Protein AF-0000000077611306 (afdb_homodimer)

Structure (mmCIF, N/CA/C/O backbone):
data_AF-0000000077611306-model_v1
#
loop_
_entity.id
_entity.type
_entity.pdbx_description
1 polymer 'Glutaredoxin 2'
#
loop_
_atom_site.group_PDB
_atom_site.id
_atom_site.type_symbol
_atom_site.label_atom_id
_atom_site.label_alt_id
_atom_site.label_comp_id
_atom_site.label_asym_id
_atom_site.label_entity_id
_atom_site.label_seq_id
_atom_site.pdbx_PDB_ins_code
_atom_site.Cartn_x
_atom_site.Cartn_y
_atom_site.Cartn_z
_atom_site.occupancy
_atom_site.B_iso_or_equiv
_atom_site.auth_seq_id
_atom_site.auth_comp_id
_atom_site.auth_asym_id
_atom_site.auth_atom_id
_atom_site.pdbx_PDB_model_num
ATOM 1 N N . MET A 1 1 ? -0.169 20.203 -27.562 1 23.66 1 MET A N 1
ATOM 2 C CA . MET A 1 1 ? -0.84 19.188 -26.75 1 23.66 1 MET A CA 1
ATOM 3 C C . MET A 1 1 ? 0.126 18.078 -26.359 1 23.66 1 MET A C 1
ATOM 5 O O . MET A 1 1 ? 0.648 17.375 -27.219 1 23.66 1 MET A O 1
ATOM 9 N N . SER A 1 2 ? 0.937 18.141 -25.312 1 29.78 2 SER A N 1
ATOM 10 C CA . SER A 1 2 ? 2.074 17.312 -24.969 1 29.78 2 SER A CA 1
ATOM 11 C C . SER A 1 2 ? 1.65 15.852 -24.781 1 29.78 2 SER A C 1
ATOM 13 O O . SER A 1 2 ? 0.639 15.57 -24.125 1 29.78 2 SER A O 1
ATOM 15 N N . THR A 1 3 ? 1.8 15 -25.734 1 36.31 3 THR A N 1
ATOM 16 C CA . THR A 1 3 ? 1.526 13.562 -25.734 1 36.31 3 THR A CA 1
ATOM 17 C C . THR A 1 3 ? 1.903 12.953 -24.375 1 36.31 3 THR A C 1
ATOM 19 O O . THR A 1 3 ? 3.018 13.156 -23.891 1 36.31 3 THR A O 1
ATOM 22 N N . PRO A 1 4 ? 0.872 12.695 -23.578 1 45.22 4 PRO A N 1
ATOM 23 C CA . PRO A 1 4 ? 1.33 12.094 -22.328 1 45.22 4 PRO A CA 1
ATOM 24 C C . PRO A 1 4 ? 2.596 11.258 -22.5 1 45.22 4 PRO A C 1
ATOM 26 O O . PRO A 1 4 ? 2.717 10.508 -23.469 1 45.22 4 PRO A O 1
ATOM 29 N N . ALA A 1 5 ? 3.664 11.672 -22.109 1 49.47 5 ALA A N 1
ATOM 30 C CA . ALA A 1 5 ? 4.992 11.078 -22.266 1 49.47 5 ALA A CA 1
ATOM 31 C C . ALA A 1 5 ? 4.941 9.562 -22.094 1 49.47 5 ALA A C 1
ATOM 33 O O . ALA A 1 5 ? 4.426 9.062 -21.094 1 49.47 5 ALA A O 1
ATOM 34 N N . VAL A 1 6 ? 4.758 8.766 -23.219 1 58.88 6 VAL A N 1
ATOM 35 C CA . VAL A 1 6 ? 4.832 7.309 -23.234 1 58.88 6 VAL A CA 1
ATOM 36 C C . VAL A 1 6 ? 5.934 6.836 -22.297 1 58.88 6 VAL A C 1
ATOM 38 O O . VAL A 1 6 ? 7.07 7.316 -22.359 1 58.88 6 VAL A O 1
ATOM 41 N N . SER A 1 7 ? 5.48 6.098 -21.234 1 71.94 7 SER A N 1
ATOM 42 C CA . SER A 1 7 ? 6.434 5.539 -20.297 1 71.94 7 SER A CA 1
ATOM 43 C C . SER A 1 7 ? 7.5 4.707 -21 1 71.94 7 SER A C 1
ATOM 45 O O . SER A 1 7 ? 7.203 4.016 -21.969 1 71.94 7 SER A O 1
ATOM 47 N N . SER A 1 8 ? 8.688 4.93 -20.609 1 85.31 8 SER A N 1
ATOM 48 C CA . SER A 1 8 ? 9.805 4.184 -21.188 1 85.31 8 SER A CA 1
ATOM 49 C C . SER A 1 8 ? 9.852 2.76 -20.641 1 85.31 8 SER A C 1
ATOM 51 O O . SER A 1 8 ? 10.711 1.971 -21.031 1 85.31 8 SER A O 1
ATOM 53 N N . GLN A 1 9 ? 8.875 2.395 -19.75 1 94.62 9 GLN A N 1
ATOM 54 C CA . GLN A 1 9 ? 8.789 1.062 -19.156 1 94.62 9 GLN A CA 1
ATOM 55 C C . GLN A 1 9 ? 7.375 0.498 -19.281 1 94.62 9 GLN A C 1
ATOM 57 O O . GLN A 1 9 ? 6.402 1.253 -19.344 1 94.62 9 GLN A O 1
ATOM 62 N N . PRO A 1 10 ? 7.289 -0.863 -19.406 1 97.69 10 PRO A N 1
ATOM 63 C CA . PRO A 1 10 ? 5.941 -1.43 -19.359 1 97.69 10 PRO A CA 1
ATOM 64 C C . PRO A 1 10 ? 5.223 -1.118 -18.047 1 97.69 10 PRO A C 1
ATOM 66 O O . PRO A 1 10 ? 5.867 -0.828 -17.031 1 97.69 10 PRO A O 1
ATOM 69 N N . GLN A 1 11 ? 3.912 -1.172 -18.156 1 97.94 11 GLN A N 1
ATOM 70 C CA . GLN A 1 11 ? 3.084 -0.875 -17 1 97.94 11 GLN A CA 1
ATOM 71 C C . GLN A 1 11 ? 2.238 -2.082 -16.594 1 97.94 11 GLN A C 1
ATOM 73 O O . GLN A 1 11 ? 1.76 -2.82 -17.469 1 97.94 11 GLN A O 1
ATOM 78 N N . LEU A 1 12 ? 2.109 -2.273 -15.359 1 98.81 12 LEU A N 1
ATOM 79 C CA . LEU A 1 12 ? 1.243 -3.324 -14.836 1 98.81 12 LEU A CA 1
ATOM 80 C C . LEU A 1 12 ? 0.25 -2.756 -13.828 1 98.81 12 LEU A C 1
ATOM 82 O O . LEU A 1 12 ? 0.648 -2.25 -12.773 1 98.81 12 LEU A O 1
ATOM 86 N N . TYR A 1 13 ? -1.065 -2.799 -14.148 1 98.75 13 TYR A N 1
ATOM 87 C CA . TYR A 1 13 ? -2.146 -2.424 -13.242 1 98.75 13 TYR A CA 1
ATOM 88 C C . TYR A 1 13 ? -2.596 -3.615 -12.406 1 98.75 13 TYR A C 1
ATOM 90 O O . TYR A 1 13 ? -2.9 -4.68 -12.945 1 98.75 13 TYR A O 1
ATOM 98 N N . ILE A 1 14 ? -2.664 -3.396 -11.039 1 98.81 14 ILE A N 1
ATOM 99 C CA . ILE A 1 14 ? -2.924 -4.574 -10.219 1 98.81 14 ILE A CA 1
ATOM 100 C C . ILE A 1 14 ? -3.725 -4.176 -8.977 1 98.81 14 ILE A C 1
ATOM 102 O O . ILE A 1 14 ? -3.881 -2.988 -8.688 1 98.81 14 ILE A O 1
ATOM 106 N N . TYR A 1 15 ? -4.297 -5.16 -8.336 1 98.75 15 TYR A N 1
ATOM 107 C CA . TYR A 1 15 ? -4.586 -5.203 -6.91 1 98.75 15 TYR A CA 1
ATOM 108 C C . TYR A 1 15 ? -3.559 -6.047 -6.168 1 98.75 15 TYR A C 1
ATOM 110 O O . TYR A 1 15 ? -3.244 -7.164 -6.59 1 98.75 15 TYR A O 1
ATOM 118 N N . ASP A 1 16 ? -3.066 -5.551 -5.102 1 98.56 16 ASP A N 1
ATOM 119 C CA . ASP A 1 16 ? -1.996 -6.258 -4.406 1 98.56 16 ASP A CA 1
ATOM 120 C C . ASP A 1 16 ? -2.486 -7.594 -3.855 1 98.56 16 ASP A C 1
ATOM 122 O O . ASP A 1 16 ? -1.734 -8.57 -3.818 1 98.56 16 ASP A O 1
ATOM 126 N N . HIS A 1 17 ? -3.721 -7.625 -3.467 1 98.44 17 HIS A N 1
ATOM 127 C CA . HIS A 1 17 ? -4.227 -8.82 -2.797 1 98.44 17 HIS A CA 1
ATOM 128 C C . HIS A 1 17 ? -4.547 -9.922 -3.803 1 98.44 17 HIS A C 1
ATOM 130 O O . HIS A 1 17 ? -4.734 -11.078 -3.422 1 98.44 17 HIS A O 1
ATOM 136 N N . CYS A 1 18 ? -4.645 -9.711 -5.039 1 98.38 18 CYS A N 1
ATOM 137 C CA . CYS A 1 18 ? -5.199 -10.594 -6.055 1 98.38 18 CYS A CA 1
ATOM 138 C C . CYS A 1 18 ? -4.184 -11.648 -6.48 1 98.38 18 CYS A C 1
ATOM 140 O O . CYS A 1 18 ? -3.119 -11.312 -7.004 1 98.38 18 CYS A O 1
ATOM 142 N N . PRO A 1 19 ? -4.555 -12.891 -6.371 1 98.19 19 PRO A N 1
ATOM 143 C CA . PRO A 1 19 ? -3.605 -13.945 -6.734 1 98.19 19 PRO A CA 1
ATOM 144 C C . PRO A 1 19 ? -3.25 -13.938 -8.219 1 98.19 19 PRO A C 1
ATOM 146 O O . PRO A 1 19 ? -2.152 -14.352 -8.602 1 98.19 19 PRO A O 1
ATOM 149 N N . PHE A 1 20 ? -4.121 -13.5 -9.047 1 98.62 20 PHE A N 1
ATOM 150 C CA . PHE A 1 20 ? -3.861 -13.438 -10.477 1 98.62 20 PHE A CA 1
ATOM 151 C C . PHE A 1 20 ? -2.877 -12.32 -10.805 1 98.62 20 PHE A C 1
ATOM 153 O O . PHE A 1 20 ? -2.035 -12.469 -11.695 1 98.62 20 PHE A O 1
ATOM 160 N N . CYS A 1 21 ? -3.045 -11.227 -10.094 1 98.88 21 CYS A N 1
ATOM 161 C CA . CYS A 1 21 ? -2.074 -10.141 -10.227 1 98.88 21 CYS A CA 1
ATOM 162 C C . CYS A 1 21 ? -0.693 -10.594 -9.766 1 98.88 21 CYS A C 1
ATOM 164 O O . CYS A 1 21 ? 0.318 -10.211 -10.359 1 98.88 21 CYS A O 1
ATOM 166 N N . CYS A 1 22 ? -0.709 -11.383 -8.789 1 98.62 22 CYS A N 1
ATOM 167 C CA . CYS A 1 22 ? 0.541 -11.922 -8.266 1 98.62 22 CYS A CA 1
ATOM 168 C C . CYS A 1 22 ? 1.271 -12.742 -9.32 1 98.62 22 CYS A C 1
ATOM 170 O O . CYS A 1 22 ? 2.496 -12.664 -9.43 1 98.62 22 CYS A O 1
ATOM 172 N N . ARG A 1 23 ? 0.529 -13.531 -10.117 1 98.69 23 ARG A N 1
ATOM 173 C CA . ARG A 1 23 ? 1.121 -14.312 -11.195 1 98.69 23 ARG A CA 1
ATOM 174 C C . ARG A 1 23 ? 1.952 -13.422 -12.117 1 98.69 23 ARG A C 1
ATOM 176 O O . ARG A 1 23 ? 3.105 -13.742 -12.422 1 98.69 23 ARG A O 1
ATOM 183 N N . ALA A 1 24 ? 1.358 -12.359 -12.5 1 98.88 24 ALA A N 1
ATOM 184 C CA . ALA A 1 24 ? 2.014 -11.43 -13.422 1 98.88 24 ALA A CA 1
ATOM 185 C C . ALA A 1 24 ? 3.246 -10.797 -12.773 1 98.88 24 ALA A C 1
ATOM 187 O O . ALA A 1 24 ? 4.301 -10.711 -13.406 1 98.88 24 ALA A O 1
ATOM 188 N N . ARG A 1 25 ? 3.123 -10.414 -11.516 1 98.88 25 ARG A N 1
ATOM 189 C CA . ARG A 1 25 ? 4.234 -9.781 -10.812 1 98.88 25 ARG A CA 1
ATOM 190 C C . ARG A 1 25 ? 5.418 -10.727 -10.688 1 98.88 25 ARG A C 1
ATOM 192 O O . ARG A 1 25 ? 6.562 -10.336 -10.922 1 98.88 25 ARG A O 1
ATOM 199 N N . VAL A 1 26 ? 5.133 -11.914 -10.32 1 98.81 26 VAL A N 1
ATOM 200 C CA . VAL A 1 26 ? 6.207 -12.883 -10.125 1 98.81 26 VAL A CA 1
ATOM 201 C C . VAL A 1 26 ? 6.93 -13.133 -11.445 1 98.81 26 VAL A C 1
ATOM 203 O O . VAL A 1 26 ? 8.156 -13.211 -11.484 1 98.81 26 VAL A O 1
ATOM 206 N N . ALA A 1 27 ? 6.133 -13.281 -12.531 1 98.75 27 ALA A N 1
ATOM 207 C CA . ALA A 1 27 ? 6.746 -13.469 -13.844 1 98.75 27 ALA A CA 1
ATOM 208 C C . ALA A 1 27 ? 7.695 -12.32 -14.18 1 98.75 27 ALA A C 1
ATOM 210 O O . ALA A 1 27 ? 8.82 -12.547 -14.633 1 98.75 27 ALA A O 1
ATOM 211 N N . LEU A 1 28 ? 7.234 -11.109 -13.961 1 98.69 28 LEU A N 1
ATOM 212 C CA . LEU A 1 28 ? 8.062 -9.938 -14.234 1 98.69 28 LEU A CA 1
ATOM 213 C C . LEU A 1 28 ? 9.32 -9.953 -13.383 1 98.69 28 LEU A C 1
ATOM 215 O O . LEU A 1 28 ? 10.406 -9.609 -13.867 1 98.69 28 LEU A O 1
ATOM 219 N N . GLY A 1 29 ? 9.188 -10.336 -12.117 1 98.44 29 GLY A N 1
ATOM 220 C CA . GLY A 1 29 ? 10.336 -10.438 -11.234 1 98.44 29 GLY A CA 1
ATOM 221 C C . GLY A 1 29 ? 11.336 -11.492 -11.664 1 98.44 29 GLY A C 1
ATOM 222 O O . GLY A 1 29 ? 12.539 -11.25 -11.672 1 98.44 29 GLY A O 1
ATOM 223 N N . LEU A 1 30 ? 10.781 -12.648 -11.969 1 98.25 30 LEU A N 1
ATOM 224 C CA . LEU A 1 30 ? 11.641 -13.75 -12.398 1 98.25 30 LEU A CA 1
ATOM 225 C C . LEU A 1 30 ? 12.453 -13.352 -13.625 1 98.25 30 LEU A C 1
ATOM 227 O O . LEU A 1 30 ? 13.609 -13.742 -13.766 1 98.25 30 LEU A O 1
ATOM 231 N N . LYS A 1 31 ? 11.805 -12.547 -14.516 1 98.19 31 LYS A N 1
ATOM 232 C CA . LYS A 1 31 ? 12.43 -12.133 -15.766 1 98.19 31 LYS A CA 1
ATOM 233 C C . LYS A 1 31 ? 13.242 -10.852 -15.578 1 98.19 31 LYS A C 1
ATOM 235 O O . LYS A 1 31 ? 13.852 -10.352 -16.531 1 98.19 31 LYS A O 1
ATOM 240 N N . LYS A 1 32 ? 13.203 -10.273 -14.367 1 97.31 32 LYS A N 1
ATOM 241 C CA . LYS A 1 32 ? 13.953 -9.07 -14.008 1 97.31 32 LYS A CA 1
ATOM 242 C C . LYS A 1 32 ? 13.562 -7.895 -14.906 1 97.31 32 LYS A C 1
ATOM 244 O O . LYS A 1 32 ? 14.43 -7.137 -15.344 1 97.31 32 LYS A O 1
ATOM 249 N N . VAL A 1 33 ? 12.336 -7.836 -15.18 1 97.75 33 VAL A N 1
ATOM 250 C CA . VAL A 1 33 ? 11.812 -6.75 -16 1 97.75 33 VAL A CA 1
ATOM 251 C C . VAL A 1 33 ? 11.594 -5.508 -15.141 1 97.75 33 VAL A C 1
ATOM 253 O O . VAL A 1 33 ? 10.984 -5.582 -14.078 1 97.75 33 VAL A O 1
ATOM 256 N N . LYS A 1 34 ? 12.172 -4.395 -15.562 1 96.56 34 LYS A N 1
ATOM 257 C CA . LYS A 1 34 ? 11.797 -3.115 -14.961 1 96.56 34 LYS A CA 1
ATOM 258 C C . LYS A 1 34 ? 10.438 -2.646 -15.461 1 96.56 34 LYS A C 1
ATOM 260 O O . LYS A 1 34 ? 10.172 -2.654 -16.672 1 96.56 34 LYS A O 1
ATOM 265 N N . TYR A 1 35 ? 9.531 -2.342 -14.555 1 97.75 35 TYR A N 1
ATOM 266 C CA . TYR A 1 35 ? 8.18 -1.953 -14.945 1 97.75 35 TYR A CA 1
ATOM 267 C C . TYR A 1 35 ? 7.586 -0.97 -13.945 1 97.75 35 TYR A C 1
ATOM 269 O O . TYR A 1 35 ? 8.102 -0.812 -12.836 1 97.75 35 TYR A O 1
ATOM 277 N N . ASP A 1 36 ? 6.562 -0.275 -14.352 1 96.88 36 ASP A N 1
ATOM 278 C CA . ASP A 1 36 ? 5.762 0.559 -13.461 1 96.88 36 ASP A CA 1
ATOM 279 C C . ASP A 1 36 ? 4.574 -0.221 -12.906 1 96.88 36 ASP A C 1
ATOM 281 O O . ASP A 1 36 ? 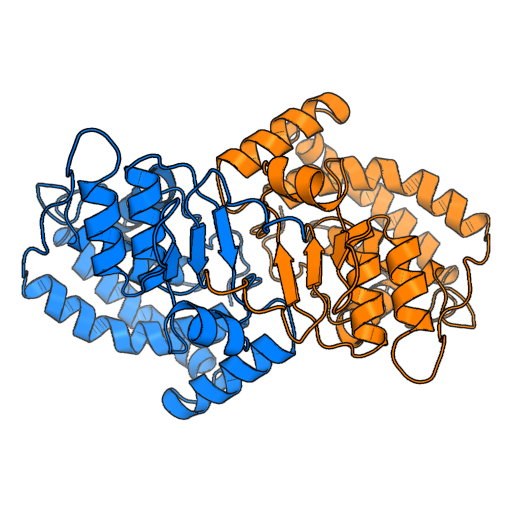3.729 -0.703 -13.656 1 96.88 36 ASP A O 1
ATOM 285 N N . VAL A 1 37 ? 4.562 -0.381 -11.594 1 98 37 VAL A N 1
ATOM 286 C CA . VAL A 1 37 ? 3.414 -1.014 -10.953 1 98 37 VAL A CA 1
ATOM 287 C C . VAL A 1 37 ? 2.385 0.048 -10.578 1 98 37 VAL A C 1
ATOM 289 O O . VAL A 1 37 ? 2.719 1.042 -9.93 1 98 37 VAL A O 1
ATOM 292 N N . LEU A 1 38 ? 1.22 -0.09 -11.023 1 97.75 38 LEU A N 1
ATOM 293 C CA . LEU A 1 38 ? 0.119 0.831 -10.766 1 97.75 38 LEU A CA 1
ATOM 294 C C . LEU A 1 38 ? -1.005 0.132 -10 1 97.75 38 LEU A C 1
ATOM 296 O O . LEU A 1 38 ? -1.666 -0.757 -10.547 1 97.75 38 LEU A O 1
ATOM 300 N N . PHE A 1 39 ? -1.255 0.562 -8.781 1 98.56 39 PHE A N 1
ATOM 301 C CA . PHE A 1 39 ? -2.318 -0.017 -7.973 1 98.56 39 PHE A CA 1
ATOM 302 C C . PHE A 1 39 ? -3.654 0.65 -8.273 1 98.56 39 PHE A C 1
ATOM 304 O O . PHE A 1 39 ? -3.764 1.878 -8.25 1 98.56 39 PHE A O 1
ATOM 311 N N . LEU A 1 40 ? -4.613 -0.131 -8.547 1 98.19 40 LEU A N 1
ATOM 312 C CA . LEU A 1 40 ? -5.973 0.362 -8.758 1 98.19 40 LEU A CA 1
ATOM 313 C C . LEU A 1 40 ? -6.727 0.459 -7.434 1 98.19 40 LEU A C 1
ATOM 315 O O . LEU A 1 40 ? -6.609 -0.426 -6.582 1 98.19 40 LEU A O 1
ATOM 319 N N . ALA A 1 41 ? -7.461 1.578 -7.289 1 98.25 41 ALA A N 1
ATOM 320 C CA . ALA A 1 41 ? -8.438 1.577 -6.207 1 98.25 41 ALA A CA 1
ATOM 321 C C . ALA A 1 41 ? -9.516 0.524 -6.445 1 98.25 41 ALA A C 1
ATOM 323 O O . ALA A 1 41 ? -9.977 0.338 -7.574 1 98.25 41 ALA A O 1
ATOM 324 N N . SER A 1 42 ? -9.93 -0.063 -5.391 1 98.56 42 SER A N 1
ATOM 325 C CA . SER A 1 42 ? -10.867 -1.171 -5.543 1 98.56 42 SER A CA 1
ATOM 326 C C . SER A 1 42 ? -12.148 -0.72 -6.234 1 98.56 42 SER A C 1
ATOM 328 O O . SER A 1 42 ? -12.734 -1.469 -7.023 1 98.56 42 SER A O 1
ATOM 330 N N . HIS A 1 43 ? -12.547 0.503 -6.012 1 98.19 43 HIS A N 1
ATOM 331 C CA . HIS A 1 43 ? -13.828 0.959 -6.547 1 98.19 43 HIS A CA 1
ATOM 332 C C . HIS A 1 43 ? -13.672 1.503 -7.961 1 98.19 43 HIS A C 1
ATOM 334 O O . HIS A 1 43 ? -14.656 1.859 -8.609 1 98.19 43 HIS A O 1
ATOM 340 N N . ASP A 1 44 ? -12.492 1.641 -8.453 1 97.31 44 ASP A N 1
ATOM 341 C CA . ASP A 1 44 ? -12.219 2.238 -9.758 1 97.31 44 ASP A CA 1
ATOM 342 C C . ASP A 1 44 ? -12.633 1.299 -10.891 1 97.31 44 ASP A C 1
ATOM 344 O O . ASP A 1 44 ? -11.93 0.334 -11.188 1 97.31 44 ASP A O 1
ATOM 348 N N . GLU A 1 45 ? -13.656 1.511 -11.508 1 96.94 45 GLU A N 1
ATOM 349 C CA . GLU A 1 45 ? -14.094 0.746 -12.664 1 96.94 45 GLU A CA 1
ATOM 350 C C . GLU A 1 45 ? -13.688 1.432 -13.969 1 96.94 45 GLU A C 1
ATOM 352 O O . GLU A 1 45 ? -13.391 0.764 -14.961 1 96.94 45 GLU A O 1
ATOM 357 N N . ALA A 1 46 ? -13.625 2.678 -13.93 1 96 46 ALA A N 1
ATOM 358 C CA . ALA A 1 46 ? -13.391 3.482 -15.133 1 96 46 ALA A CA 1
ATOM 359 C C . ALA A 1 46 ? -12.047 3.15 -15.766 1 96 46 ALA A C 1
ATOM 361 O O . ALA A 1 46 ? -11.953 2.982 -16.984 1 96 46 ALA A O 1
ATOM 362 N N . THR A 1 47 ? -11.023 2.988 -14.945 1 96.38 47 THR A N 1
ATOM 363 C CA . THR A 1 47 ? -9.68 2.787 -15.469 1 96.38 47 THR A CA 1
ATOM 364 C C . THR A 1 47 ? -9.578 1.448 -16.203 1 96.38 47 THR A C 1
ATOM 366 O O . THR A 1 47 ? -9.25 1.403 -17.375 1 96.38 47 THR A O 1
ATOM 369 N N . PRO A 1 48 ? -9.922 0.332 -15.547 1 97.88 48 PRO A N 1
ATOM 370 C CA . PRO A 1 48 ? -9.805 -0.938 -16.266 1 97.88 48 PRO A CA 1
ATOM 371 C C . PRO A 1 48 ? -10.734 -1.018 -17.469 1 97.88 48 PRO A C 1
ATOM 373 O O . PRO A 1 48 ? -10.359 -1.554 -18.516 1 97.88 48 PRO A O 1
ATOM 376 N N . VAL A 1 49 ? -11.961 -0.519 -17.328 1 97.81 49 VAL A N 1
ATOM 377 C CA . VAL A 1 49 ? -12.891 -0.536 -18.453 1 97.81 49 VAL A CA 1
ATOM 378 C C . VAL A 1 49 ? -12.312 0.278 -19.609 1 97.81 49 VAL A C 1
ATOM 380 O O . VAL A 1 49 ? -12.422 -0.119 -20.766 1 97.81 49 VAL A O 1
ATOM 383 N N . GLY A 1 50 ? -11.695 1.392 -19.297 1 96.38 50 GLY A N 1
ATOM 384 C CA . GLY A 1 50 ? -11.086 2.225 -20.312 1 96.38 50 GLY A CA 1
ATOM 385 C C . GLY A 1 50 ? -9.906 1.559 -21 1 96.38 50 GLY A C 1
ATOM 386 O O . GLY A 1 50 ? -9.648 1.806 -22.188 1 96.38 50 GLY A O 1
ATOM 387 N N . LEU A 1 51 ? -9.219 0.715 -20.281 1 96.81 51 LEU A N 1
ATOM 388 C CA . LEU A 1 51 ? -8.016 0.092 -20.812 1 96.81 51 LEU A CA 1
ATOM 389 C C . LEU A 1 51 ? -8.352 -1.152 -21.625 1 96.81 51 LEU A C 1
ATOM 391 O O . LEU A 1 51 ? -7.801 -1.364 -22.703 1 96.81 51 LEU A O 1
ATOM 395 N N . VAL A 1 52 ? -9.336 -1.971 -21.062 1 98.19 52 VAL A N 1
ATOM 396 C CA . VAL A 1 52 ? -9.484 -3.277 -21.688 1 98.19 52 VAL A CA 1
ATOM 397 C C . VAL A 1 52 ? -10.961 -3.611 -21.844 1 98.19 52 VAL A C 1
ATOM 399 O O . VAL A 1 52 ? -11.32 -4.73 -22.234 1 98.19 52 VAL A O 1
ATOM 402 N N . GLY A 1 53 ? -11.891 -2.789 -21.469 1 97.94 53 GLY A N 1
ATOM 403 C CA . GLY A 1 53 ? -13.305 -2.943 -21.75 1 97.94 53 GLY A CA 1
ATOM 404 C C . GLY A 1 53 ? -14.078 -3.598 -20.625 1 97.94 53 GLY A C 1
ATOM 405 O O . GLY A 1 53 ? -15.289 -3.795 -20.734 1 97.94 53 GLY A O 1
ATOM 406 N N . SER A 1 54 ? -13.359 -3.965 -19.547 1 97.94 54 SER A N 1
ATOM 407 C CA . SER A 1 54 ? -14.039 -4.605 -18.422 1 97.94 54 SER A CA 1
ATOM 408 C C . SER A 1 54 ? -13.305 -4.332 -17.109 1 97.94 54 SER A C 1
ATOM 410 O O . SER A 1 54 ? -12.109 -4.039 -17.109 1 97.94 54 SER A O 1
ATOM 412 N N . LYS A 1 55 ? -14.078 -4.387 -16.047 1 97.69 55 LYS A N 1
ATOM 413 C CA . LYS A 1 55 ? -13.508 -4.25 -14.711 1 97.69 55 LYS A CA 1
ATOM 414 C C . LYS A 1 55 ? -12.75 -5.508 -14.305 1 97.69 55 LYS A C 1
ATOM 416 O O . LYS A 1 55 ? -13.328 -6.426 -13.727 1 97.69 55 LYS A O 1
ATOM 421 N N . GLN A 1 56 ? -11.414 -5.512 -14.602 1 97.69 56 GLN A N 1
ATOM 422 C CA . GLN A 1 56 ? -10.594 -6.66 -14.242 1 97.69 56 GLN A CA 1
ATOM 423 C C . GLN A 1 56 ? -9.133 -6.254 -14.047 1 97.69 56 GLN A C 1
ATOM 425 O O . GLN A 1 56 ? -8.727 -5.18 -14.484 1 97.69 56 GLN A O 1
ATOM 430 N N . ALA A 1 57 ? -8.422 -6.945 -13.398 1 98.56 57 ALA A N 1
ATOM 431 C CA . ALA A 1 57 ? -6.973 -6.914 -13.188 1 98.56 57 ALA A CA 1
ATOM 432 C C . ALA A 1 57 ? -6.395 -8.328 -13.133 1 98.56 57 ALA A C 1
ATOM 434 O O . ALA A 1 57 ? -7.109 -9.281 -12.82 1 98.56 57 ALA A O 1
ATOM 435 N N . PRO A 1 58 ? -5.18 -8.5 -13.469 1 98.81 58 PRO A N 1
ATOM 436 C CA . PRO A 1 58 ? -4.16 -7.535 -13.875 1 98.81 58 PRO A CA 1
ATOM 437 C C . PRO A 1 58 ? -4.336 -7.066 -15.32 1 98.81 58 PRO A C 1
ATOM 439 O O . PRO A 1 58 ? -4.992 -7.742 -16.125 1 98.81 58 PRO A O 1
ATOM 442 N N . ILE A 1 59 ? -3.822 -5.91 -15.633 1 98.94 59 ILE A N 1
ATOM 443 C CA . ILE A 1 59 ? -3.711 -5.383 -16.984 1 98.94 59 ILE A CA 1
ATOM 444 C C . ILE A 1 59 ? -2.26 -5 -17.281 1 98.94 59 ILE A C 1
ATOM 446 O O . ILE A 1 59 ? -1.647 -4.25 -16.516 1 98.94 59 ILE A O 1
ATOM 450 N N . PHE A 1 60 ? -1.722 -5.559 -18.297 1 98.88 60 PHE A N 1
ATOM 451 C CA . PHE A 1 60 ? -0.351 -5.281 -18.719 1 98.88 60 PHE A CA 1
ATOM 452 C C . PHE A 1 60 ? -0.33 -4.379 -19.953 1 98.88 60 PHE A C 1
ATOM 454 O O . PHE A 1 60 ? -1.126 -4.555 -20.875 1 98.88 60 PHE A O 1
ATOM 461 N N . VAL A 1 61 ? 0.505 -3.377 -19.953 1 98.31 61 VAL A N 1
ATOM 462 C CA . VAL A 1 61 ? 0.713 -2.471 -21.078 1 98.31 61 VAL A CA 1
ATOM 463 C C . VAL A 1 61 ? 2.174 -2.521 -21.516 1 98.31 61 VAL A C 1
ATOM 465 O O . VAL A 1 61 ? 3.02 -1.81 -20.969 1 98.31 61 VAL A O 1
ATOM 468 N N . PRO A 1 62 ? 2.449 -3.326 -22.516 1 97.5 62 PRO A N 1
ATOM 469 C CA . PRO A 1 62 ? 3.82 -3.275 -23.031 1 97.5 62 PRO A CA 1
ATOM 470 C C . PRO A 1 62 ? 4.172 -1.921 -23.625 1 97.5 62 PRO A C 1
ATOM 472 O O . PRO A 1 62 ? 3.283 -1.184 -24.062 1 97.5 62 PRO A O 1
ATOM 475 N N . VAL A 1 63 ? 5.457 -1.641 -23.672 1 95.5 63 VAL A N 1
ATOM 476 C CA . VAL A 1 63 ? 5.898 -0.383 -24.266 1 95.5 63 VAL A CA 1
ATOM 477 C C . VAL A 1 63 ? 5.445 -0.311 -25.719 1 95.5 63 VAL A C 1
ATOM 479 O O . VAL A 1 63 ? 5.742 -1.205 -26.516 1 95.5 63 VAL A O 1
ATOM 482 N N . GLY A 1 64 ? 4.66 0.684 -25.984 1 94.44 64 GLY A N 1
ATOM 483 C CA . GLY A 1 64 ? 4.277 0.952 -27.359 1 94.44 64 GLY A CA 1
ATOM 484 C C . GLY A 1 64 ? 3.18 0.033 -27.859 1 94.44 64 GLY A C 1
ATOM 485 O O . GLY A 1 64 ? 2.904 -0.013 -29.062 1 94.44 64 GLY A O 1
ATOM 486 N N . GLU A 1 65 ? 2.604 -0.782 -27.016 1 95.75 65 GLU A N 1
ATOM 487 C CA . GLU A 1 65 ? 1.558 -1.722 -27.406 1 95.75 65 GLU A CA 1
ATOM 488 C C . GLU A 1 65 ? 0.272 -1.479 -26.625 1 95.75 65 GLU A C 1
ATOM 490 O O . GLU A 1 65 ? 0.267 -0.718 -25.656 1 95.75 65 GLU A O 1
ATOM 495 N N . LYS A 1 66 ? -0.771 -2.053 -27.109 1 97.19 66 LYS A N 1
ATOM 496 C CA . LYS A 1 66 ? -2.07 -1.925 -26.453 1 97.19 66 LYS A CA 1
ATOM 497 C C . LYS A 1 66 ? -2.117 -2.732 -25.156 1 97.19 66 LYS A C 1
ATOM 499 O O . LYS A 1 66 ? -1.513 -3.805 -25.062 1 97.19 66 LYS A O 1
ATOM 504 N N . PRO A 1 67 ? -2.855 -2.213 -24.234 1 98.25 67 PRO A N 1
ATOM 505 C CA . PRO A 1 67 ? -3.033 -2.977 -23 1 98.25 67 PRO A CA 1
ATOM 506 C C . PRO A 1 67 ? -3.801 -4.281 -23.203 1 98.25 67 PRO A C 1
ATOM 508 O O . PRO A 1 67 ? -4.656 -4.355 -24.094 1 98.25 67 PRO A O 1
ATOM 511 N N . PHE A 1 68 ? -3.48 -5.25 -22.391 1 98.62 68 PHE A N 1
ATOM 512 C CA . PHE A 1 68 ? -4.281 -6.469 -22.438 1 98.62 68 PHE A CA 1
ATOM 513 C C . PHE A 1 68 ? -4.371 -7.109 -21.062 1 98.62 68 PHE A C 1
ATOM 515 O O . PHE A 1 68 ? -3.455 -6.977 -20.25 1 98.62 68 PHE A O 1
ATOM 522 N N . PRO A 1 69 ? -5.508 -7.781 -20.797 1 98.38 69 PRO A N 1
ATOM 523 C CA . PRO A 1 69 ? -5.75 -8.43 -19.5 1 98.38 69 PRO A CA 1
ATOM 524 C C . PRO A 1 69 ? -5.414 -9.914 -19.516 1 98.38 69 PRO A C 1
ATOM 526 O O . PRO A 1 69 ? -4.668 -10.375 -20.375 1 98.38 69 PRO A O 1
ATOM 529 N N . GLU A 1 70 ? -5.824 -10.664 -18.531 1 98.25 70 GLU A N 1
ATOM 530 C CA . GLU A 1 70 ? -5.684 -12.102 -18.312 1 98.25 70 GLU A CA 1
ATOM 531 C C . GLU A 1 70 ? -4.281 -12.445 -17.812 1 98.25 70 GLU A C 1
ATOM 533 O O . GLU A 1 70 ? -3.305 -12.305 -18.562 1 98.25 70 GLU A O 1
ATOM 538 N N . SER A 1 71 ? -4.168 -12.953 -16.656 1 98.5 71 SER A N 1
ATOM 539 C CA . SER A 1 71 ? -2.902 -13.141 -15.945 1 98.5 71 SER A CA 1
ATOM 540 C C . SER A 1 71 ? -2.006 -14.133 -16.672 1 98.5 71 SER A C 1
ATOM 542 O O . SER A 1 71 ? -0.805 -13.906 -16.828 1 98.5 71 SER A O 1
ATOM 544 N N . TRP A 1 72 ? -2.576 -15.18 -17.281 1 98.5 72 TRP A N 1
ATOM 545 C CA . TRP A 1 72 ? -1.742 -16.172 -17.953 1 98.5 72 TRP A CA 1
ATOM 546 C C . TRP A 1 72 ? -1.252 -15.664 -19.297 1 98.5 72 TRP A C 1
ATOM 548 O O . TRP A 1 72 ? -0.144 -15.992 -19.734 1 98.5 72 TRP A O 1
ATOM 558 N N . ASP A 1 73 ? -2.055 -14.836 -19.953 1 98.69 73 ASP A N 1
ATOM 559 C CA . ASP A 1 73 ? -1.575 -14.18 -21.172 1 98.69 73 ASP A CA 1
ATOM 560 C C . ASP A 1 73 ? -0.402 -13.25 -20.875 1 98.69 73 ASP A C 1
ATOM 562 O O . ASP A 1 73 ? 0.562 -13.195 -21.641 1 98.69 73 ASP A O 1
ATOM 566 N N . ILE A 1 74 ? -0.51 -12.539 -19.781 1 98.81 74 ILE A N 1
ATOM 567 C CA . ILE A 1 74 ? 0.555 -11.633 -19.375 1 98.81 74 ILE A CA 1
ATOM 568 C C . ILE A 1 74 ? 1.817 -12.43 -19.047 1 98.81 74 ILE A C 1
ATOM 570 O O . ILE A 1 74 ? 2.906 -12.094 -19.531 1 98.81 74 ILE A O 1
ATOM 574 N N . VAL A 1 75 ? 1.668 -13.516 -18.281 1 98.81 75 VAL A N 1
ATOM 575 C CA . VAL A 1 75 ? 2.799 -14.359 -17.922 1 98.81 75 VAL A CA 1
ATOM 576 C C . VAL A 1 75 ? 3.471 -14.898 -19.188 1 98.81 75 VAL A C 1
ATOM 578 O O . VAL A 1 75 ? 4.695 -14.836 -19.328 1 98.81 75 VAL A O 1
ATOM 581 N N . LYS A 1 76 ? 2.623 -15.398 -20.094 1 98.5 76 LYS A N 1
ATOM 582 C CA . LYS A 1 76 ? 3.15 -15.938 -21.359 1 98.5 76 LYS A CA 1
ATOM 583 C C . LYS A 1 76 ? 3.908 -14.859 -22.125 1 98.5 76 LYS A C 1
ATOM 585 O O . LYS A 1 76 ? 5.02 -15.102 -22.609 1 98.5 76 LYS A O 1
ATOM 590 N N . TYR A 1 77 ? 3.318 -13.734 -22.266 1 98.5 77 TYR A N 1
ATOM 591 C CA . TYR A 1 77 ? 3.941 -12.633 -22.984 1 98.5 77 TYR A CA 1
ATOM 592 C C . TYR A 1 77 ? 5.281 -12.258 -22.359 1 98.5 77 TYR A C 1
ATOM 594 O O . TYR A 1 77 ? 6.289 -12.148 -23.062 1 98.5 77 TYR A O 1
ATOM 602 N N . VAL A 1 78 ? 5.309 -12.07 -21.078 1 98.56 78 VAL A N 1
ATOM 603 C CA . VAL A 1 78 ? 6.508 -11.672 -20.359 1 98.56 78 VAL A CA 1
ATOM 604 C C . VAL A 1 78 ? 7.598 -12.727 -20.531 1 98.56 78 VAL A C 1
ATOM 606 O O . VAL A 1 78 ? 8.742 -12.398 -20.844 1 98.56 78 VAL A O 1
ATOM 609 N N . ASP A 1 79 ? 7.211 -13.938 -20.344 1 98.31 79 ASP A N 1
ATOM 610 C CA . ASP A 1 79 ? 8.156 -15.047 -20.422 1 98.31 79 ASP A CA 1
ATOM 611 C C . ASP A 1 79 ? 8.781 -15.141 -21.812 1 98.31 79 ASP A C 1
ATOM 613 O O . ASP A 1 79 ? 9.969 -15.43 -21.938 1 98.31 79 ASP A O 1
ATOM 617 N N . GLU A 1 80 ? 8.023 -14.852 -22.797 1 97.38 80 GLU A N 1
ATOM 618 C CA . GLU A 1 80 ? 8.469 -15.039 -24.172 1 97.38 80 GLU A CA 1
ATOM 619 C C . GLU A 1 80 ? 9.219 -13.805 -24.672 1 97.38 80 GLU A C 1
ATOM 621 O O . GLU A 1 80 ? 10.109 -13.914 -25.516 1 97.38 80 GLU A O 1
ATOM 626 N N . HIS A 1 81 ? 8.906 -12.633 -24.188 1 96.94 81 HIS A N 1
ATOM 627 C CA . HIS A 1 81 ? 9.375 -11.414 -24.844 1 96.94 81 HIS A CA 1
ATOM 628 C C . HIS A 1 81 ? 10.508 -10.766 -24.047 1 96.94 81 HIS A C 1
ATOM 630 O O . HIS A 1 81 ? 11.203 -9.883 -24.562 1 96.94 81 HIS A O 1
ATOM 636 N N . TYR A 1 82 ? 10.625 -11.156 -22.844 1 96.75 82 TYR A N 1
ATOM 637 C CA . TYR A 1 82 ? 11.672 -10.531 -22.047 1 96.75 82 TYR A CA 1
ATOM 638 C C . TYR A 1 82 ? 12.734 -11.547 -21.641 1 96.75 82 TYR A C 1
ATOM 640 O O . TYR A 1 82 ? 12.438 -12.734 -21.484 1 96.75 82 TYR A O 1
ATOM 648 N N . GLY A 1 83 ? 13.945 -11.039 -21.5 1 93.5 83 GLY A N 1
ATOM 649 C CA . GLY A 1 83 ? 15.055 -11.898 -21.109 1 93.5 83 GLY A CA 1
ATOM 650 C C . GLY A 1 83 ? 15.516 -12.812 -22.234 1 93.5 83 GLY A C 1
ATOM 651 O O . GLY A 1 83 ? 15.32 -12.5 -23.422 1 93.5 83 GLY A O 1
ATOM 652 N N . ASP A 1 84 ? 16.234 -13.922 -21.859 1 91.19 84 ASP A N 1
ATOM 653 C CA . ASP A 1 84 ? 16.891 -14.789 -22.844 1 91.19 84 ASP A CA 1
ATOM 654 C C . ASP A 1 84 ? 16 -15.984 -23.188 1 91.19 84 ASP A C 1
ATOM 656 O O . ASP A 1 84 ? 16.484 -17.109 -23.312 1 91.19 84 ASP A O 1
ATOM 660 N N . GLY A 1 85 ? 14.703 -15.695 -23.328 1 90.75 85 GLY A N 1
ATOM 661 C CA . GLY A 1 85 ? 13.797 -16.766 -23.703 1 90.75 85 GLY A CA 1
ATOM 662 C C . GLY A 1 85 ? 12.883 -17.219 -22.578 1 90.75 85 GLY A C 1
ATOM 663 O O . GLY A 1 85 ? 13.047 -16.781 -21.438 1 90.75 85 GLY A O 1
ATOM 664 N N . ALA A 1 86 ? 12.086 -18.203 -22.953 1 95.56 86 ALA A N 1
ATOM 665 C CA . ALA A 1 86 ? 11.078 -18.672 -22 1 95.56 86 ALA A CA 1
ATOM 666 C C . ALA A 1 86 ? 11.711 -19.562 -20.938 1 95.56 86 ALA A C 1
ATOM 668 O O . ALA A 1 86 ? 12.547 -20.422 -21.234 1 95.56 86 ALA A O 1
ATOM 669 N N . ILE A 1 87 ? 11.305 -19.391 -19.672 1 97 87 ILE A N 1
ATOM 670 C CA . ILE A 1 87 ? 11.875 -20.172 -18.594 1 97 87 ILE A CA 1
ATOM 671 C C . ILE A 1 87 ? 10.773 -20.969 -17.891 1 97 87 ILE A C 1
ATOM 673 O O . ILE A 1 87 ? 11.062 -21.828 -17.047 1 97 87 ILE A O 1
ATOM 677 N N . LEU A 1 88 ? 9.508 -20.734 -18.234 1 98.19 88 LEU A N 1
ATOM 678 C CA . LEU A 1 88 ? 8.383 -21.375 -17.562 1 98.19 88 LEU A CA 1
ATOM 679 C C . LEU A 1 88 ? 7.773 -22.469 -18.438 1 98.19 88 LEU A C 1
ATOM 681 O O . LEU A 1 88 ? 7.461 -22.219 -19.609 1 98.19 88 LEU A O 1
ATOM 685 N N . LYS A 1 89 ? 7.656 -23.625 -17.844 1 97.75 89 LYS A N 1
ATOM 686 C CA . LYS A 1 89 ? 6.891 -24.688 -18.5 1 97.75 89 LYS A CA 1
ATOM 687 C C . LYS A 1 89 ? 5.391 -24.484 -18.312 1 97.75 89 LYS A C 1
ATOM 689 O O . LYS A 1 89 ? 4.965 -23.859 -17.344 1 97.75 89 LYS A O 1
ATOM 694 N N . PRO A 1 90 ? 4.57 -24.938 -19.219 1 96.56 90 PRO A N 1
ATOM 695 C CA . PRO A 1 90 ? 3.119 -24.859 -19.031 1 96.56 90 PRO A CA 1
ATOM 696 C C . PRO A 1 90 ? 2.645 -25.625 -17.797 1 96.56 90 PRO A C 1
ATOM 698 O O . PRO A 1 90 ? 3.408 -26.406 -17.219 1 96.56 90 PRO A O 1
ATOM 701 N N . THR A 1 91 ? 1.503 -25.375 -17.469 1 96.31 91 THR A N 1
ATOM 702 C CA . THR A 1 91 ? 0.894 -26.094 -16.359 1 96.31 91 THR A CA 1
ATOM 703 C C . THR A 1 91 ? 1.02 -27.609 -16.547 1 96.31 91 THR A C 1
ATOM 705 O O . THR A 1 91 ? 0.809 -28.109 -17.656 1 96.31 91 THR A O 1
ATOM 708 N N . SER A 1 92 ? 1.288 -28.312 -15.5 1 95.19 92 SER A N 1
ATOM 709 C CA . SER A 1 92 ? 1.584 -29.734 -15.578 1 95.19 92 SER A CA 1
ATOM 710 C C . SER A 1 92 ? 0.306 -30.562 -15.703 1 95.19 92 SER A C 1
ATOM 712 O O . SER A 1 92 ? 0.343 -31.719 -16.141 1 95.19 92 SER A O 1
ATOM 714 N N . GLY A 1 93 ? -0.788 -30.047 -15.25 1 95.12 93 GLY A N 1
ATOM 715 C CA . GLY A 1 93 ? -2.033 -30.797 -15.258 1 95.12 93 GLY A CA 1
ATOM 716 C C . GLY A 1 93 ? -2.127 -31.828 -14.148 1 95.12 93 GLY A C 1
ATOM 717 O O . GLY A 1 93 ? -2.926 -32.75 -14.219 1 95.12 93 GLY A O 1
ATOM 718 N N . ARG A 1 94 ? -1.375 -31.641 -13.156 1 96.75 94 ARG A N 1
ATOM 719 C CA . ARG A 1 94 ? -1.388 -32.531 -12.008 1 96.75 94 ARG A CA 1
ATOM 720 C C . ARG A 1 94 ? -2.756 -32.562 -11.336 1 96.75 94 ARG A C 1
ATOM 722 O O . ARG A 1 94 ? -3.221 -31.516 -10.844 1 96.75 94 ARG A O 1
ATOM 729 N N . GLU A 1 95 ? -3.26 -33.75 -11.211 1 97.56 95 GLU A N 1
ATOM 730 C CA . GLU A 1 95 ? -4.59 -33.938 -10.633 1 97.56 95 GLU A CA 1
ATOM 731 C C . GLU A 1 95 ? -4.562 -33.75 -9.117 1 97.56 95 GLU A C 1
ATOM 733 O O . GLU A 1 95 ? -5.527 -33.25 -8.531 1 97.56 95 GLU A O 1
ATOM 738 N N . ASP A 1 96 ? -3.506 -34.188 -8.484 1 98.06 96 ASP A N 1
ATOM 739 C CA . ASP A 1 96 ? -3.404 -34.062 -7.039 1 98.06 96 ASP A CA 1
ATOM 740 C C . ASP A 1 96 ? -3.412 -32.594 -6.621 1 98.06 96 ASP A C 1
ATOM 742 O O . ASP A 1 96 ? -4.109 -32.188 -5.68 1 98.06 96 ASP A O 1
ATOM 746 N N . LEU A 1 97 ? -2.686 -31.797 -7.371 1 98.06 97 LEU A N 1
ATOM 747 C CA . LEU A 1 97 ? -2.639 -30.359 -7.086 1 98.06 97 LEU A CA 1
ATOM 748 C C . LEU A 1 97 ? -3.99 -29.703 -7.359 1 98.06 97 LEU A C 1
ATOM 750 O O . LEU A 1 97 ? -4.445 -28.859 -6.582 1 98.06 97 LEU A O 1
ATOM 754 N N . ALA A 1 98 ? -4.602 -30.094 -8.43 1 97.94 98 ALA A N 1
ATOM 755 C CA . ALA A 1 98 ? -5.922 -29.562 -8.758 1 97.94 98 ALA A CA 1
ATOM 756 C C . ALA A 1 98 ? -6.93 -29.875 -7.652 1 97.94 98 ALA A C 1
ATOM 758 O O . ALA A 1 98 ? -7.703 -29 -7.254 1 97.94 98 ALA A O 1
ATOM 759 N N . LYS A 1 99 ? -6.91 -31.094 -7.223 1 98.44 99 LYS A N 1
ATOM 760 C CA . LYS A 1 99 ? -7.805 -31.5 -6.145 1 98.44 99 LYS A CA 1
ATOM 761 C C . LYS A 1 99 ? -7.512 -30.734 -4.863 1 98.44 99 LYS A C 1
ATOM 763 O O . LYS A 1 99 ? -8.43 -30.344 -4.145 1 98.44 99 LYS A O 1
ATOM 768 N N . TRP A 1 100 ? -6.234 -30.562 -4.602 1 98.69 100 TRP A N 1
ATOM 769 C CA . TRP A 1 100 ? -5.84 -29.797 -3.432 1 98.69 100 TRP A CA 1
ATOM 770 C C . TRP A 1 100 ? -6.387 -28.375 -3.508 1 98.69 100 TRP A C 1
ATOM 772 O O . TRP A 1 100 ? -6.965 -27.875 -2.541 1 98.69 100 TRP A O 1
ATOM 782 N N . PHE A 1 101 ? -6.297 -27.75 -4.641 1 98.31 101 PHE A N 1
ATOM 783 C CA . PHE A 1 101 ? -6.82 -26.391 -4.832 1 98.31 101 PHE A CA 1
ATOM 784 C C . PHE A 1 101 ? -8.328 -26.359 -4.648 1 98.31 101 PHE A C 1
ATOM 786 O O . PHE A 1 101 ? -8.867 -25.484 -3.977 1 98.31 101 PHE A O 1
ATOM 793 N N . ASP A 1 102 ? -9.031 -27.312 -5.203 1 98.19 102 ASP A N 1
ATOM 794 C CA . ASP A 1 102 ? -10.484 -27.375 -5.094 1 98.19 102 ASP A CA 1
ATOM 795 C C . ASP A 1 102 ? -10.922 -27.422 -3.633 1 98.19 102 ASP A C 1
ATOM 797 O O . ASP A 1 102 ? -11.961 -26.859 -3.273 1 98.19 102 ASP A O 1
ATOM 801 N N . THR A 1 103 ? -10.133 -28.141 -2.9 1 98.56 103 THR A N 1
ATOM 802 C CA . THR A 1 103 ? -10.461 -28.344 -1.492 1 98.56 103 THR A CA 1
ATOM 803 C C . THR A 1 103 ? -10.148 -27.078 -0.688 1 98.56 103 THR A C 1
ATOM 805 O O . THR A 1 103 ? -10.945 -26.656 0.146 1 98.56 103 THR A O 1
ATOM 808 N N . VAL A 1 104 ? -8.992 -26.469 -0.96 1 98.75 104 VAL A N 1
ATOM 809 C CA . VAL A 1 104 ? -8.5 -25.438 -0.059 1 98.75 104 VAL A CA 1
ATOM 810 C C . VAL A 1 104 ? -9.125 -24.094 -0.427 1 98.75 104 VAL A C 1
ATOM 812 O O . VAL A 1 104 ? -9.297 -23.219 0.433 1 98.75 104 VAL A O 1
ATOM 815 N N . MET A 1 105 ? -9.492 -23.844 -1.667 1 97.94 105 MET A N 1
ATOM 816 C CA . MET A 1 105 ? -9.812 -22.516 -2.162 1 97.94 105 MET A CA 1
ATOM 817 C C . MET A 1 105 ? -11.055 -21.953 -1.481 1 97.94 105 MET A C 1
ATOM 819 O O . MET A 1 105 ? -11.102 -20.781 -1.121 1 97.94 105 MET A O 1
ATOM 823 N N . PRO A 1 106 ? -12.125 -22.797 -1.254 1 97.88 106 PRO A N 1
ATOM 824 C CA . PRO A 1 106 ? -13.266 -22.234 -0.523 1 97.88 106 PRO A CA 1
ATOM 825 C C . PRO A 1 106 ? -12.898 -21.781 0.886 1 97.88 106 PRO A C 1
ATOM 827 O O . PRO A 1 106 ? -13.438 -20.781 1.376 1 97.88 106 PRO A O 1
ATOM 830 N N . LEU A 1 107 ? -11.961 -22.453 1.51 1 98.38 107 LEU A N 1
ATOM 831 C CA . LEU A 1 107 ? -11.492 -22.078 2.838 1 98.38 107 LEU A CA 1
ATOM 832 C C . LEU A 1 107 ? -10.688 -20.781 2.781 1 98.38 107 LEU A C 1
ATOM 834 O O . LEU A 1 107 ? -10.883 -19.891 3.609 1 98.38 107 LEU A O 1
ATOM 838 N N . LEU A 1 108 ? -9.828 -20.688 1.749 1 98.38 108 LEU A N 1
ATOM 839 C CA . LEU A 1 108 ? -9 -19.5 1.598 1 98.38 108 LEU A CA 1
ATOM 840 C C . LEU A 1 108 ? -9.867 -18.266 1.336 1 98.38 108 LEU A C 1
ATOM 842 O O . LEU A 1 108 ? -9.602 -17.203 1.878 1 98.38 108 LEU A O 1
ATOM 846 N N . THR A 1 109 ? -10.883 -18.453 0.582 1 98 109 THR A N 1
ATOM 847 C CA . THR A 1 109 ? -11.734 -17.328 0.231 1 98 109 THR A CA 1
ATOM 848 C C . THR A 1 109 ? -12.336 -16.703 1.483 1 98 109 THR A C 1
ATOM 850 O O . THR A 1 109 ? -12.211 -15.492 1.699 1 98 109 THR A O 1
ATOM 853 N N . VAL A 1 110 ? -12.875 -17.438 2.393 1 97.19 110 VAL A N 1
ATOM 854 C CA . VAL A 1 110 ? -13.57 -16.906 3.555 1 97.19 110 VAL A CA 1
ATOM 855 C C . VAL A 1 110 ? -12.555 -16.422 4.59 1 97.19 110 VAL A C 1
ATOM 857 O O . VAL A 1 110 ? -12.836 -15.508 5.371 1 97.19 110 VAL A O 1
ATOM 860 N N . LEU A 1 111 ? -11.359 -17 4.582 1 98.38 111 LEU A N 1
ATOM 861 C CA . LEU A 1 111 ? -10.312 -16.578 5.508 1 98.38 111 LEU A CA 1
ATOM 862 C C . LEU A 1 111 ? -9.688 -15.266 5.066 1 98.38 111 LEU A C 1
ATOM 864 O O . LEU A 1 111 ? -9.398 -14.398 5.895 1 98.38 111 LEU A O 1
ATOM 868 N N . LEU A 1 112 ? -9.539 -15.141 3.719 1 98.56 112 LEU A N 1
ATOM 869 C CA . LEU A 1 112 ? -8.633 -14.109 3.232 1 98.56 112 LEU A CA 1
ATOM 870 C C . LEU A 1 112 ? -9.391 -12.812 2.955 1 98.56 112 LEU A C 1
ATOM 872 O O . LEU A 1 112 ? -8.859 -11.719 3.182 1 98.56 112 LEU A O 1
ATOM 876 N N . LEU A 1 113 ? -10.633 -12.852 2.508 1 98.5 113 LEU A N 1
ATOM 877 C CA . LEU A 1 113 ? -11.344 -11.656 2.061 1 98.5 113 LEU A CA 1
ATOM 878 C C . LEU A 1 113 ? -11.453 -10.633 3.188 1 98.5 113 LEU A C 1
ATOM 880 O O . LEU A 1 113 ? -11.094 -9.469 3.014 1 98.5 113 LEU A O 1
ATOM 884 N N . PRO A 1 114 ? -11.906 -11.039 4.43 1 98.38 114 PRO A N 1
ATOM 885 C CA . PRO A 1 114 ? -11.969 -10.039 5.5 1 98.38 114 PRO A CA 1
ATOM 886 C C . PRO A 1 114 ? -10.594 -9.523 5.906 1 98.38 114 PRO A C 1
ATOM 888 O O . PRO A 1 114 ? -10.461 -8.359 6.312 1 98.38 114 PRO A O 1
ATOM 891 N N . ARG A 1 115 ? -9.539 -10.328 5.746 1 98.44 115 ARG A N 1
ATOM 892 C CA . ARG A 1 115 ? -8.188 -9.945 6.141 1 98.44 115 ARG A CA 1
ATOM 893 C C . ARG A 1 115 ? -7.559 -9.016 5.109 1 98.44 115 ARG A C 1
ATOM 895 O O . ARG A 1 115 ? -6.812 -8.102 5.461 1 98.44 115 ARG A O 1
ATOM 902 N N . PHE A 1 116 ? -7.859 -9.289 3.814 1 98.31 116 PHE A N 1
ATOM 903 C CA . PHE A 1 116 ? -7.453 -8.336 2.791 1 98.31 116 PHE A CA 1
ATOM 904 C C . PHE A 1 116 ? -8.094 -6.973 3.039 1 98.31 116 PHE A C 1
ATOM 906 O O . PHE A 1 116 ? -7.422 -5.941 2.955 1 98.31 116 PHE A O 1
ATOM 913 N N . HIS A 1 117 ? -9.367 -6.996 3.377 1 97.94 117 HIS A N 1
ATOM 914 C CA . HIS A 1 117 ? -10.133 -5.781 3.639 1 97.94 117 HIS A CA 1
ATOM 915 C C . HIS A 1 117 ? -9.531 -4.992 4.801 1 97.94 117 HIS A C 1
ATOM 917 O O . HIS A 1 117 ? -9.5 -3.762 4.773 1 97.94 117 HIS A O 1
ATOM 923 N N . ALA A 1 118 ? -9.008 -5.711 5.773 1 96.44 118 ALA A N 1
ATOM 924 C CA . ALA A 1 118 ? -8.484 -5.098 6.996 1 96.44 118 ALA A CA 1
ATOM 925 C C . ALA A 1 118 ? -7.031 -4.676 6.82 1 96.44 118 ALA A C 1
ATOM 927 O O . ALA A 1 118 ? -6.527 -3.83 7.566 1 96.44 118 ALA A O 1
ATOM 928 N N . ALA A 1 119 ? -6.277 -5.273 5.875 1 96.94 119 ALA A N 1
ATOM 929 C CA . ALA A 1 119 ? -4.855 -5.02 5.656 1 96.94 119 ALA A CA 1
ATOM 930 C C . ALA A 1 119 ? -4.641 -3.666 4.984 1 96.94 119 ALA A C 1
ATOM 932 O O . ALA A 1 119 ? -5.516 -3.178 4.262 1 96.94 119 ALA A O 1
ATOM 933 N N . PRO A 1 120 ? -3.523 -3.041 5.305 1 96.25 120 PRO A N 1
ATOM 934 C CA . PRO A 1 120 ? -3.215 -1.749 4.688 1 96.25 120 PRO A CA 1
ATOM 935 C C . PRO A 1 120 ? -2.715 -1.886 3.25 1 96.25 120 PRO A C 1
ATOM 937 O O . PRO A 1 120 ? -1.594 -1.472 2.939 1 96.25 120 PRO A O 1
ATOM 940 N N . LEU A 1 121 ? -3.588 -2.312 2.385 1 98.12 121 LEU A N 1
ATOM 941 C CA . LEU A 1 121 ? -3.256 -2.496 0.977 1 98.12 121 LEU A CA 1
ATOM 942 C C . LEU A 1 121 ? -3.641 -1.267 0.161 1 98.12 121 LEU A C 1
ATOM 944 O O . LEU A 1 121 ? -4.625 -0.593 0.472 1 98.12 121 LEU A O 1
ATOM 948 N N . PRO A 1 122 ? -2.9 -1.014 -0.885 1 98.38 122 PRO A N 1
ATOM 949 C CA . PRO A 1 122 ? -3.107 0.226 -1.638 1 98.38 122 PRO A CA 1
ATOM 950 C C . PRO A 1 122 ? -4.508 0.323 -2.24 1 98.38 122 PRO A C 1
ATOM 952 O O . PRO A 1 122 ? -5.086 1.411 -2.295 1 98.38 122 PRO A O 1
ATOM 955 N N . GLU A 1 123 ? -5.066 -0.767 -2.666 1 98.62 123 GLU A N 1
ATOM 956 C CA . GLU A 1 123 ? -6.371 -0.76 -3.32 1 98.62 123 GLU A CA 1
ATOM 957 C C . GLU A 1 123 ? -7.488 -0.441 -2.328 1 98.62 123 GLU A C 1
ATOM 959 O O . GLU A 1 123 ? -8.625 -0.191 -2.725 1 98.62 123 GLU A O 1
ATOM 964 N N . PHE A 1 124 ? -7.129 -0.354 -1.013 1 98.31 124 PHE A N 1
ATOM 965 C CA . PHE A 1 124 ? -8.125 -0.114 0.023 1 98.31 124 PHE A CA 1
ATOM 966 C C . PHE A 1 124 ? -7.812 1.161 0.795 1 98.31 124 PHE A C 1
ATOM 968 O O . PHE A 1 124 ? -8.336 1.374 1.893 1 98.31 124 PHE A O 1
ATOM 975 N N . THR A 1 125 ? -6.984 1.979 0.258 1 97.56 125 THR A N 1
ATOM 976 C CA . THR A 1 125 ? -6.543 3.193 0.936 1 97.56 125 THR A CA 1
ATOM 977 C C . THR A 1 125 ? -7.723 4.125 1.19 1 97.56 125 THR A C 1
ATOM 979 O O . THR A 1 125 ? -7.789 4.785 2.23 1 97.56 125 THR A O 1
ATOM 982 N N . LEU A 1 126 ? -8.711 4.211 0.289 1 98.25 126 LEU A N 1
ATOM 983 C CA . LEU A 1 126 ? -9.867 5.09 0.417 1 98.25 126 LEU A CA 1
ATOM 984 C C . LEU A 1 126 ? -11.055 4.34 1.004 1 98.25 126 LEU A C 1
ATOM 986 O O . LEU A 1 126 ? -11.273 3.166 0.69 1 98.25 126 LEU A O 1
ATOM 990 N N . LYS A 1 127 ? -11.805 4.996 1.738 1 98 127 LYS A N 1
ATOM 991 C CA . LYS A 1 127 ? -12.992 4.414 2.354 1 98 127 LYS A CA 1
ATOM 992 C C . LYS A 1 127 ? -13.945 3.871 1.298 1 98 127 LYS A C 1
ATOM 994 O O . LYS A 1 127 ? -14.539 2.801 1.477 1 98 127 LYS A O 1
ATOM 999 N N . GLU A 1 128 ? -14.094 4.637 0.261 1 98.25 128 GLU A N 1
ATOM 1000 C CA . GLU A 1 128 ? -14.977 4.203 -0.817 1 98.25 128 GLU A CA 1
ATOM 1001 C C . GLU A 1 128 ? -14.555 2.838 -1.359 1 98.25 128 GLU A C 1
ATOM 1003 O O . GLU A 1 128 ? -15.406 2.012 -1.695 1 98.25 128 GLU A O 1
ATOM 1008 N N . SER A 1 129 ? -13.281 2.605 -1.47 1 98.69 129 SER A N 1
ATOM 1009 C CA . SER A 1 129 ? -12.742 1.328 -1.933 1 98.69 129 SER A CA 1
ATOM 1010 C C . SER A 1 129 ? -13.094 0.2 -0.967 1 98.69 129 SER A C 1
ATOM 1012 O O . SER A 1 129 ? -13.508 -0.879 -1.392 1 98.69 129 SER A O 1
ATOM 1014 N N . ARG A 1 130 ? -12.875 0.453 0.307 1 98.44 130 ARG A N 1
ATOM 1015 C CA . ARG A 1 130 ? -13.18 -0.552 1.32 1 98.44 130 ARG A CA 1
ATOM 1016 C C . ARG A 1 130 ? -14.664 -0.904 1.314 1 98.44 130 ARG A C 1
ATOM 1018 O O . ARG A 1 130 ? -15.023 -2.082 1.361 1 98.44 130 ARG A O 1
ATOM 1025 N N . ASP A 1 131 ? -15.508 0.079 1.237 1 98.44 131 ASP A N 1
ATOM 1026 C CA . ASP A 1 131 ? -16.938 -0.151 1.198 1 98.44 131 ASP A CA 1
ATOM 1027 C C . ASP A 1 131 ? -17.344 -0.928 -0.054 1 98.44 131 ASP A C 1
ATOM 1029 O O . ASP A 1 131 ? -18.141 -1.859 0.017 1 98.44 131 ASP A O 1
ATOM 1033 N N . TYR A 1 132 ? -16.766 -0.503 -1.165 1 98.56 132 TYR A N 1
ATOM 1034 C CA . TYR A 1 132 ? -17.047 -1.165 -2.438 1 98.56 132 TYR A CA 1
ATOM 1035 C C . TYR A 1 132 ? -16.719 -2.65 -2.359 1 98.56 132 TYR A C 1
ATOM 1037 O O . TYR A 1 132 ? -17.531 -3.496 -2.715 1 98.56 132 TYR A O 1
ATOM 1045 N N . PHE A 1 133 ? -15.602 -2.959 -1.887 1 98.75 133 PHE A N 1
ATOM 1046 C CA . PHE A 1 133 ? -15.109 -4.332 -1.785 1 98.75 133 PHE A CA 1
ATOM 1047 C C . PHE A 1 133 ? -15.977 -5.141 -0.823 1 98.75 133 PHE A C 1
ATOM 1049 O O . PHE A 1 133 ? -16.438 -6.23 -1.165 1 98.75 133 PHE A O 1
ATOM 1056 N N . LYS A 1 134 ? -16.172 -4.66 0.339 1 98.56 134 LYS A N 1
ATOM 1057 C CA . LYS A 1 134 ? -16.938 -5.352 1.373 1 98.56 134 LYS A CA 1
ATOM 1058 C C . LYS A 1 134 ? -18.359 -5.645 0.905 1 98.56 134 LYS A C 1
ATOM 1060 O O . LYS A 1 134 ? -18.844 -6.773 1.035 1 98.56 134 LYS A O 1
ATOM 1065 N N . ASN A 1 135 ? -19.016 -4.645 0.356 1 98.31 135 ASN A N 1
ATOM 1066 C CA . ASN A 1 135 ? -20.391 -4.816 -0.103 1 98.31 135 ASN A CA 1
ATOM 1067 C C . ASN A 1 135 ? -20.5 -5.895 -1.178 1 98.31 135 ASN A C 1
ATOM 1069 O O . ASN A 1 135 ? -21.375 -6.75 -1.121 1 98.31 135 ASN A O 1
ATOM 1073 N N . LYS A 1 136 ? -19.594 -5.828 -2.066 1 97.81 136 LYS A N 1
ATOM 1074 C CA . LYS A 1 136 ? -19.609 -6.797 -3.16 1 97.81 136 LYS A CA 1
ATOM 1075 C C . LYS A 1 136 ? -19.297 -8.203 -2.658 1 97.81 136 LYS A C 1
ATOM 1077 O O . LYS A 1 136 ? -20 -9.156 -2.969 1 97.81 136 LYS A O 1
ATOM 1082 N N . LYS A 1 137 ? -18.281 -8.367 -1.857 1 98.38 137 LYS A N 1
ATOM 1083 C CA . LYS A 1 137 ? -17.781 -9.68 -1.466 1 98.38 137 LYS A CA 1
ATOM 1084 C C . LYS A 1 137 ? -18.688 -10.328 -0.421 1 98.38 137 LYS A C 1
ATOM 1086 O O . LYS A 1 137 ? -18.875 -11.547 -0.418 1 98.38 137 LYS A O 1
ATOM 1091 N N . GLU A 1 138 ? -19.25 -9.523 0.455 1 98.38 138 GLU A N 1
ATOM 1092 C CA . GLU A 1 138 ? -20.141 -10.102 1.462 1 98.38 138 GLU A CA 1
ATOM 1093 C C . GLU A 1 138 ? -21.406 -10.648 0.828 1 98.38 138 GLU A C 1
ATOM 1095 O O . GLU A 1 138 ? -22 -11.602 1.332 1 98.38 138 GLU A O 1
ATOM 1100 N N . LYS A 1 139 ? -21.844 -10.078 -0.258 1 97.88 139 LYS A N 1
ATOM 1101 C CA . LYS A 1 139 ? -23 -10.586 -0.982 1 97.88 139 LYS A CA 1
ATOM 1102 C C . LYS A 1 139 ? -22.75 -11.984 -1.524 1 97.88 139 LYS A C 1
ATOM 1104 O O . LYS A 1 139 ? -23.641 -12.828 -1.525 1 97.88 139 LYS A O 1
ATOM 1109 N N . SER A 1 140 ? -21.531 -12.227 -1.869 1 97.19 140 SER A N 1
ATOM 1110 C CA . SER A 1 140 ? -21.203 -13.477 -2.543 1 97.19 140 SER A CA 1
ATOM 1111 C C . SER A 1 140 ? -20.656 -14.508 -1.557 1 97.19 140 SER A C 1
ATOM 1113 O O . SER A 1 140 ? -20.844 -15.711 -1.755 1 97.19 140 SER A O 1
ATOM 1115 N N . PHE A 1 141 ? -20.016 -14.07 -0.456 1 97.69 141 PHE A N 1
ATOM 1116 C CA . PHE A 1 141 ? -19.234 -15.023 0.331 1 97.69 141 PHE A CA 1
ATOM 1117 C C . PHE A 1 141 ? -19.609 -14.93 1.807 1 97.69 141 PHE A C 1
ATOM 1119 O O . PHE A 1 141 ? -18.969 -15.57 2.65 1 97.69 141 PHE A O 1
ATOM 1126 N N . GLY A 1 142 ? -20.625 -14.141 2.145 1 96.81 142 GLY A N 1
ATOM 1127 C CA . GLY A 1 142 ? -21.094 -14.031 3.52 1 96.81 142 GLY A CA 1
ATOM 1128 C C . GLY A 1 142 ? -20.422 -12.898 4.281 1 96.81 142 GLY A C 1
ATOM 1129 O O . GLY A 1 142 ? -19.453 -12.312 3.811 1 96.81 142 GLY A O 1
ATOM 1130 N N . SER A 1 143 ? -20.938 -12.688 5.453 1 97.75 143 SER A N 1
ATOM 1131 C CA . SER A 1 143 ? -20.484 -11.602 6.309 1 97.75 143 SER A CA 1
ATOM 1132 C C . SER A 1 143 ? -19.016 -11.789 6.707 1 97.75 143 SER A C 1
ATOM 1134 O O . SER A 1 143 ? -18.625 -12.883 7.121 1 97.75 143 SER A O 1
ATOM 1136 N N . PHE A 1 144 ? -18.266 -10.695 6.586 1 98 144 PHE A N 1
ATOM 1137 C CA . PHE A 1 144 ? -16.859 -10.742 6.984 1 98 144 PHE A CA 1
ATOM 1138 C C . PHE A 1 144 ? -16.734 -11.086 8.469 1 98 144 PHE A C 1
ATOM 1140 O O . PHE A 1 144 ? -15.859 -11.859 8.859 1 98 144 PHE A O 1
ATOM 1147 N N . SER A 1 145 ? -17.594 -10.539 9.281 1 97.62 145 SER A N 1
ATOM 1148 C CA . SER A 1 145 ? -17.547 -10.805 10.719 1 97.62 145 SER A CA 1
ATOM 1149 C C . SER A 1 145 ? -17.828 -12.273 11.016 1 97.62 145 SER A C 1
ATOM 1151 O O . SER A 1 145 ? -17.172 -12.867 11.875 1 97.62 145 SER A O 1
ATOM 1153 N N . GLU A 1 146 ? -18.734 -12.883 10.344 1 97.62 146 GLU A N 1
ATOM 1154 C CA . GLU A 1 146 ? -19.047 -14.297 10.531 1 97.62 146 GLU A CA 1
ATOM 1155 C C . GLU A 1 146 ? -17.891 -15.18 10.062 1 97.62 146 GLU A C 1
ATOM 1157 O O . GLU A 1 146 ? -17.547 -16.172 10.719 1 97.62 146 GLU A O 1
ATOM 1162 N N . ASN A 1 147 ? -17.359 -14.773 8.961 1 97.81 147 ASN A N 1
ATOM 1163 C CA . ASN A 1 147 ? -16.219 -15.523 8.445 1 97.81 147 ASN A CA 1
ATOM 1164 C C . ASN A 1 147 ? -15.031 -15.477 9.406 1 97.81 147 ASN A C 1
ATOM 1166 O O . ASN A 1 147 ? -14.375 -16.5 9.633 1 97.81 147 ASN A O 1
ATOM 1170 N N . LEU A 1 148 ? -14.766 -14.336 9.992 1 97.75 148 LEU A N 1
ATOM 1171 C CA . LEU A 1 148 ? -13.68 -14.188 10.961 1 97.75 148 LEU A CA 1
ATOM 1172 C C . LEU A 1 148 ? -13.945 -15.039 12.195 1 97.75 148 LEU A C 1
ATOM 1174 O O . LEU A 1 148 ? -13.023 -15.648 12.742 1 97.75 148 LEU A O 1
ATOM 1178 N N . ALA A 1 149 ? -15.195 -15.094 12.609 1 97.44 149 ALA A N 1
ATOM 1179 C CA . ALA A 1 149 ? -15.562 -15.859 13.797 1 97.44 149 ALA A CA 1
ATOM 1180 C C . ALA A 1 149 ? -15.312 -17.359 13.57 1 97.44 149 ALA A C 1
ATOM 1182 O O . ALA A 1 149 ? -15.023 -18.094 14.523 1 97.44 149 ALA A O 1
ATOM 1183 N N . LYS A 1 150 ? -15.352 -17.828 12.391 1 96.94 150 LYS A N 1
ATOM 1184 C CA . LYS A 1 150 ? -15.195 -19.234 12.055 1 96.94 150 LYS A CA 1
ATOM 1185 C C . LYS A 1 150 ? -13.734 -19.578 11.758 1 96.94 150 LYS A C 1
ATOM 1187 O O . LYS A 1 150 ? -13.414 -20.703 11.406 1 96.94 150 LYS A O 1
ATOM 1192 N N . SER A 1 151 ? -12.859 -18.625 11.898 1 97.75 151 SER A N 1
ATOM 1193 C CA . SER A 1 151 ? -11.461 -18.75 11.484 1 97.75 151 SER A CA 1
ATOM 1194 C C . SER A 1 151 ? -10.781 -19.938 12.18 1 97.75 151 SER A C 1
ATOM 1196 O O . SER A 1 151 ? -10.031 -20.672 11.555 1 97.75 151 SER A O 1
ATOM 1198 N N . PRO A 1 152 ? -11.031 -20.156 13.484 1 97.62 152 PRO A N 1
ATOM 1199 C CA . PRO A 1 152 ? -10.297 -21.25 14.133 1 97.62 152 PRO A CA 1
ATOM 1200 C C . PRO A 1 152 ? -10.516 -22.594 13.438 1 97.62 152 PRO A C 1
ATOM 1202 O O . PRO A 1 152 ? -9.555 -23.344 13.234 1 97.62 152 PRO A O 1
ATOM 1205 N N . GLU A 1 153 ? -11.68 -22.859 13.055 1 97.94 153 GLU A N 1
ATOM 1206 C CA . GLU A 1 153 ? -11.969 -24.125 12.383 1 97.94 153 GLU A CA 1
ATOM 1207 C C . GLU A 1 153 ? -11.352 -24.156 10.992 1 97.94 153 GLU A C 1
ATOM 1209 O O . GLU A 1 153 ? -10.734 -25.156 10.609 1 97.94 153 GLU A O 1
ATOM 1214 N N . SER A 1 154 ? -11.547 -23.062 10.242 1 98.19 154 SER A N 1
ATOM 1215 C CA . SER A 1 154 ? -10.992 -23 8.891 1 98.19 154 SER A CA 1
ATOM 1216 C C . SER A 1 154 ? -9.469 -23.094 8.914 1 98.19 154 SER A C 1
ATOM 1218 O O . SER A 1 154 ? -8.867 -23.75 8.07 1 98.19 154 SER A O 1
ATOM 1220 N N . VAL A 1 155 ? -8.844 -22.453 9.875 1 98.69 155 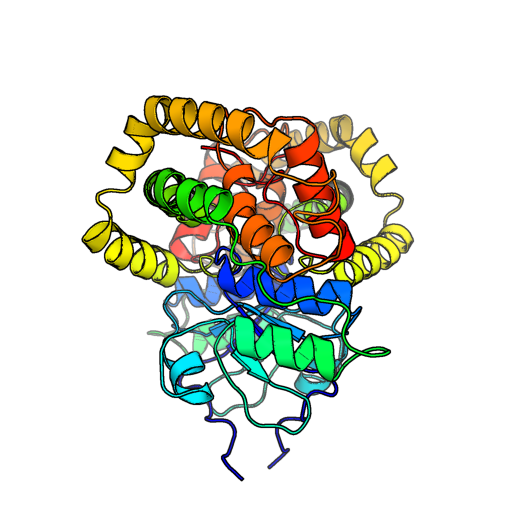VAL A N 1
ATOM 1221 C CA . VAL A 1 155 ? -7.387 -22.438 9.977 1 98.69 155 VAL A CA 1
ATOM 1222 C C . VAL A 1 155 ? -6.879 -23.859 10.281 1 98.69 155 VAL A C 1
ATOM 1224 O O . VAL A 1 155 ? -5.871 -24.297 9.719 1 98.69 155 VAL A O 1
ATOM 1227 N N . LYS A 1 156 ? -7.602 -24.547 11.141 1 98.62 156 LYS A N 1
ATOM 1228 C CA . LYS A 1 156 ? -7.234 -25.922 11.43 1 98.62 156 LYS A CA 1
ATOM 1229 C C . LYS A 1 156 ? -7.25 -26.781 10.172 1 98.62 156 LYS A C 1
ATOM 1231 O O . LYS A 1 156 ? -6.32 -27.562 9.93 1 98.62 156 LYS A O 1
ATOM 1236 N N . GLN A 1 157 ? -8.258 -26.594 9.414 1 98.81 157 GLN A N 1
ATOM 1237 C CA . GLN A 1 157 ? -8.383 -27.359 8.172 1 98.81 157 GLN A CA 1
ATOM 1238 C C . GLN A 1 157 ? -7.289 -26.969 7.184 1 98.81 157 GLN A C 1
ATOM 1240 O O . GLN A 1 157 ? -6.684 -27.828 6.551 1 98.81 157 GLN A O 1
ATOM 1245 N N . VAL A 1 158 ? -7.035 -25.703 7.055 1 98.88 158 VAL A N 1
ATOM 1246 C CA . VAL A 1 158 ? -6.0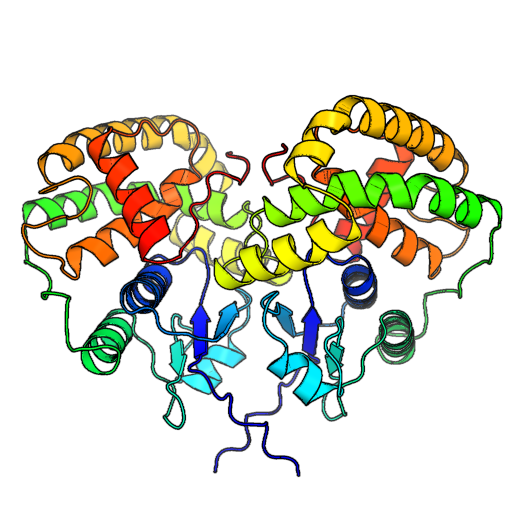08 -25.219 6.141 1 98.88 158 VAL A CA 1
ATOM 1247 C C . VAL A 1 158 ? -4.641 -25.734 6.566 1 98.88 158 VAL A C 1
ATOM 1249 O O . VAL A 1 158 ? -3.836 -26.156 5.727 1 98.88 158 VAL A O 1
ATOM 1252 N N . ASN A 1 159 ? -4.402 -25.75 7.855 1 98.88 159 ASN A N 1
ATOM 1253 C CA . ASN A 1 159 ? -3.133 -26.266 8.359 1 98.88 159 ASN A CA 1
ATOM 1254 C C . ASN A 1 159 ? -2.93 -27.734 7.984 1 98.88 159 ASN A C 1
ATOM 1256 O O . ASN A 1 159 ? -1.823 -28.141 7.621 1 98.88 159 ASN A O 1
ATOM 1260 N N . GLN A 1 160 ? -3.98 -28.484 8.062 1 98.81 160 GLN A N 1
ATOM 1261 C CA . GLN A 1 160 ? -3.896 -29.875 7.637 1 98.81 160 GLN A CA 1
ATOM 1262 C C . GLN A 1 160 ? -3.611 -29.984 6.141 1 98.81 160 GLN A C 1
ATOM 1264 O O . GLN A 1 160 ? -2.793 -30.797 5.715 1 98.81 160 GLN A O 1
ATOM 1269 N N . LEU A 1 161 ? -4.246 -29.156 5.406 1 98.94 161 LEU A N 1
ATOM 1270 C CA . LEU A 1 161 ? -4.055 -29.172 3.959 1 98.94 161 LEU A CA 1
ATOM 1271 C C . LEU A 1 161 ? -2.645 -28.734 3.592 1 98.94 161 LEU A C 1
ATOM 1273 O O . LEU A 1 161 ? -2.066 -29.234 2.621 1 98.94 161 LEU A O 1
ATOM 1277 N N . LEU A 1 162 ? -2.08 -27.797 4.324 1 98.94 162 LEU A N 1
ATOM 1278 C CA . LEU A 1 162 ? -0.703 -27.375 4.094 1 98.94 162 LEU A CA 1
ATOM 1279 C C . LEU A 1 162 ? 0.265 -28.531 4.332 1 98.94 162 LEU A C 1
ATOM 1281 O O . LEU A 1 162 ? 1.24 -28.688 3.594 1 98.94 162 LEU A O 1
ATOM 1285 N N . LYS A 1 163 ? -0.002 -29.312 5.34 1 98.81 163 LYS A N 1
ATOM 1286 C CA . LYS A 1 163 ? 0.811 -30.5 5.59 1 98.81 163 LYS A CA 1
ATOM 1287 C C . LYS A 1 163 ? 0.737 -31.469 4.418 1 98.81 163 LYS A C 1
ATOM 1289 O O . LYS A 1 163 ? 1.744 -32.062 4.039 1 98.81 163 LYS A O 1
ATOM 1294 N N . GLU A 1 164 ? -0.417 -31.578 3.895 1 98.81 164 GLU A N 1
ATOM 1295 C CA . GLU A 1 164 ? -0.615 -32.469 2.756 1 98.81 164 GLU A CA 1
ATOM 1296 C C . GLU A 1 164 ? 0.073 -31.938 1.506 1 98.81 164 GLU A C 1
ATOM 1298 O O . GLU A 1 164 ? 0.493 -32.719 0.641 1 98.81 164 GLU A O 1
ATOM 1303 N N . LEU A 1 165 ? 0.192 -30.641 1.381 1 98.88 165 LEU A N 1
ATOM 1304 C CA . LEU A 1 165 ? 0.792 -29.984 0.223 1 98.88 165 LEU A CA 1
ATOM 1305 C C . LEU A 1 165 ? 2.299 -30.219 0.189 1 98.88 165 LEU A C 1
ATOM 1307 O O . LEU A 1 165 ? 2.891 -30.328 -0.887 1 98.88 165 LEU A O 1
ATOM 1311 N N . GLU A 1 166 ? 2.908 -30.234 1.313 1 98.75 166 GLU A N 1
ATOM 1312 C CA . GLU A 1 166 ? 4.363 -30.219 1.427 1 98.75 166 GLU A CA 1
ATOM 1313 C C . GLU A 1 166 ? 4.996 -31.312 0.577 1 98.75 166 GLU A C 1
ATOM 1315 O O . GLU A 1 166 ? 5.879 -31.047 -0.239 1 98.75 166 GLU A O 1
ATOM 1320 N N . PRO A 1 167 ? 4.543 -32.594 0.712 1 98.38 167 PRO A N 1
ATOM 1321 C CA . PRO A 1 167 ? 5.176 -33.625 -0.093 1 98.38 167 PRO A CA 1
ATOM 1322 C C . PRO A 1 167 ? 4.82 -33.531 -1.575 1 98.38 167 PRO A C 1
ATOM 1324 O O . PRO A 1 167 ? 5.441 -34.219 -2.408 1 98.38 167 PRO A O 1
ATOM 1327 N N . MET A 1 168 ? 3.816 -32.719 -1.955 1 98.5 168 MET A N 1
ATOM 1328 C CA . MET A 1 168 ? 3.451 -32.562 -3.359 1 98.5 168 MET A CA 1
ATOM 1329 C C . MET A 1 168 ? 4.477 -31.703 -4.094 1 98.5 168 MET A C 1
ATOM 1331 O O . MET A 1 168 ? 4.566 -31.75 -5.32 1 98.5 168 MET A O 1
ATOM 1335 N N . LEU A 1 169 ? 5.18 -30.828 -3.4 1 98.75 169 LEU A N 1
ATOM 1336 C CA . LEU A 1 169 ? 6.191 -29.969 -4.012 1 98.75 169 LEU A CA 1
ATOM 1337 C C . LEU A 1 169 ? 7.43 -30.781 -4.383 1 98.75 169 LEU A C 1
ATOM 1339 O O . LEU A 1 169 ? 7.859 -31.656 -3.619 1 98.75 169 LEU A O 1
ATOM 1343 N N . HIS A 1 170 ? 8.008 -30.5 -5.477 1 98.62 170 HIS A N 1
ATOM 1344 C CA . HIS A 1 170 ? 9.266 -31.125 -5.871 1 98.62 170 HIS A CA 1
ATOM 1345 C C . HIS A 1 170 ? 10.406 -30.672 -4.969 1 98.62 170 HIS A C 1
ATOM 1347 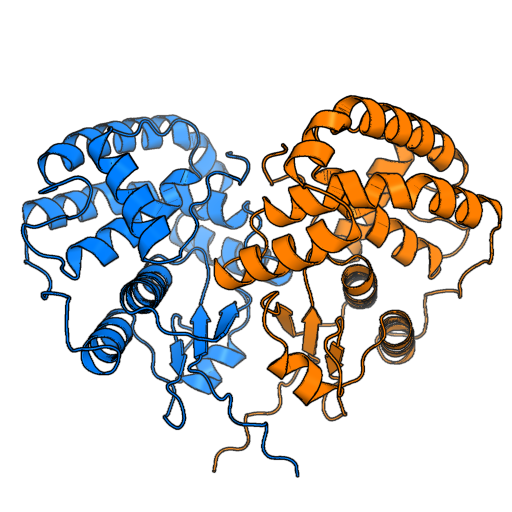O O . HIS A 1 170 ? 11.242 -31.469 -4.566 1 98.62 170 HIS A O 1
ATOM 1353 N N . SER A 1 171 ? 10.414 -29.344 -4.645 1 98.44 171 SER A N 1
ATOM 1354 C CA . SER A 1 171 ? 11.43 -28.75 -3.787 1 98.44 171 SER A CA 1
ATOM 1355 C C . SER A 1 171 ? 10.906 -27.484 -3.1 1 98.44 171 SER A C 1
ATOM 1357 O O . SER A 1 171 ? 9.742 -27.109 -3.275 1 98.44 171 SER A O 1
ATOM 1359 N N . SER A 1 172 ? 11.758 -26.859 -2.363 1 98.31 172 SER A N 1
ATOM 1360 C CA . SER A 1 172 ? 11.43 -25.594 -1.722 1 98.31 172 SER A CA 1
ATOM 1361 C C . SER A 1 172 ? 11.445 -24.438 -2.729 1 98.31 172 SER A C 1
ATOM 1363 O O . SER A 1 172 ? 11.164 -23.297 -2.373 1 98.31 172 SER A O 1
ATOM 1365 N N . HIS A 1 173 ? 11.711 -24.828 -4.008 1 98.44 173 HIS A N 1
ATOM 1366 C CA . HIS A 1 173 ? 11.836 -23.766 -5 1 98.44 173 HIS A CA 1
ATOM 1367 C C . HIS A 1 173 ? 10.984 -24.062 -6.23 1 98.44 173 HIS A C 1
ATOM 1369 O O . HIS A 1 173 ? 11.031 -23.312 -7.215 1 98.44 173 HIS A O 1
ATOM 1375 N N . SER A 1 174 ? 10.258 -25.188 -6.098 1 98.5 174 SER A N 1
ATOM 1376 C CA . SER A 1 174 ? 9.477 -25.516 -7.293 1 98.5 174 SER A CA 1
ATOM 1377 C C . SER A 1 174 ? 8.398 -26.531 -6.992 1 98.5 174 SER A C 1
ATOM 1379 O O . SER A 1 174 ? 8.578 -27.406 -6.133 1 98.5 174 SER A O 1
ATOM 1381 N N . VAL A 1 175 ? 7.305 -26.438 -7.723 1 98.69 175 VAL A N 1
ATOM 1382 C CA . VAL A 1 175 ? 6.215 -27.406 -7.641 1 98.69 175 VAL A CA 1
ATOM 1383 C C . VAL A 1 175 ? 6.598 -28.688 -8.383 1 98.69 175 VAL A C 1
ATOM 1385 O O . VAL A 1 175 ? 6.355 -29.797 -7.898 1 98.69 175 VAL A O 1
ATOM 1388 N N . ASN A 1 176 ? 7.172 -28.578 -9.57 1 98.38 176 ASN A N 1
ATOM 1389 C CA . ASN A 1 176 ? 7.648 -29.672 -10.398 1 98.38 176 ASN A CA 1
ATOM 1390 C C . ASN A 1 176 ? 9.172 -29.656 -10.539 1 98.38 176 ASN A C 1
ATOM 1392 O O . ASN A 1 176 ? 9.844 -28.812 -9.938 1 98.38 176 ASN A O 1
ATOM 1396 N N . ALA A 1 177 ? 9.68 -30.609 -11.305 1 97.56 177 ALA A N 1
ATOM 1397 C CA . ALA A 1 177 ? 11.125 -30.672 -11.5 1 97.56 177 ALA A CA 1
ATOM 1398 C C . ALA A 1 177 ? 11.656 -29.391 -12.141 1 97.56 177 ALA A C 1
ATOM 1400 O O . ALA A 1 177 ? 12.742 -28.922 -11.797 1 97.56 177 ALA A O 1
ATOM 1401 N N . GLU A 1 178 ? 10.844 -28.828 -13.062 1 97.19 178 GLU A N 1
ATOM 1402 C CA . GLU A 1 178 ? 11.18 -27.562 -13.727 1 97.19 178 GLU A CA 1
ATOM 1403 C C . GLU A 1 178 ? 10.203 -26.453 -13.344 1 97.19 178 GLU A C 1
ATOM 1405 O O . GLU A 1 178 ? 9.039 -26.734 -13.055 1 97.19 178 GLU A O 1
ATOM 1410 N N . LEU A 1 179 ? 10.703 -25.266 -13.375 1 97.94 179 LEU A N 1
ATOM 1411 C CA . LEU A 1 179 ? 9.859 -24.094 -13.141 1 97.94 179 LEU A CA 1
ATOM 1412 C C . LEU A 1 179 ? 8.688 -24.062 -14.117 1 97.94 179 LEU A C 1
ATOM 1414 O O . LEU A 1 179 ? 8.867 -24.312 -15.312 1 97.94 179 LEU A O 1
ATOM 1418 N N . SER A 1 180 ? 7.484 -23.828 -13.625 1 98.38 180 SER A N 1
ATOM 1419 C CA . SER A 1 180 ? 6.285 -23.906 -14.453 1 98.38 180 SER A CA 1
ATOM 1420 C C . SER A 1 180 ? 5.219 -22.922 -13.969 1 98.38 180 SER A C 1
ATOM 1422 O O . SER A 1 180 ? 5.383 -22.281 -12.922 1 98.38 180 SER A O 1
ATOM 1424 N N . TYR A 1 181 ? 4.152 -22.812 -14.703 1 98.56 181 TYR A N 1
ATOM 1425 C CA . TYR A 1 181 ? 3.004 -22 -14.328 1 98.56 181 TYR A CA 1
ATOM 1426 C C . TYR A 1 181 ? 2.434 -22.438 -12.984 1 98.56 181 TYR A C 1
ATOM 1428 O O . TYR A 1 181 ? 1.852 -21.641 -12.25 1 98.56 181 TYR A O 1
ATOM 1436 N N . ASP A 1 182 ? 2.668 -23.703 -12.641 1 98.75 182 ASP A N 1
ATOM 1437 C CA . ASP A 1 182 ? 2.184 -24.219 -11.367 1 98.75 182 ASP A CA 1
ATOM 1438 C C . ASP A 1 182 ? 2.801 -23.469 -10.195 1 98.75 182 ASP A C 1
ATOM 1440 O O . ASP A 1 182 ? 2.152 -23.266 -9.164 1 98.75 182 ASP A O 1
ATOM 1444 N N . ASP A 1 183 ? 4.02 -23.094 -10.336 1 98.88 183 ASP A N 1
ATOM 1445 C CA . ASP A 1 183 ? 4.715 -22.375 -9.273 1 98.88 183 ASP A CA 1
ATOM 1446 C C . ASP A 1 183 ? 4.066 -21.016 -9.016 1 98.88 183 ASP A C 1
ATOM 1448 O O . ASP A 1 183 ? 3.828 -20.641 -7.867 1 98.88 183 ASP A O 1
ATOM 1452 N N . LEU A 1 184 ? 3.77 -20.312 -10.117 1 98.81 184 LEU A N 1
ATOM 1453 C CA . LEU A 1 184 ? 3.162 -18.984 -10.008 1 98.81 184 LEU A CA 1
ATOM 1454 C C . LEU A 1 184 ? 1.743 -19.094 -9.461 1 98.81 184 LEU A C 1
ATOM 1456 O O . LEU A 1 184 ? 1.33 -18.25 -8.648 1 98.81 184 LEU A O 1
ATOM 1460 N N . ASP A 1 185 ? 1.066 -20.094 -9.914 1 98.56 185 ASP A N 1
ATOM 1461 C CA . ASP A 1 185 ? -0.301 -20.312 -9.453 1 98.56 185 ASP A CA 1
ATOM 1462 C C . ASP A 1 185 ? -0.334 -20.578 -7.949 1 98.56 185 ASP A C 1
ATOM 1464 O O . ASP A 1 185 ? -1.081 -19.922 -7.215 1 98.56 185 ASP A O 1
ATOM 1468 N N . LEU A 1 186 ? 0.511 -21.469 -7.52 1 98.88 186 LEU A N 1
ATOM 1469 C CA . LEU A 1 186 ? 0.553 -21.844 -6.113 1 98.88 186 LEU A CA 1
ATOM 1470 C C . LEU A 1 186 ? 0.976 -20.656 -5.246 1 98.88 186 LEU A C 1
ATOM 1472 O O . LEU A 1 186 ? 0.348 -20.375 -4.227 1 98.88 186 LEU A O 1
ATOM 1476 N N . PHE A 1 187 ? 2.031 -19.969 -5.629 1 98.88 187 PHE A N 1
ATOM 1477 C CA . PHE A 1 187 ? 2.5 -18.828 -4.863 1 98.88 187 PHE A CA 1
ATOM 1478 C C . PHE A 1 187 ? 1.394 -17.797 -4.703 1 98.88 187 PHE A C 1
ATOM 1480 O O . PHE A 1 187 ? 1.132 -17.312 -3.598 1 98.88 187 PHE A O 1
ATOM 1487 N N . GLY A 1 188 ? 0.728 -17.453 -5.801 1 98.62 188 GLY A N 1
ATOM 1488 C CA . GLY A 1 188 ? -0.319 -16.438 -5.777 1 98.62 188 GLY A CA 1
ATOM 1489 C C . GLY A 1 188 ? -1.459 -16.781 -4.836 1 98.62 188 GLY A C 1
ATOM 1490 O O . GLY A 1 188 ? -1.995 -15.906 -4.156 1 98.62 188 GLY A O 1
ATOM 1491 N N . ARG A 1 189 ? -1.784 -18.016 -4.793 1 98.31 189 ARG A N 1
ATOM 1492 C CA . ARG A 1 189 ? -2.912 -18.453 -3.979 1 98.31 189 ARG A CA 1
ATOM 1493 C C . ARG A 1 189 ? -2.523 -18.547 -2.508 1 98.31 189 ARG A C 1
ATOM 1495 O O . ARG A 1 189 ? -3.354 -18.312 -1.625 1 98.31 189 ARG A O 1
ATOM 1502 N N . LEU A 1 190 ? -1.24 -18.844 -2.238 1 98.69 190 LEU A N 1
ATOM 1503 C CA . LEU A 1 190 ? -0.813 -19.094 -0.866 1 98.69 190 LEU A CA 1
ATOM 1504 C C . LEU A 1 190 ? -0.365 -17.797 -0.196 1 98.69 190 LEU A C 1
ATOM 1506 O O . LEU A 1 190 ? -0.317 -17.703 1.034 1 98.69 190 LEU A O 1
ATOM 1510 N N . ARG A 1 191 ? 0.036 -16.781 -0.955 1 98.75 191 ARG A N 1
ATOM 1511 C CA . ARG A 1 191 ? 0.625 -15.562 -0.418 1 98.75 191 ARG A CA 1
ATOM 1512 C C . ARG A 1 191 ? -0.274 -14.945 0.647 1 98.75 191 ARG A C 1
ATOM 1514 O O . ARG A 1 191 ? 0.201 -14.539 1.709 1 98.75 191 ARG A O 1
ATOM 1521 N N . GLY A 1 192 ? -1.575 -14.953 0.365 1 98.38 192 GLY A N 1
ATOM 1522 C CA . GLY A 1 192 ? -2.518 -14.344 1.285 1 98.38 192 GLY A CA 1
ATOM 1523 C C . GLY A 1 192 ? -2.52 -14.984 2.658 1 98.38 192 GLY A C 1
ATOM 1524 O O . GLY A 1 192 ? -2.818 -14.328 3.658 1 98.38 192 GLY A O 1
ATOM 1525 N N . LEU A 1 193 ? -2.148 -16.219 2.73 1 98.56 193 LEU A N 1
ATOM 1526 C CA . LEU A 1 193 ? -2.182 -16.969 3.986 1 98.56 193 LEU A CA 1
ATOM 1527 C C . LEU A 1 193 ? -1.177 -16.406 4.98 1 98.56 193 LEU A C 1
ATOM 1529 O O . LEU A 1 193 ? -1.263 -16.672 6.184 1 98.56 193 LEU A O 1
ATOM 1533 N N . THR A 1 194 ? -0.266 -15.656 4.531 1 98.38 194 THR A N 1
ATOM 1534 C CA . THR A 1 194 ? 0.704 -15.062 5.445 1 98.38 194 THR A CA 1
ATOM 1535 C C . THR A 1 194 ? 0.056 -13.969 6.281 1 98.38 194 THR A C 1
ATOM 1537 O O . THR A 1 194 ? 0.663 -13.461 7.227 1 98.38 194 THR A O 1
ATOM 1540 N N . LEU A 1 195 ? -1.178 -13.641 6.039 1 97.75 195 LEU A N 1
ATOM 1541 C CA . LEU A 1 195 ? -1.96 -12.688 6.816 1 97.75 195 LEU A CA 1
ATOM 1542 C C . LEU A 1 195 ? -2.756 -13.391 7.906 1 97.75 195 LEU A C 1
ATOM 1544 O O . LEU A 1 195 ? -3.357 -12.742 8.766 1 97.75 195 LEU A O 1
ATOM 1548 N N . VAL A 1 196 ? -2.799 -14.695 7.852 1 98.31 196 VAL A N 1
ATOM 1549 C CA . VAL A 1 196 ? -3.732 -15.43 8.695 1 98.31 196 VAL A CA 1
ATOM 1550 C C . VAL A 1 196 ? -3.041 -15.852 9.984 1 98.31 196 VAL A C 1
ATOM 1552 O O . VAL A 1 196 ? -2.07 -16.609 9.961 1 98.31 196 VAL A O 1
ATOM 1555 N N . LYS A 1 197 ? -3.564 -15.375 11.07 1 97.06 197 LYS A N 1
ATOM 1556 C CA . LYS A 1 197 ? -3.064 -15.758 12.383 1 97.06 197 LYS A CA 1
ATOM 1557 C C . LYS A 1 197 ? -3.279 -17.25 12.633 1 97.06 197 LYS A C 1
ATOM 1559 O O . LYS A 1 197 ? -4.352 -17.781 12.344 1 97.06 197 LYS A O 1
ATOM 1564 N N . GLY A 1 198 ? -2.268 -17.906 13.117 1 97.5 198 GLY A N 1
ATOM 1565 C CA . GLY A 1 198 ? -2.416 -19.312 13.492 1 97.5 198 GLY A CA 1
ATOM 1566 C C . GLY A 1 198 ? -2.025 -20.266 12.383 1 97.5 198 GLY A C 1
ATOM 1567 O O . GLY A 1 198 ? -2.072 -21.484 12.57 1 97.5 198 GLY A O 1
ATOM 1568 N N . THR A 1 199 ? -1.639 -19.734 11.219 1 98.38 199 THR A N 1
ATOM 1569 C CA . THR A 1 199 ? -1.173 -20.609 10.141 1 98.38 199 THR A CA 1
ATOM 1570 C C . THR A 1 199 ? 0.109 -21.328 10.555 1 98.38 199 THR A C 1
ATOM 1572 O O . THR A 1 199 ? 1.056 -20.703 11.031 1 98.38 199 THR A O 1
ATOM 1575 N N . GLU A 1 200 ? 0.11 -22.594 10.398 1 98.56 200 GLU A N 1
ATOM 1576 C CA . GLU A 1 200 ? 1.281 -23.422 10.656 1 98.56 200 GLU A CA 1
ATOM 1577 C C . GLU A 1 200 ? 1.944 -23.859 9.352 1 98.56 200 GLU A C 1
ATOM 1579 O O . GLU A 1 200 ? 1.428 -24.734 8.648 1 98.56 200 GLU A O 1
ATOM 1584 N N . TRP A 1 201 ? 3.088 -23.359 9.117 1 98.75 201 TRP A N 1
ATOM 1585 C CA . TRP A 1 201 ? 3.746 -23.562 7.832 1 98.75 201 TRP A CA 1
ATOM 1586 C C . TRP A 1 201 ? 4.668 -24.781 7.879 1 98.75 201 TRP A C 1
ATOM 1588 O O . TRP A 1 201 ? 5.633 -24.797 8.648 1 98.75 201 TRP A O 1
ATOM 1598 N N . PRO A 1 202 ? 4.371 -25.75 7.066 1 98.81 202 PRO A N 1
ATOM 1599 C CA . PRO A 1 202 ? 5.441 -26.719 6.852 1 98.81 202 PRO A CA 1
ATOM 1600 C C . PRO A 1 202 ? 6.703 -26.094 6.262 1 98.81 202 PRO A C 1
ATOM 1602 O O . PRO A 1 202 ? 6.613 -25.172 5.441 1 98.81 202 PRO A O 1
ATOM 1605 N N . THR A 1 203 ? 7.805 -26.578 6.566 1 98.56 203 THR A N 1
ATOM 1606 C CA . THR A 1 203 ? 9.086 -25.953 6.262 1 98.56 203 THR A CA 1
ATOM 1607 C C . THR A 1 203 ? 9.242 -25.734 4.762 1 98.56 203 THR A C 1
ATOM 1609 O O . THR A 1 203 ? 9.531 -24.625 4.312 1 98.56 203 THR A O 1
ATOM 1612 N N . LYS A 1 204 ? 9.016 -26.766 3.947 1 98.69 204 LYS A N 1
ATOM 1613 C CA . LYS A 1 204 ? 9.211 -26.688 2.504 1 98.69 204 LYS A CA 1
ATOM 1614 C C . LYS A 1 204 ? 8.258 -25.688 1.871 1 98.69 204 LYS A C 1
ATOM 1616 O O . LYS A 1 204 ? 8.625 -24.969 0.933 1 98.69 204 LYS A O 1
ATOM 1621 N N . VAL A 1 205 ? 7.078 -25.594 2.395 1 98.88 205 VAL A N 1
ATOM 1622 C CA . VAL A 1 205 ? 6.066 -24.688 1.854 1 98.88 205 VAL A CA 1
ATOM 1623 C C . VAL A 1 205 ? 6.441 -23.25 2.164 1 98.88 205 VAL A C 1
ATOM 1625 O O . VAL A 1 205 ? 6.348 -22.375 1.298 1 98.88 205 VAL A O 1
ATOM 1628 N N . ARG A 1 206 ? 6.863 -23.016 3.393 1 98.88 206 ARG A N 1
ATOM 1629 C CA . ARG A 1 206 ? 7.277 -21.672 3.773 1 98.88 206 ARG A CA 1
ATOM 1630 C C . ARG A 1 206 ? 8.492 -21.219 2.967 1 98.88 206 ARG A C 1
ATOM 1632 O O . ARG A 1 206 ? 8.547 -20.078 2.5 1 98.88 206 ARG A O 1
ATOM 1639 N N . GLU A 1 207 ? 9.422 -22.078 2.781 1 98.88 207 GLU A N 1
ATOM 1640 C CA . GLU A 1 207 ? 10.609 -21.766 1.986 1 98.88 207 GLU A CA 1
ATOM 1641 C C . GLU A 1 207 ? 10.242 -21.469 0.536 1 98.88 207 GLU A C 1
ATOM 1643 O O . GLU A 1 207 ? 10.844 -20.594 -0.098 1 98.88 207 GLU A O 1
ATOM 1648 N N . PHE A 1 208 ? 9.25 -22.234 0.044 1 98.94 208 PHE A N 1
ATOM 1649 C CA . PHE A 1 208 ? 8.734 -22 -1.299 1 98.94 208 PHE A CA 1
ATOM 1650 C C . PHE A 1 208 ? 8.188 -20.578 -1.426 1 98.94 208 PHE A C 1
ATOM 1652 O O . PHE A 1 20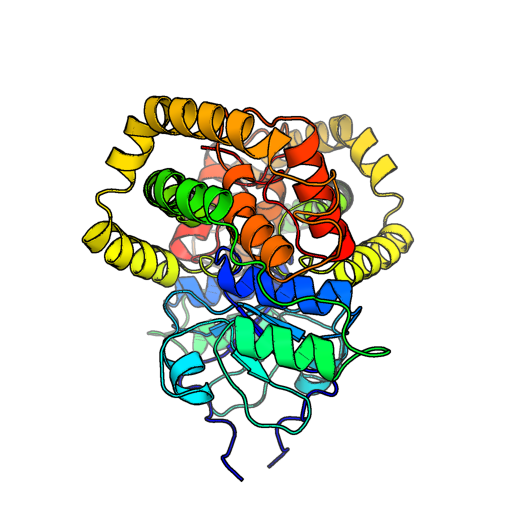8 ? 8.523 -19.859 -2.371 1 98.94 208 PHE A O 1
ATOM 1659 N N . LEU A 1 209 ? 7.41 -20.125 -0.415 1 98.88 209 LEU A N 1
ATOM 1660 C CA . LEU A 1 209 ? 6.855 -18.781 -0.419 1 98.88 209 LEU A CA 1
ATOM 1661 C C . LEU A 1 209 ? 7.969 -17.734 -0.369 1 98.88 209 LEU A C 1
ATOM 1663 O O . LEU A 1 209 ? 7.941 -16.75 -1.116 1 98.88 209 LEU A O 1
ATOM 1667 N N . GLU A 1 210 ? 8.922 -17.938 0.446 1 98.81 210 GLU A N 1
ATOM 1668 C CA . GLU A 1 210 ? 10.023 -16.984 0.602 1 98.81 210 GLU A CA 1
ATOM 1669 C C . GLU A 1 210 ? 10.852 -16.891 -0.673 1 98.81 210 GLU A C 1
ATOM 1671 O O . GLU A 1 210 ? 11.281 -15.812 -1.062 1 98.81 210 GLU A O 1
ATOM 1676 N N . TYR A 1 211 ? 11.07 -18.031 -1.272 1 98.81 211 TYR A N 1
ATOM 1677 C CA . TYR A 1 211 ? 11.844 -18.078 -2.506 1 98.81 211 TYR A CA 1
ATOM 1678 C C . TYR A 1 211 ? 11.18 -17.25 -3.6 1 98.81 211 TYR A C 1
ATOM 1680 O O . TYR A 1 211 ? 11.82 -16.391 -4.215 1 98.81 211 TYR A O 1
ATOM 1688 N N . PHE A 1 212 ? 9.898 -17.438 -3.828 1 98.81 212 PHE A N 1
ATOM 1689 C CA . PHE A 1 212 ? 9.219 -16.75 -4.918 1 98.81 212 PHE A CA 1
ATOM 1690 C C . PHE A 1 212 ? 8.945 -15.297 -4.555 1 98.81 212 PHE A C 1
ATOM 1692 O O . PHE A 1 212 ? 8.891 -14.43 -5.434 1 98.81 212 PHE A O 1
ATOM 1699 N N . SER A 1 213 ? 8.758 -15.039 -3.225 1 98.81 213 SER A N 1
ATOM 1700 C CA . SER A 1 213 ? 8.688 -13.641 -2.801 1 98.81 213 SER A CA 1
ATOM 1701 C C . SER A 1 213 ? 9.969 -12.891 -3.166 1 98.81 213 SER A C 1
ATOM 1703 O O . SER A 1 213 ? 9.906 -11.797 -3.729 1 98.81 213 SER A O 1
ATOM 1705 N N . GLU A 1 214 ? 11.055 -13.5 -2.918 1 98.5 214 GLU A N 1
ATOM 1706 C CA . GLU A 1 214 ? 12.352 -12.875 -3.17 1 98.5 214 GLU A CA 1
ATOM 1707 C C . GLU A 1 214 ? 12.648 -12.805 -4.668 1 98.5 214 GLU A C 1
ATOM 1709 O O . GLU A 1 214 ? 12.914 -11.734 -5.203 1 98.5 214 GLU A O 1
ATOM 1714 N N . THR A 1 215 ? 12.531 -13.914 -5.375 1 98.31 215 THR A N 1
ATOM 1715 C CA . THR A 1 215 ? 12.945 -13.977 -6.773 1 98.31 215 THR A CA 1
ATOM 1716 C C . THR A 1 215 ? 11.922 -13.289 -7.668 1 98.31 215 THR A C 1
ATOM 1718 O O . THR A 1 215 ? 12.266 -12.75 -8.719 1 98.31 215 THR A O 1
ATOM 1721 N N . GLY A 1 216 ? 10.664 -13.297 -7.262 1 98.56 216 GLY A N 1
ATOM 1722 C CA . GLY A 1 216 ? 9.602 -12.648 -8.008 1 98.56 216 GLY A CA 1
ATOM 1723 C C . GLY A 1 216 ? 9.422 -11.188 -7.641 1 98.56 216 GLY A C 1
ATOM 1724 O O . GLY A 1 216 ? 8.656 -10.469 -8.297 1 98.56 216 GLY A O 1
ATOM 1725 N N . ASP A 1 217 ? 10.055 -10.797 -6.516 1 98.5 217 ASP A N 1
ATOM 1726 C CA . ASP A 1 217 ? 9.953 -9.43 -6.012 1 98.5 217 ASP A CA 1
ATOM 1727 C C . ASP A 1 217 ? 8.516 -9.078 -5.656 1 98.5 217 ASP A C 1
ATOM 1729 O O . ASP A 1 217 ? 7.996 -8.047 -6.098 1 98.5 217 ASP A O 1
ATOM 1733 N N . VAL A 1 218 ? 7.871 -9.922 -4.969 1 98.69 218 VAL A N 1
ATOM 1734 C CA . VAL A 1 218 ? 6.52 -9.742 -4.453 1 98.69 218 VAL A CA 1
ATOM 1735 C C . VAL A 1 218 ? 6.508 -9.961 -2.941 1 98.69 218 VAL A C 1
ATOM 1737 O O . VAL A 1 218 ? 6.574 -11.102 -2.477 1 98.69 218 VAL A O 1
ATOM 1740 N N . PRO A 1 219 ? 6.379 -8.914 -2.164 1 98.19 219 PRO A N 1
ATOM 1741 C CA . PRO A 1 219 ? 6.453 -9.078 -0.711 1 98.19 219 PRO A CA 1
ATOM 1742 C C . PRO A 1 219 ? 5.316 -9.938 -0.154 1 98.19 219 PRO A C 1
ATOM 1744 O O . PRO A 1 219 ? 4.211 -9.938 -0.702 1 98.19 219 PRO A O 1
ATOM 1747 N N . LEU A 1 220 ? 5.676 -10.664 0.898 1 98.44 220 LEU A N 1
ATOM 1748 C CA . LEU A 1 220 ? 4.645 -11.336 1.68 1 98.44 220 LEU A CA 1
ATOM 1749 C C . LEU A 1 220 ? 3.955 -10.352 2.623 1 98.44 220 LEU A C 1
ATOM 1751 O O . LEU A 1 220 ? 4.309 -9.172 2.664 1 98.44 220 LEU A O 1
ATOM 1755 N N . PHE A 1 221 ? 2.922 -10.789 3.35 1 97.94 221 PHE A N 1
ATOM 1756 C CA . PHE A 1 221 ? 2.156 -9.898 4.215 1 97.94 221 PHE A CA 1
ATOM 1757 C C . PHE A 1 221 ? 2.562 -10.078 5.672 1 97.94 221 PHE A C 1
ATOM 1759 O O . PHE A 1 221 ? 1.794 -9.758 6.582 1 97.94 221 PHE A O 1
ATOM 1766 N N . ASP A 1 222 ? 3.801 -10.562 5.918 1 96.44 222 ASP A N 1
ATOM 1767 C CA . ASP A 1 222 ? 4.258 -10.883 7.266 1 96.44 222 ASP A CA 1
ATOM 1768 C C . ASP A 1 222 ? 4.324 -9.625 8.133 1 96.44 222 ASP A C 1
ATOM 1770 O O . ASP A 1 222 ? 4.184 -9.703 9.359 1 96.44 222 ASP A O 1
ATOM 1774 N N . ASN A 1 223 ? 4.492 -8.492 7.512 1 95.31 223 ASN A N 1
ATOM 1775 C CA . ASN A 1 223 ? 4.637 -7.25 8.258 1 95.31 223 ASN A CA 1
ATOM 1776 C C . ASN A 1 223 ? 3.295 -6.555 8.461 1 95.31 223 ASN A C 1
ATOM 1778 O O . ASN A 1 223 ? 3.246 -5.371 8.805 1 95.31 223 ASN A O 1
ATOM 1782 N N . VAL A 1 224 ? 2.229 -7.219 8.219 1 97.06 224 VAL A N 1
ATOM 1783 C CA . VAL A 1 224 ? 0.872 -6.746 8.469 1 97.06 224 VAL A CA 1
ATOM 1784 C C . VAL A 1 224 ? 0.314 -7.414 9.727 1 97.06 224 VAL A C 1
ATOM 1786 O O . VAL A 1 224 ? 0.499 -8.617 9.93 1 97.06 224 VAL A O 1
ATOM 1789 N N . VAL A 1 225 ? -0.331 -6.66 10.555 1 96.12 225 VAL A N 1
ATOM 1790 C CA . VAL A 1 225 ? -0.949 -7.211 11.758 1 96.12 225 VAL A CA 1
ATOM 1791 C C . VAL A 1 225 ? -1.967 -8.281 11.367 1 96.12 225 VAL A C 1
ATOM 1793 O O . VAL A 1 225 ? -2.801 -8.062 10.484 1 96.12 225 VAL A O 1
ATOM 1796 N N . LYS A 1 226 ? -1.855 -9.422 12.016 1 94.31 226 LYS A N 1
ATOM 1797 C CA . LYS A 1 226 ? -2.736 -10.539 11.703 1 94.31 226 LYS A CA 1
ATOM 1798 C C . LYS A 1 226 ? -3.984 -10.523 12.578 1 94.31 226 LYS A C 1
ATOM 1800 O O . LYS A 1 226 ? -3.895 -10.281 13.789 1 94.31 226 LYS A O 1
ATOM 1805 N N . VAL A 1 227 ? -5.09 -10.609 11.961 1 87.31 227 VAL A N 1
ATOM 1806 C CA . VAL A 1 227 ? -6.34 -10.648 12.711 1 87.31 227 VAL A CA 1
ATOM 1807 C C . VAL A 1 227 ? -6.938 -12.055 12.633 1 87.31 227 VAL A C 1
ATOM 1809 O O . VAL A 1 227 ? -6.676 -12.797 11.688 1 87.31 227 VAL A O 1
ATOM 1812 N N . MET B 1 1 ? -5.258 7.742 -32.875 1 23.55 1 MET B N 1
ATOM 1813 C CA . MET B 1 1 ? -4.387 7.816 -31.703 1 23.55 1 MET B CA 1
ATOM 1814 C C . MET B 1 1 ? -5.188 8.164 -30.453 1 23.55 1 MET B C 1
ATOM 1816 O O . MET B 1 1 ? -5.773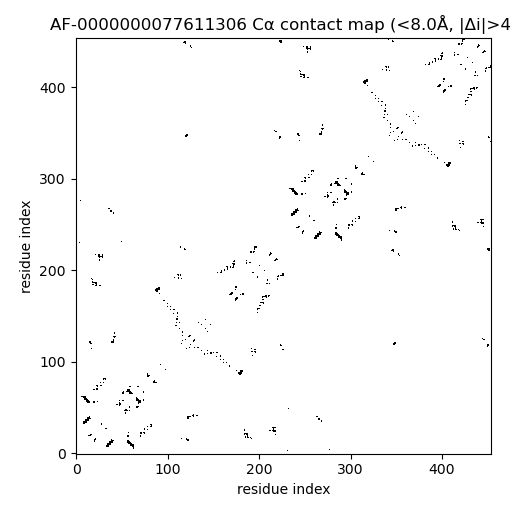 9.25 -30.375 1 23.55 1 MET B O 1
ATOM 1820 N N . SER B 1 2 ? -5.84 7.27 -29.734 1 30.02 2 SER B N 1
ATOM 1821 C CA . SER B 1 2 ? -6.852 7.469 -28.703 1 30.02 2 SER B CA 1
ATOM 1822 C C . SER B 1 2 ? -6.305 8.281 -27.547 1 30.02 2 SER B C 1
ATOM 1824 O O . SER B 1 2 ? -5.207 8.008 -27.047 1 30.02 2 SER B O 1
ATOM 1826 N N . THR B 1 3 ? -6.516 9.562 -27.453 1 36.19 3 THR B N 1
ATOM 1827 C CA . THR B 1 3 ? -6.148 10.492 -26.391 1 36.19 3 THR B CA 1
ATOM 1828 C C . THR B 1 3 ? -6.293 9.836 -25.031 1 36.19 3 THR B C 1
ATOM 1830 O O . THR B 1 3 ? -7.34 9.266 -24.703 1 36.19 3 THR B O 1
ATOM 1833 N N . PRO B 1 4 ? -5.152 9.492 -24.422 1 45.16 4 PRO B N 1
ATOM 1834 C CA . PRO B 1 4 ? -5.391 8.875 -23.125 1 45.16 4 PRO B CA 1
ATOM 1835 C C . PRO B 1 4 ? -6.609 9.453 -22.406 1 45.16 4 PRO B C 1
ATOM 1837 O O . PRO B 1 4 ? -6.824 10.664 -22.422 1 45.16 4 PRO B O 1
ATOM 1840 N N . ALA B 1 5 ? -7.656 8.82 -22.344 1 49.12 5 ALA B N 1
ATOM 1841 C CA . ALA B 1 5 ? -8.945 9.234 -21.797 1 49.12 5 ALA B CA 1
ATOM 1842 C C . ALA B 1 5 ? -8.766 10.07 -20.531 1 49.12 5 ALA B C 1
ATOM 1844 O O . ALA B 1 5 ? -8.07 9.648 -19.594 1 49.12 5 ALA B O 1
ATOM 1845 N N . VAL B 1 6 ? -8.688 11.453 -20.641 1 58.84 6 VAL B N 1
ATOM 1846 C CA . VAL B 1 6 ? -8.656 12.398 -19.531 1 58.84 6 VAL B CA 1
ATOM 1847 C C . VAL B 1 6 ? -9.57 11.906 -18.406 1 58.84 6 VAL B C 1
ATOM 1849 O O . VAL B 1 6 ? -10.734 11.562 -18.656 1 58.84 6 VAL B O 1
ATOM 1852 N N . SER B 1 7 ? -8.914 11.609 -17.25 1 71.62 7 SER B N 1
ATOM 1853 C CA . SER B 1 7 ? -9.664 11.172 -16.078 1 71.62 7 SER B CA 1
ATOM 1854 C C . SER B 1 7 ? -10.766 12.172 -15.727 1 71.62 7 SER B C 1
ATOM 1856 O O . SER B 1 7 ? -10.57 13.383 -15.852 1 71.62 7 SER B O 1
ATOM 1858 N N . SER B 1 8 ? -11.883 11.656 -15.469 1 85.25 8 SER B N 1
ATOM 1859 C CA . SER B 1 8 ? -13.023 12.484 -15.086 1 85.25 8 SER B CA 1
ATOM 1860 C C . SER B 1 8 ? -12.891 12.977 -13.648 1 85.25 8 SER B C 1
ATOM 1862 O O . SER B 1 8 ? -13.734 13.727 -13.156 1 85.25 8 SER B O 1
ATOM 1864 N N . GLN B 1 9 ? -11.773 12.602 -12.969 1 94.56 9 GLN B N 1
ATOM 1865 C CA . GLN B 1 9 ? -11.5 13.008 -11.594 1 94.56 9 GLN B CA 1
ATOM 1866 C C . GLN B 1 9 ? -10.086 13.562 -11.453 1 94.56 9 GLN B C 1
ATOM 1868 O O . GLN B 1 9 ? -9.195 13.188 -12.211 1 94.56 9 GLN B O 1
ATOM 1873 N N . PRO B 1 10 ? -9.93 14.531 -10.5 1 97.69 10 PRO B N 1
ATOM 1874 C CA . PRO B 1 10 ? -8.547 14.953 -10.242 1 97.69 10 PRO B CA 1
ATOM 1875 C C . PRO B 1 10 ? -7.66 13.805 -9.766 1 97.69 10 PRO B C 1
ATOM 1877 O O . PRO B 1 10 ? -8.164 12.797 -9.258 1 97.69 10 PRO B O 1
ATOM 1880 N N . GLN B 1 11 ? -6.375 14.031 -10 1 97.94 11 GLN B N 1
ATOM 1881 C CA . GLN B 1 11 ? -5.398 13.008 -9.633 1 97.94 11 GLN B CA 1
ATOM 1882 C C . GLN B 1 11 ? -4.418 13.539 -8.586 1 97.94 11 GLN B C 1
ATOM 1884 O O . GLN B 1 11 ? -4.027 14.703 -8.633 1 97.94 11 GLN B O 1
ATOM 1889 N N . LEU B 1 12 ? -4.086 12.719 -7.695 1 98.81 12 LEU B N 1
ATOM 1890 C CA . LEU B 1 12 ? -3.078 13.047 -6.695 1 98.81 12 LEU B CA 1
ATOM 1891 C C . LEU B 1 12 ? -1.986 11.984 -6.652 1 98.81 12 LEU B C 1
ATOM 1893 O O . LEU B 1 12 ? -2.252 10.828 -6.316 1 98.81 12 LEU B O 1
ATOM 1897 N N . TYR B 1 13 ? -0.738 12.352 -7.016 1 98.75 13 TYR B N 1
ATOM 1898 C CA . TYR B 1 13 ? 0.439 11.5 -6.906 1 98.75 13 TYR B CA 1
ATOM 1899 C C . TYR B 1 13 ? 1.096 11.648 -5.539 1 98.75 13 TYR B C 1
ATOM 1901 O O . TYR B 1 13 ? 1.39 12.766 -5.105 1 98.75 13 TYR B O 1
ATOM 1909 N N . ILE B 1 14 ? 1.367 10.461 -4.871 1 98.81 14 ILE B N 1
ATOM 1910 C CA . ILE B 1 14 ? 1.836 10.602 -3.496 1 98.81 14 ILE B CA 1
ATOM 1911 C C . ILE B 1 14 ? 2.787 9.453 -3.156 1 98.81 14 ILE B C 1
ATOM 1913 O O . ILE B 1 14 ? 2.902 8.484 -3.912 1 98.81 14 ILE B O 1
ATOM 1917 N N . TYR B 1 15 ? 3.508 9.633 -2.084 1 98.81 15 TYR B N 1
ATOM 1918 C CA . TYR B 1 15 ? 4.016 8.586 -1.205 1 98.81 15 TYR B CA 1
ATOM 1919 C C . TYR B 1 15 ? 3.176 8.484 0.063 1 98.81 15 TYR B C 1
ATOM 1921 O O . TYR B 1 15 ? 2.887 9.5 0.706 1 98.81 15 TYR B O 1
ATOM 1929 N N . ASP B 1 16 ? 2.824 7.305 0.423 1 98.56 16 ASP B N 1
ATOM 1930 C CA . ASP B 1 16 ? 1.923 7.145 1.561 1 98.56 16 ASP B CA 1
ATOM 1931 C C . ASP B 1 16 ? 2.586 7.605 2.855 1 98.56 16 ASP B C 1
ATOM 1933 O O . ASP B 1 16 ? 1.921 8.141 3.744 1 98.56 16 ASP B O 1
ATOM 1937 N N . HIS B 1 17 ? 3.863 7.426 2.936 1 98.44 17 HIS B N 1
ATOM 1938 C CA . HIS B 1 17 ? 4.547 7.707 4.191 1 98.44 17 HIS B CA 1
ATOM 1939 C C . HIS B 1 17 ? 4.793 9.203 4.363 1 98.44 17 HIS B C 1
ATOM 1941 O O . HIS B 1 17 ? 5.117 9.664 5.461 1 98.44 17 HIS B O 1
ATOM 1947 N N . CYS B 1 18 ? 4.684 10.023 3.414 1 98.44 18 CYS B N 1
ATOM 1948 C CA . CYS B 1 18 ? 5.145 11.414 3.379 1 98.44 18 CYS B CA 1
ATOM 1949 C C . CYS B 1 18 ? 4.156 12.336 4.074 1 98.44 18 CYS B C 1
ATOM 1951 O O . CYS B 1 18 ? 3.004 12.453 3.648 1 98.44 18 CYS B O 1
ATOM 1953 N N . PRO B 1 19 ? 4.625 13.062 5.047 1 98.19 19 PRO B N 1
ATOM 1954 C CA . PRO B 1 19 ? 3.713 13.945 5.773 1 98.19 19 PRO B CA 1
ATOM 1955 C C . PRO B 1 19 ? 3.139 15.047 4.895 1 98.19 19 PRO B C 1
ATOM 1957 O O . PRO B 1 19 ? 2.023 15.523 5.137 1 98.19 19 PRO B O 1
ATOM 1960 N N . PHE B 1 20 ? 3.848 15.477 3.914 1 98.62 20 PHE B N 1
ATOM 1961 C CA . PHE B 1 20 ? 3.369 16.516 3.014 1 98.62 20 PHE B CA 1
ATOM 1962 C C . PHE B 1 20 ? 2.268 15.984 2.104 1 98.62 20 PHE B C 1
ATOM 1964 O O . PHE B 1 20 ? 1.315 16.703 1.788 1 98.62 20 PHE B O 1
ATOM 1971 N N . CYS B 1 21 ? 2.449 14.758 1.677 1 98.88 21 CYS B N 1
ATOM 1972 C CA . CYS B 1 21 ? 1.395 14.094 0.914 1 98.88 21 CYS B CA 1
ATOM 1973 C C . CYS B 1 21 ? 0.134 13.93 1.755 1 98.88 21 CYS B C 1
ATOM 1975 O O . CYS B 1 21 ? -0.979 14.07 1.244 1 98.88 21 CYS B O 1
ATOM 1977 N N . CYS B 1 22 ? 0.357 13.688 2.977 1 98.62 22 CYS B N 1
ATOM 1978 C CA . CYS B 1 22 ? -0.757 13.539 3.906 1 98.62 22 CYS B CA 1
ATOM 1979 C C . CYS B 1 22 ? -1.577 14.82 3.982 1 98.62 22 CYS B C 1
ATOM 1981 O O . CYS B 1 22 ? -2.807 14.773 4.043 1 98.62 22 CYS B O 1
ATOM 1983 N N . ARG B 1 23 ? -0.906 15.984 3.973 1 98.69 23 ARG B N 1
ATOM 1984 C CA . ARG B 1 23 ? -1.595 17.266 3.986 1 98.69 23 ARG B CA 1
ATOM 1985 C C . ARG B 1 23 ? -2.617 17.359 2.859 1 98.69 23 ARG B C 1
ATOM 1987 O O . ARG B 1 23 ? -3.775 17.703 3.09 1 98.69 23 ARG B O 1
ATOM 1994 N N . ALA B 1 24 ? -2.17 17 1.715 1 98.88 24 ALA B N 1
ATOM 1995 C CA . ALA B 1 24 ? -3.021 17.078 0.531 1 98.88 24 ALA B CA 1
ATOM 1996 C C . ALA B 1 24 ? -4.188 16.094 0.634 1 98.88 24 ALA B C 1
ATOM 1998 O O . ALA B 1 24 ? -5.328 16.438 0.333 1 98.88 24 ALA B O 1
ATOM 1999 N N . ARG B 1 25 ? -3.904 14.891 1.105 1 98.88 25 ARG B N 1
ATOM 2000 C CA . ARG B 1 25 ? -4.938 13.867 1.225 1 98.88 25 ARG B CA 1
ATOM 2001 C C . ARG B 1 25 ? -6.02 14.289 2.213 1 98.88 25 ARG B C 1
ATOM 2003 O O . ARG B 1 25 ? -7.211 14.141 1.939 1 98.88 25 ARG B O 1
ATOM 2010 N N . VAL B 1 26 ? -5.598 14.781 3.303 1 98.81 26 VAL B N 1
ATOM 2011 C CA . VAL B 1 26 ? -6.559 15.164 4.336 1 98.81 26 VAL B CA 1
ATOM 2012 C C . VAL B 1 26 ? -7.453 16.297 3.816 1 98.81 26 VAL B C 1
ATOM 2014 O O . VAL B 1 26 ? -8.664 16.281 4.047 1 98.81 26 VAL B O 1
ATOM 2017 N N . ALA B 1 27 ? -6.812 17.281 3.123 1 98.75 27 ALA B N 1
ATOM 2018 C CA . ALA B 1 27 ? -7.605 18.359 2.547 1 98.75 27 ALA B CA 1
ATOM 2019 C C . ALA B 1 27 ? -8.672 17.812 1.604 1 98.75 27 ALA B C 1
ATOM 2021 O O . ALA B 1 27 ? -9.836 18.234 1.667 1 98.75 27 ALA B O 1
ATOM 2022 N N . LEU B 1 28 ? -8.281 16.906 0.744 1 98.69 28 LEU B N 1
ATOM 2023 C CA . LEU B 1 28 ? -9.219 16.312 -0.198 1 98.69 28 LEU B CA 1
ATOM 2024 C C . LEU B 1 28 ? -10.336 15.578 0.539 1 98.69 28 LEU B C 1
ATOM 2026 O O . LEU B 1 28 ? -11.5 15.656 0.144 1 98.69 28 LEU B O 1
ATOM 2030 N N . GLY B 1 29 ? -9.984 14.867 1.603 1 98.44 29 GLY B N 1
ATOM 2031 C CA . GLY B 1 29 ? -10.977 14.164 2.404 1 98.44 29 GLY B CA 1
ATOM 2032 C C . GLY B 1 29 ? -11.945 15.102 3.105 1 98.44 29 GLY B C 1
ATOM 2033 O O . GLY B 1 29 ? -13.156 14.859 3.102 1 98.44 29 GLY B O 1
ATOM 2034 N N . LEU B 1 30 ? -11.359 16.109 3.719 1 98.25 30 LEU B N 1
ATOM 2035 C CA . LEU B 1 30 ? -12.195 17.078 4.422 1 98.25 30 LEU B CA 1
ATOM 2036 C C . LEU B 1 30 ? -13.203 17.719 3.475 1 98.25 30 LEU B C 1
ATOM 2038 O O . LEU B 1 30 ? -14.344 17.984 3.867 1 98.25 30 LEU B O 1
ATOM 2042 N N . LYS B 1 31 ? -12.758 17.922 2.209 1 98.19 31 LYS B N 1
ATOM 2043 C CA . LYS B 1 31 ? -13.594 18.578 1.208 1 98.19 31 LYS B CA 1
ATOM 2044 C C . LYS B 1 31 ? -14.461 17.562 0.468 1 98.19 31 LYS B C 1
ATOM 2046 O O . LYS B 1 31 ? -15.242 17.938 -0.411 1 98.19 31 LYS B O 1
ATOM 2051 N N . LYS B 1 32 ? -14.289 16.266 0.771 1 97.31 32 LYS B N 1
ATOM 2052 C CA . LYS B 1 32 ? -15.062 15.164 0.186 1 97.31 32 LYS B CA 1
ATOM 2053 C C . LYS B 1 32 ? -14.898 15.133 -1.332 1 97.31 32 LYS B C 1
ATOM 2055 O O . LYS B 1 32 ? -15.875 14.93 -2.059 1 97.31 32 LYS B O 1
ATOM 2060 N N . VAL B 1 33 ? -13.742 15.391 -1.74 1 97.69 33 VAL B N 1
ATOM 2061 C CA . VAL B 1 33 ? -13.43 15.367 -3.164 1 97.69 33 VAL B CA 1
ATOM 2062 C C . VAL B 1 33 ? -13.172 13.938 -3.615 1 97.69 33 VAL B C 1
ATOM 2064 O O . VAL B 1 33 ? -12.398 13.211 -2.988 1 97.69 33 VAL B O 1
ATOM 2067 N N . LYS B 1 34 ? -13.883 13.5 -4.645 1 96.56 34 LYS B N 1
ATOM 2068 C CA . LYS B 1 34 ? -13.523 12.25 -5.305 1 96.56 34 LYS B CA 1
ATOM 2069 C C . LYS B 1 34 ? -12.289 12.43 -6.188 1 96.56 34 LYS B C 1
ATOM 2071 O O . LYS B 1 34 ? -12.219 13.375 -6.977 1 96.56 34 LYS B O 1
ATOM 2076 N N . TYR B 1 35 ? -11.281 11.617 -6 1 97.75 35 TYR B N 1
ATOM 2077 C CA . TYR B 1 35 ? -10.039 11.758 -6.75 1 97.75 35 TYR B CA 1
ATOM 2078 C C . TYR B 1 35 ? -9.375 10.406 -6.965 1 97.75 35 TYR B C 1
ATOM 2080 O O . TYR B 1 35 ? -9.727 9.414 -6.316 1 97.75 35 TYR B O 1
ATOM 2088 N N . ASP B 1 36 ? -8.477 10.344 -7.906 1 96.81 36 ASP B N 1
ATOM 2089 C CA . ASP B 1 36 ? -7.609 9.188 -8.117 1 96.81 36 ASP B CA 1
ATOM 2090 C C . ASP B 1 36 ? -6.297 9.336 -7.352 1 96.81 36 ASP B C 1
ATOM 2092 O O . ASP B 1 36 ? -5.543 10.281 -7.586 1 96.81 36 ASP B O 1
ATOM 2096 N N . VAL B 1 37 ? -6.074 8.445 -6.414 1 97.94 37 VAL B N 1
ATOM 2097 C CA . VAL B 1 37 ? -4.797 8.445 -5.711 1 97.94 37 VAL B CA 1
ATOM 2098 C C . VAL B 1 37 ? -3.801 7.551 -6.449 1 97.94 37 VAL B C 1
ATOM 2100 O O . VAL B 1 37 ? -4.102 6.398 -6.758 1 97.94 37 VAL B O 1
ATOM 2103 N N . LEU B 1 38 ? -2.711 8.07 -6.801 1 97.75 38 LEU B N 1
ATOM 2104 C CA . LEU B 1 38 ? -1.653 7.363 -7.512 1 97.75 38 LEU B CA 1
ATOM 2105 C C . LEU B 1 38 ? -0.379 7.305 -6.676 1 97.75 38 LEU B C 1
ATOM 2107 O O . LEU B 1 38 ? 0.257 8.336 -6.438 1 97.75 38 LEU B O 1
ATOM 2111 N N . PHE B 1 39 ? 0.021 6.113 -6.285 1 98.56 39 PHE B N 1
ATOM 2112 C CA . PHE B 1 39 ? 1.234 5.934 -5.5 1 98.56 39 PHE B CA 1
ATOM 2113 C C . PHE B 1 39 ? 2.457 5.836 -6.402 1 98.56 39 PHE B C 1
ATOM 2115 O O . PHE B 1 39 ? 2.48 5.043 -7.344 1 98.56 39 PHE B O 1
ATOM 2122 N N . LEU B 1 40 ? 3.428 6.625 -6.121 1 98.25 40 LEU B N 1
ATOM 2123 C CA . LEU B 1 40 ? 4.695 6.566 -6.836 1 98.25 40 LEU B CA 1
ATOM 2124 C C . LEU B 1 40 ? 5.633 5.543 -6.203 1 98.25 40 LEU B C 1
ATOM 2126 O O . LEU B 1 40 ? 5.719 5.445 -4.977 1 98.25 40 LEU B O 1
ATOM 2130 N N . ALA B 1 41 ? 6.293 4.77 -7.074 1 98.31 41 ALA B N 1
ATOM 2131 C CA . ALA B 1 41 ? 7.422 4.004 -6.551 1 98.31 41 ALA B CA 1
ATOM 2132 C C . ALA B 1 41 ? 8.531 4.934 -6.055 1 98.31 41 ALA B C 1
ATOM 2134 O O . ALA B 1 41 ? 8.82 5.949 -6.684 1 98.31 41 ALA B O 1
ATOM 2135 N N . SER B 1 42 ? 9.133 4.531 -5.016 1 98.56 42 SER B N 1
ATOM 2136 C CA . SER B 1 42 ? 10.117 5.418 -4.402 1 98.56 42 SER B CA 1
ATOM 2137 C C . SER B 1 42 ? 11.242 5.75 -5.371 1 98.56 42 SER B C 1
ATOM 2139 O O . SER B 1 42 ? 11.75 6.875 -5.379 1 98.56 42 SER B O 1
ATOM 2141 N N . HIS B 1 43 ? 11.57 4.832 -6.238 1 98.25 43 HIS B N 1
ATOM 2142 C CA . HIS B 1 43 ? 12.719 5.039 -7.117 1 98.25 43 HIS B CA 1
ATOM 2143 C C . HIS B 1 43 ? 12.305 5.77 -8.391 1 98.25 43 HIS B C 1
ATOM 2145 O O . HIS B 1 43 ? 13.156 6.109 -9.219 1 98.25 43 HIS B O 1
ATOM 2151 N N . ASP B 1 44 ? 11.062 5.977 -8.625 1 97.38 44 ASP B N 1
ATOM 2152 C CA . ASP B 1 44 ? 10.555 6.578 -9.852 1 97.38 44 ASP B CA 1
ATOM 2153 C C . ASP B 1 44 ? 10.867 8.078 -9.898 1 97.38 44 ASP B C 1
ATOM 2155 O O . ASP B 1 44 ? 10.203 8.875 -9.227 1 97.38 44 ASP B O 1
ATOM 2159 N N . GLU B 1 45 ? 11.758 8.484 -10.609 1 97 45 GLU B N 1
ATOM 2160 C CA . GLU B 1 45 ? 12.078 9.891 -10.82 1 97 45 GLU B CA 1
ATOM 2161 C C . GLU B 1 45 ? 11.43 10.43 -12.094 1 97 45 GLU B C 1
ATOM 2163 O O . GLU B 1 45 ? 11.031 11.594 -12.148 1 97 45 GLU B O 1
ATOM 2168 N N . ALA B 1 46 ? 11.273 9.609 -13.016 1 96.06 46 ALA B N 1
ATOM 2169 C CA . ALA B 1 46 ? 10.805 9.992 -14.344 1 96.06 46 ALA B CA 1
ATOM 2170 C C . ALA B 1 46 ? 9.406 10.602 -14.273 1 96.06 46 ALA B C 1
ATOM 2172 O O . ALA B 1 46 ? 9.148 11.641 -14.891 1 96.06 46 ALA B O 1
ATOM 2173 N N . THR B 1 47 ? 8.547 9.992 -13.477 1 96.44 47 THR B N 1
ATOM 2174 C CA . THR B 1 47 ? 7.152 10.43 -13.445 1 96.44 47 THR B CA 1
ATOM 2175 C C . THR B 1 47 ? 7.043 11.836 -12.852 1 96.44 47 THR B C 1
ATOM 2177 O O . THR B 1 47 ? 6.539 12.75 -13.508 1 96.44 47 THR B O 1
ATOM 2180 N N . PRO B 1 48 ? 7.559 12.062 -11.641 1 97.88 48 PRO B N 1
ATOM 2181 C CA . PRO B 1 48 ? 7.434 13.422 -11.094 1 97.88 48 PRO B CA 1
ATOM 2182 C C . PRO B 1 48 ? 8.172 14.461 -11.922 1 97.88 48 PRO B C 1
ATOM 2184 O O . PRO B 1 48 ? 7.676 15.578 -12.102 1 97.88 48 PRO B O 1
ATOM 2187 N N . VAL B 1 49 ? 9.352 14.125 -12.406 1 97.81 49 VAL B N 1
ATOM 2188 C CA . VAL B 1 49 ? 10.102 15.062 -13.234 1 97.81 49 VAL B CA 1
ATOM 2189 C C . VAL B 1 49 ? 9.297 15.398 -14.492 1 97.81 49 VAL B C 1
ATOM 2191 O O . VAL B 1 49 ? 9.266 16.547 -14.922 1 97.81 49 VAL B O 1
ATOM 2194 N N . GLY B 1 50 ? 8.656 14.406 -15.055 1 96.44 50 GLY B N 1
ATOM 2195 C CA . GLY B 1 50 ? 7.84 14.617 -16.234 1 96.44 50 GLY B CA 1
ATOM 2196 C C . GLY B 1 50 ? 6.621 15.484 -15.977 1 96.44 50 GLY B C 1
ATOM 2197 O O . GLY B 1 50 ? 6.172 16.219 -16.859 1 96.44 50 GLY B O 1
ATOM 2198 N N . LEU B 1 51 ? 6.117 15.406 -14.773 1 96.88 51 LEU B N 1
ATOM 2199 C CA . LEU B 1 51 ? 4.891 16.125 -14.445 1 96.88 51 LEU B CA 1
ATOM 2200 C C . LEU B 1 51 ? 5.195 17.562 -14.047 1 96.88 51 LEU B C 1
ATOM 2202 O O . LEU B 1 51 ? 4.5 18.484 -14.469 1 96.88 51 LEU B O 1
ATOM 2206 N N . VAL B 1 52 ? 6.301 17.734 -13.211 1 98.19 52 VAL B N 1
ATOM 2207 C CA . VAL B 1 52 ? 6.445 19.062 -12.625 1 98.19 52 VAL B CA 1
ATOM 2208 C C . VAL B 1 52 ? 7.91 19.5 -12.695 1 98.19 52 VAL B C 1
ATOM 2210 O O . VAL B 1 52 ? 8.281 20.516 -12.125 1 98.19 52 VAL B O 1
ATOM 2213 N N . GLY B 1 53 ? 8.812 18.734 -13.219 1 98 53 GLY B N 1
ATOM 2214 C CA . GLY B 1 53 ? 10.172 19.156 -13.5 1 98 53 GLY B CA 1
ATOM 2215 C C . GLY B 1 53 ? 11.156 18.766 -12.414 1 98 53 GLY B C 1
ATOM 2216 O O . GLY B 1 53 ? 12.352 19.062 -12.516 1 98 53 GLY B O 1
ATOM 2217 N N . SER B 1 54 ? 10.656 18.109 -11.359 1 98 54 SER B N 1
ATOM 2218 C CA . SER B 1 54 ? 11.539 17.703 -10.273 1 98 54 SER B CA 1
ATOM 2219 C C . SER B 1 54 ? 11 16.469 -9.555 1 98 54 SER B C 1
ATOM 2221 O O . SER B 1 54 ? 9.797 16.203 -9.602 1 98 54 SER B O 1
ATOM 2223 N N . LYS B 1 55 ? 11.922 15.75 -8.961 1 97.69 55 LYS B N 1
ATOM 2224 C CA . LYS B 1 55 ? 11.555 14.594 -8.148 1 97.69 55 LYS B CA 1
ATOM 2225 C C . LYS B 1 55 ? 10.961 15.023 -6.812 1 97.69 55 LYS B C 1
ATOM 2227 O O . LYS B 1 55 ? 11.688 15.195 -5.832 1 97.69 55 LYS B O 1
ATOM 2232 N N . GLN B 1 56 ? 9.602 15.156 -6.805 1 97.69 56 GLN B N 1
ATOM 2233 C CA . GLN B 1 56 ? 8.93 15.555 -5.574 1 97.69 56 GLN B CA 1
ATOM 2234 C C . GLN B 1 56 ? 7.488 15.047 -5.543 1 97.69 56 GLN B C 1
ATOM 2236 O O . GLN B 1 56 ? 6.938 14.672 -6.578 1 97.69 56 GLN B O 1
ATOM 2241 N N . ALA B 1 57 ? 6.934 14.93 -4.488 1 98.56 57 ALA B N 1
ATOM 2242 C CA . ALA B 1 57 ? 5.539 14.656 -4.16 1 98.56 57 ALA B CA 1
ATOM 2243 C C . ALA B 1 57 ? 5.086 15.477 -2.957 1 98.56 57 ALA B C 1
ATOM 2245 O O . ALA B 1 57 ? 5.906 15.906 -2.145 1 98.56 57 ALA B O 1
ATOM 2246 N N . PRO B 1 58 ? 3.844 15.766 -2.85 1 98.81 58 PRO B N 1
ATOM 2247 C CA . PRO B 1 58 ? 2.703 15.398 -3.689 1 98.81 58 PRO B CA 1
ATOM 2248 C C . PRO B 1 58 ? 2.623 16.219 -4.977 1 98.81 58 PRO B C 1
ATOM 2250 O O . PRO B 1 58 ? 3.195 17.297 -5.055 1 98.81 58 PRO B O 1
ATOM 2253 N N . ILE B 1 59 ? 1.985 15.68 -5.977 1 98.94 59 ILE B N 1
ATOM 2254 C CA . ILE B 1 59 ? 1.629 16.375 -7.211 1 98.94 59 ILE B CA 1
ATOM 2255 C C . ILE B 1 59 ? 0.128 16.25 -7.461 1 98.94 59 ILE B C 1
ATOM 2257 O O . ILE B 1 59 ? -0.414 15.141 -7.457 1 98.94 59 ILE B O 1
ATOM 2261 N N . PHE B 1 60 ? -0.523 17.344 -7.598 1 98.88 60 PHE B N 1
ATOM 2262 C CA . PHE B 1 60 ? -1.958 17.391 -7.855 1 98.88 60 PHE B CA 1
ATOM 2263 C C . PHE B 1 60 ? -2.234 17.75 -9.305 1 98.88 60 PHE B C 1
ATOM 2265 O O . PHE B 1 60 ? -1.58 18.641 -9.867 1 98.88 60 PHE B O 1
ATOM 2272 N N . VAL B 1 61 ? -3.131 17.062 -9.953 1 98.31 61 VAL B N 1
ATOM 2273 C CA . VAL B 1 61 ? -3.576 17.328 -11.312 1 98.31 61 VAL B CA 1
ATOM 2274 C C . VAL B 1 61 ? -5.082 17.594 -11.32 1 98.31 61 VAL B C 1
ATOM 2276 O O . VAL B 1 61 ? -5.879 16.656 -11.398 1 98.31 61 VAL B O 1
ATOM 2279 N N . PRO B 1 62 ? -5.441 18.844 -11.281 1 97.44 62 PRO B N 1
ATOM 2280 C CA . PRO B 1 62 ? -6.875 19.109 -11.43 1 97.44 62 PRO B CA 1
ATOM 2281 C C . PRO B 1 62 ? -7.414 18.688 -12.789 1 97.44 62 PRO B C 1
ATOM 2283 O O . PRO B 1 62 ? -6.656 18.609 -13.766 1 97.44 62 PRO B O 1
ATOM 2286 N N . VAL B 1 63 ? -8.703 18.453 -12.828 1 95.38 63 VAL B N 1
ATOM 2287 C CA . VAL B 1 63 ? -9.32 18.078 -14.094 1 95.38 63 VAL B CA 1
ATOM 2288 C C . VAL B 1 63 ? -9.102 19.172 -15.125 1 95.38 63 VAL B C 1
ATOM 2290 O O . VAL B 1 63 ? -9.445 20.344 -14.891 1 95.38 63 VAL B O 1
ATOM 2293 N N . GLY B 1 64 ? -8.438 18.797 -16.172 1 94.38 64 GLY B N 1
ATOM 2294 C CA . GLY B 1 64 ? -8.289 19.719 -17.297 1 94.38 64 GLY B CA 1
ATOM 2295 C C . GLY B 1 64 ? -7.215 20.766 -17.078 1 94.38 64 GLY B C 1
ATOM 2296 O O . GLY B 1 64 ? -7.121 21.734 -17.828 1 94.38 64 GLY B O 1
ATOM 2297 N N . GLU B 1 65 ? -6.457 20.672 -16.016 1 95.69 65 GLU B N 1
ATOM 2298 C CA . GLU B 1 65 ? -5.418 21.641 -15.695 1 95.69 65 GLU B CA 1
ATOM 2299 C C . GLU B 1 65 ? -4.047 20.984 -15.594 1 95.69 65 GLU B C 1
ATOM 2301 O O . GLU B 1 65 ? -3.951 19.75 -15.578 1 95.69 65 GLU B O 1
ATOM 2306 N N . LYS B 1 66 ? -3.053 21.781 -15.609 1 97.19 66 LYS B N 1
ATOM 2307 C CA . LYS B 1 66 ? -1.683 21.297 -15.5 1 97.19 66 LYS B CA 1
ATOM 2308 C C . LYS B 1 66 ? -1.38 20.812 -14.086 1 97.19 66 LYS B C 1
ATOM 2310 O O . LYS B 1 66 ? -1.883 21.391 -13.117 1 97.19 66 LYS B O 1
ATOM 2315 N N . PRO B 1 67 ? -0.55 19.828 -14.023 1 98.25 67 PRO B N 1
ATOM 2316 C CA . PRO B 1 67 ? -0.128 19.375 -12.688 1 98.25 67 PRO B CA 1
ATOM 2317 C C . PRO B 1 67 ? 0.692 20.438 -11.945 1 98.25 67 PRO B C 1
ATOM 2319 O O . PRO B 1 67 ? 1.406 21.219 -12.57 1 98.25 67 PRO B O 1
ATOM 2322 N N . PHE B 1 68 ? 0.57 20.406 -10.641 1 98.62 68 PHE B N 1
ATOM 2323 C CA . PHE B 1 68 ? 1.442 21.281 -9.867 1 98.62 68 PHE B CA 1
ATOM 2324 C C . PHE B 1 68 ? 1.792 20.641 -8.523 1 98.62 68 PHE B C 1
ATOM 2326 O O . PHE B 1 68 ? 1.004 19.859 -7.977 1 98.62 68 PHE B O 1
ATOM 2333 N N . PRO B 1 69 ? 2.996 20.938 -8.016 1 98.38 69 PRO B N 1
ATOM 2334 C CA . PRO B 1 69 ? 3.482 20.391 -6.754 1 98.38 69 PRO B CA 1
ATOM 2335 C C . PRO B 1 69 ? 3.256 21.312 -5.566 1 98.38 69 PRO B C 1
ATOM 2337 O O . PRO B 1 69 ? 2.43 22.234 -5.645 1 98.38 69 PRO B O 1
ATOM 2340 N N . GLU B 1 70 ? 3.871 21.062 -4.438 1 98.25 70 GLU B N 1
ATOM 2341 C CA . GLU B 1 70 ? 3.869 21.812 -3.182 1 98.25 70 GLU B CA 1
ATOM 2342 C C . GLU B 1 70 ? 2.588 21.562 -2.393 1 98.25 70 GLU B C 1
ATOM 2344 O O . GLU B 1 70 ? 1.504 21.969 -2.807 1 98.25 70 GLU B O 1
ATOM 2349 N N . SER B 1 71 ? 2.686 20.969 -1.264 1 98.44 71 SER B N 1
ATOM 2350 C CA . SER B 1 71 ? 1.562 20.453 -0.486 1 98.44 71 SER B CA 1
ATOM 2351 C C . SER B 1 71 ? 0.638 21.594 -0.044 1 98.44 71 SER B C 1
ATOM 2353 O O . SER B 1 71 ? -0.585 21.469 -0.136 1 98.44 71 SER B O 1
ATOM 2355 N N . TRP B 1 72 ? 1.188 22.766 0.295 1 98.5 72 TRP B N 1
ATOM 2356 C CA . TRP B 1 72 ? 0.334 23.844 0.773 1 98.5 72 TRP B CA 1
ATOM 2357 C C . TRP B 1 72 ? -0.393 24.531 -0.387 1 98.5 72 TRP B C 1
ATOM 2359 O O . TRP B 1 72 ? -1.524 24.984 -0.232 1 98.5 72 TRP B O 1
ATOM 2369 N N . ASP B 1 73 ? 0.235 24.547 -1.564 1 98.69 73 ASP B N 1
ATOM 2370 C CA . ASP B 1 73 ? -0.47 25.031 -2.746 1 98.69 73 ASP B CA 1
ATOM 2371 C C . ASP B 1 73 ? -1.648 24.125 -3.094 1 98.69 73 ASP B C 1
ATOM 2373 O O . ASP B 1 73 ? -2.719 24.609 -3.469 1 98.69 73 ASP B O 1
ATOM 2377 N N . ILE B 1 74 ? -1.431 22.844 -2.973 1 98.81 74 ILE B N 1
ATOM 2378 C CA . ILE B 1 74 ? -2.482 21.875 -3.25 1 98.81 74 ILE B CA 1
ATOM 2379 C C . ILE B 1 74 ? -3.621 22.047 -2.246 1 98.81 74 ILE B C 1
ATOM 2381 O O . ILE B 1 74 ? -4.789 22.109 -2.631 1 98.81 74 ILE B O 1
ATOM 2385 N N . VAL B 1 75 ? -3.273 22.156 -0.962 1 98.81 75 VAL B N 1
ATOM 2386 C CA . VAL B 1 75 ? -4.273 22.344 0.087 1 98.81 75 VAL B CA 1
ATOM 2387 C C . VAL B 1 75 ? -5.09 23.594 -0.187 1 98.81 75 VAL B C 1
ATOM 2389 O O . VAL B 1 75 ? -6.32 23.578 -0.136 1 98.81 75 VAL B O 1
ATOM 2392 N N . LYS B 1 76 ? -4.355 24.688 -0.501 1 98.5 76 LYS B N 1
ATOM 2393 C CA . LYS B 1 76 ? -5.027 25.953 -0.79 1 98.5 76 LYS B CA 1
ATOM 2394 C C . LYS B 1 76 ? -5.969 25.812 -1.982 1 98.5 76 LYS B C 1
ATOM 2396 O O . LYS B 1 76 ? -7.121 26.25 -1.923 1 98.5 76 LYS B O 1
ATOM 2401 N N . TYR B 1 77 ? -5.496 25.234 -3.021 1 98.5 77 TYR B N 1
ATOM 2402 C CA . TYR B 1 77 ? -6.297 25.047 -4.223 1 98.5 77 TYR B CA 1
ATOM 2403 C C . TYR B 1 77 ? -7.551 24.234 -3.912 1 98.5 77 TYR B C 1
ATOM 2405 O O . TYR B 1 77 ? -8.664 24.625 -4.281 1 98.5 77 TYR B O 1
ATOM 2413 N N . VAL B 1 78 ? -7.395 23.109 -3.252 1 98.56 78 VAL B N 1
ATOM 2414 C CA . VAL B 1 78 ? -8.5 22.219 -2.924 1 98.56 78 VAL B CA 1
ATOM 2415 C C . VAL B 1 78 ? -9.523 22.953 -2.061 1 98.56 78 VAL B C 1
ATOM 2417 O O . VAL B 1 78 ? -10.727 22.906 -2.334 1 98.56 78 VAL B O 1
ATOM 2420 N N . ASP B 1 79 ? -9.023 23.609 -1.068 1 98.31 79 ASP B N 1
ATOM 2421 C CA . ASP B 1 79 ? -9.883 24.297 -0.12 1 98.31 79 ASP B CA 1
ATOM 2422 C C . ASP B 1 79 ? -10.711 25.391 -0.819 1 98.31 79 ASP B C 1
ATOM 2424 O O . ASP B 1 79 ? -11.883 25.578 -0.502 1 98.31 79 ASP B O 1
ATOM 2428 N N . GLU B 1 80 ? -10.133 26.016 -1.779 1 97.38 80 GLU B N 1
ATOM 2429 C CA . GLU B 1 80 ? -10.773 27.156 -2.432 1 97.38 80 GLU B CA 1
ATOM 2430 C C . GLU B 1 80 ? -11.672 26.703 -3.574 1 97.38 80 GLU B C 1
ATOM 2432 O O . GLU B 1 80 ? -12.672 27.359 -3.883 1 97.38 80 GLU B O 1
ATOM 2437 N N . HIS B 1 81 ? -11.383 25.594 -4.207 1 96.94 81 HIS B N 1
ATOM 2438 C CA . HIS B 1 81 ? -12.023 25.281 -5.477 1 96.94 81 HIS B CA 1
ATOM 2439 C C . HIS B 1 81 ? -13.062 24.172 -5.312 1 96.94 81 HIS B C 1
ATOM 2441 O O . HIS B 1 81 ? -13.883 23.953 -6.203 1 96.94 81 HIS B O 1
ATOM 2447 N N . TYR B 1 82 ? -12.969 23.5 -4.242 1 96.75 82 TYR B N 1
ATOM 2448 C CA . TYR B 1 82 ? -13.922 22.406 -4.059 1 96.75 82 TYR B CA 1
ATOM 2449 C C . TYR B 1 82 ? -14.836 22.672 -2.871 1 96.75 82 TYR B C 1
ATOM 2451 O O . TYR B 1 82 ? -14.43 23.312 -1.899 1 96.75 82 TYR B O 1
ATOM 2459 N N . GLY B 1 83 ? -16.047 22.156 -2.973 1 93.44 83 GLY B N 1
ATOM 2460 C CA . GLY B 1 83 ? -17.016 22.328 -1.907 1 93.44 83 GLY B CA 1
ATOM 2461 C C . GLY B 1 83 ? -17.578 23.734 -1.841 1 93.44 83 GLY B C 1
ATOM 2462 O O . GLY B 1 83 ? -17.578 24.453 -2.84 1 93.44 83 GLY B O 1
ATOM 2463 N N . ASP B 1 84 ? -18.156 24.109 -0.645 1 91 84 ASP B N 1
ATOM 2464 C CA . ASP B 1 84 ? -18.875 25.359 -0.485 1 91 84 ASP B CA 1
ATOM 2465 C C . ASP B 1 84 ? -17.969 26.453 0.067 1 91 84 ASP B C 1
ATOM 2467 O O . ASP B 1 84 ? -18.391 27.234 0.926 1 91 84 ASP B O 1
ATOM 2471 N N . GLY B 1 85 ? -16.734 26.469 -0.437 1 90.5 85 GLY B N 1
ATOM 2472 C CA . GLY B 1 85 ? -15.82 27.5 0.004 1 90.5 85 GLY B CA 1
ATOM 2473 C C . GLY B 1 85 ? -14.719 26.984 0.913 1 90.5 85 GLY B C 1
ATOM 2474 O O . GLY B 1 85 ? -14.727 25.828 1.311 1 90.5 85 GLY B O 1
ATOM 2475 N N . ALA B 1 86 ? -13.922 27.969 1.322 1 95.5 86 ALA B N 1
ATOM 2476 C CA . ALA B 1 86 ? -12.758 27.609 2.125 1 95.5 86 ALA B CA 1
ATOM 2477 C C . ALA B 1 86 ? -13.148 27.328 3.57 1 95.5 86 ALA B C 1
ATOM 2479 O O . ALA B 1 86 ? -13.969 28.031 4.152 1 95.5 86 ALA B O 1
ATOM 2480 N N . ILE B 1 87 ? -12.562 26.281 4.156 1 96.88 87 ILE B N 1
ATOM 2481 C CA . ILE B 1 87 ? -12.906 25.906 5.523 1 96.88 87 ILE B CA 1
ATOM 2482 C C . ILE B 1 87 ? -11.656 25.953 6.402 1 96.88 87 ILE B C 1
ATOM 2484 O O . ILE B 1 87 ? -11.742 25.828 7.625 1 96.88 87 ILE B O 1
ATOM 2488 N N . LEU B 1 88 ? -10.477 26.156 5.797 1 98.12 88 LEU B N 1
ATOM 2489 C CA . LEU B 1 88 ? -9.211 26.125 6.531 1 98.12 88 LEU B CA 1
ATOM 2490 C C . LEU B 1 88 ? -8.664 27.531 6.734 1 98.12 88 LEU B C 1
ATOM 2492 O O . LEU B 1 88 ? -8.555 28.297 5.777 1 98.12 88 LEU B O 1
ATOM 2496 N N . LYS B 1 89 ? -8.375 27.828 7.98 1 97.75 89 LYS B N 1
ATOM 2497 C CA . LYS B 1 89 ? -7.641 29.062 8.266 1 97.75 89 LYS B CA 1
ATOM 2498 C C . LYS B 1 89 ? -6.148 28.891 8.008 1 97.75 89 LYS B C 1
ATOM 2500 O O . LYS B 1 89 ? -5.629 27.781 8.07 1 97.75 89 LYS B O 1
ATOM 2505 N N . PRO B 1 90 ? -5.441 29.938 7.664 1 96.56 90 PRO B N 1
ATOM 2506 C CA . PRO B 1 90 ? -3.988 29.844 7.504 1 96.56 90 PRO B CA 1
ATOM 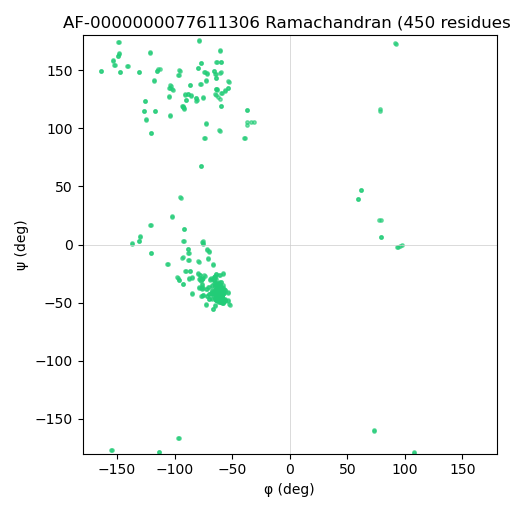2507 C C . PRO B 1 90 ? -3.279 29.422 8.789 1 96.56 90 PRO B C 1
ATOM 2509 O O . PRO B 1 90 ? -3.889 29.422 9.859 1 96.56 90 PRO B O 1
ATOM 2512 N N . THR B 1 91 ? -2.123 29.109 8.633 1 96.19 91 THR B N 1
ATOM 2513 C CA . THR B 1 91 ? -1.302 28.75 9.789 1 96.19 91 THR B CA 1
ATOM 2514 C C . THR B 1 91 ? -1.35 29.859 10.836 1 96.19 91 THR B C 1
ATOM 2516 O O . THR B 1 91 ? -1.271 31.047 10.508 1 96.19 91 THR B O 1
ATOM 2519 N N . SER B 1 92 ? -1.4 29.5 12.07 1 95.19 92 SER B N 1
ATOM 2520 C CA . SER B 1 92 ? -1.602 30.438 13.164 1 95.19 92 SER B CA 1
ATOM 2521 C C . SER B 1 92 ? -0.301 31.156 13.523 1 95.19 92 SER B C 1
ATOM 2523 O O . SER B 1 92 ? -0.321 32.219 14.141 1 95.19 92 SER B O 1
ATOM 2525 N N . GLY B 1 93 ? 0.804 30.547 13.25 1 95.12 93 GLY B N 1
ATOM 2526 C CA . GLY B 1 93 ? 2.086 31.125 13.625 1 95.12 93 GLY B CA 1
ATOM 2527 C C . GLY B 1 93 ? 2.42 30.922 15.086 1 95.12 93 GLY B C 1
ATOM 2528 O O . GLY B 1 93 ? 3.262 31.641 15.641 1 95.12 93 GLY B O 1
ATOM 2529 N N . ARG B 1 94 ? 1.821 29.984 15.672 1 96.75 94 ARG B N 1
ATOM 2530 C CA . ARG B 1 94 ? 2.072 29.688 17.078 1 96.75 94 ARG B CA 1
ATOM 2531 C C . ARG B 1 94 ? 3.525 29.281 17.297 1 96.75 94 ARG B C 1
ATOM 2533 O O . ARG B 1 94 ? 3.986 28.281 16.734 1 96.75 94 ARG B O 1
ATOM 2540 N N . GLU B 1 95 ? 4.125 29.984 18.234 1 97.56 95 GLU B N 1
ATOM 2541 C CA . GLU B 1 95 ? 5.539 29.75 18.516 1 97.56 95 GLU B CA 1
ATOM 2542 C C . GLU B 1 95 ? 5.73 28.469 19.312 1 97.56 95 GLU B C 1
ATOM 2544 O O . GLU B 1 95 ? 6.734 27.766 19.156 1 97.56 95 GLU B O 1
ATOM 2549 N N . ASP B 1 96 ? 4.82 28.188 20.219 1 98.06 96 ASP B N 1
ATOM 2550 C CA . ASP B 1 96 ? 4.934 26.984 21.031 1 98.06 96 ASP B CA 1
ATOM 2551 C C . ASP B 1 96 ? 4.898 25.734 20.156 1 98.06 96 ASP B C 1
ATOM 2553 O O . ASP B 1 96 ? 5.703 24.812 20.344 1 98.0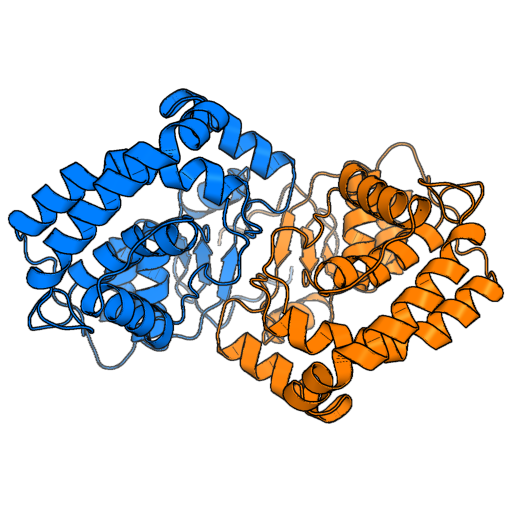6 96 ASP B O 1
ATOM 2557 N N . LEU B 1 97 ? 4.004 25.75 19.203 1 98.06 97 LEU B N 1
ATOM 2558 C CA . LEU B 1 97 ? 3.9 24.609 18.281 1 98.06 97 LEU B CA 1
ATOM 2559 C C . LEU B 1 97 ? 5.141 24.5 17.406 1 98.06 97 LEU B C 1
ATOM 2561 O O . LEU B 1 97 ? 5.648 23.406 17.172 1 98.06 97 LEU B O 1
ATOM 2565 N N . ALA B 1 98 ? 5.609 25.609 16.938 1 97.94 98 ALA B N 1
ATOM 2566 C CA . ALA B 1 98 ? 6.82 25.641 16.125 1 97.94 98 ALA B CA 1
ATOM 2567 C C . ALA B 1 98 ? 8.008 25.047 16.891 1 97.94 98 ALA B C 1
ATOM 2569 O O . ALA B 1 98 ? 8.766 24.234 16.344 1 97.94 98 ALA B O 1
ATOM 2570 N N . LYS B 1 99 ? 8.141 25.5 18.109 1 98.44 99 LYS B N 1
ATOM 2571 C CA . LYS B 1 99 ? 9.219 24.984 18.953 1 98.44 99 LYS B CA 1
ATOM 2572 C C . LYS B 1 99 ? 9.07 23.484 19.203 1 98.44 99 LYS B C 1
ATOM 2574 O O . LYS B 1 99 ? 10.055 22.75 19.203 1 98.44 99 LYS B O 1
ATOM 2579 N N . TRP B 1 100 ? 7.836 23.094 19.438 1 98.69 100 TRP B N 1
ATOM 2580 C CA . TRP B 1 100 ? 7.566 21.672 19.625 1 98.69 100 TRP B CA 1
ATOM 2581 C C . TRP B 1 100 ? 7.988 20.875 18.406 1 98.69 100 TRP B C 1
ATOM 2583 O O . TRP B 1 100 ? 8.672 19.844 18.531 1 98.69 100 TRP B O 1
ATOM 2593 N N . PHE B 1 101 ? 7.684 21.344 17.219 1 98.25 101 PHE B N 1
ATOM 2594 C CA . PHE B 1 101 ? 8.07 20.672 15.984 1 98.25 101 PHE B CA 1
ATOM 2595 C C . PHE B 1 101 ? 9.586 20.609 15.852 1 98.25 101 PHE B C 1
ATOM 2597 O O . PHE B 1 101 ? 10.148 19.578 15.5 1 98.25 101 PHE B O 1
ATOM 2604 N N . ASP B 1 102 ? 10.258 21.688 16.125 1 98.19 102 ASP B N 1
ATOM 2605 C CA . ASP B 1 102 ? 11.711 21.75 16.016 1 98.19 102 ASP B CA 1
ATOM 2606 C C . ASP B 1 102 ? 12.375 20.688 16.891 1 98.19 102 ASP B C 1
ATOM 2608 O O . ASP B 1 102 ? 13.406 20.125 16.531 1 98.19 102 ASP B O 1
ATOM 2612 N N . THR B 1 103 ? 11.758 20.531 18.031 1 98.56 103 THR B N 1
ATOM 2613 C CA . THR B 1 103 ? 12.312 19.594 19 1 98.56 103 THR B CA 1
ATOM 2614 C C . THR B 1 103 ? 12.031 18.156 18.578 1 98.56 103 THR B C 1
ATOM 2616 O O . THR B 1 103 ? 12.914 17.297 18.656 1 98.56 103 THR B O 1
ATOM 2619 N N . VAL B 1 104 ? 10.812 17.891 18.125 1 98.75 104 VAL B N 1
ATOM 2620 C CA . VAL B 1 104 ? 10.391 16.5 17.969 1 98.75 104 VAL B CA 1
ATOM 2621 C C . VAL B 1 104 ? 10.852 15.977 16.609 1 98.75 104 VAL B C 1
ATOM 2623 O O . VAL B 1 104 ? 11.094 14.781 16.453 1 98.75 104 VAL B O 1
ATOM 2626 N N . MET B 1 105 ? 11.008 16.797 15.594 1 97.94 105 MET B N 1
ATOM 2627 C CA . MET B 1 105 ? 11.148 16.359 14.211 1 97.94 105 MET B CA 1
ATOM 2628 C C . MET B 1 105 ? 12.438 15.57 14.023 1 97.94 105 MET B C 1
ATOM 2630 O O . MET B 1 105 ? 12.461 14.547 13.336 1 97.94 105 MET B O 1
ATOM 2634 N N . PRO B 1 106 ? 13.578 16 14.641 1 97.88 106 PRO B N 1
ATOM 2635 C CA . PRO B 1 106 ? 14.781 15.172 14.492 1 97.88 106 PRO B CA 1
ATOM 2636 C C . PRO B 1 106 ? 14.602 13.773 15.078 1 97.88 106 PRO B C 1
ATOM 2638 O O . PRO B 1 106 ? 15.133 12.805 14.539 1 97.88 106 PRO B O 1
ATOM 2641 N N . LEU B 1 107 ? 13.82 13.664 16.141 1 98.44 107 LEU B N 1
ATOM 2642 C CA . LEU B 1 107 ? 13.531 12.375 16.75 1 98.44 107 LEU B CA 1
ATOM 2643 C C . LEU B 1 107 ? 12.641 11.531 15.844 1 98.44 107 LEU B C 1
ATOM 2645 O O . LEU B 1 107 ? 12.898 10.336 15.641 1 98.44 107 LEU B O 1
ATOM 2649 N N . LEU B 1 108 ? 11.633 12.195 15.258 1 98.38 108 LEU B N 1
ATOM 2650 C CA . LEU B 1 108 ? 10.711 11.492 14.375 1 98.38 108 LEU B CA 1
ATOM 2651 C C . LEU B 1 108 ? 11.43 10.969 13.133 1 98.38 108 LEU B C 1
ATOM 2653 O O . LEU B 1 108 ? 11.18 9.852 12.688 1 98.38 108 LEU B O 1
ATOM 2657 N N . THR B 1 109 ? 12.328 11.742 12.656 1 98 109 THR B N 1
ATOM 2658 C CA . THR B 1 109 ? 13.039 11.352 11.438 1 98 109 THR B CA 1
ATOM 2659 C C . THR B 1 109 ? 13.773 10.031 11.641 1 98 109 THR B C 1
ATOM 2661 O O . THR B 1 109 ? 13.586 9.086 10.875 1 98 109 THR B O 1
ATOM 2664 N N . VAL B 1 110 ? 14.492 9.852 12.695 1 97.25 110 VAL B N 1
ATOM 2665 C CA . VAL B 1 110 ? 15.32 8.664 12.898 1 97.25 110 VAL B CA 1
ATOM 2666 C C . VAL B 1 110 ? 14.438 7.492 13.336 1 97.25 110 VAL B C 1
ATOM 2668 O O . VAL B 1 110 ? 14.773 6.332 13.078 1 97.25 110 VAL B O 1
ATOM 2671 N N . LEU B 1 111 ? 13.305 7.777 13.953 1 98.38 111 LEU B N 1
ATOM 2672 C CA . LEU B 1 111 ? 12.391 6.727 14.375 1 98.38 111 LEU B CA 1
ATOM 2673 C C . LEU B 1 111 ? 11.602 6.18 13.188 1 98.38 111 LEU B C 1
ATOM 2675 O O . LEU B 1 111 ? 11.383 4.973 13.086 1 98.38 111 LEU B O 1
ATOM 2679 N N . LEU B 1 112 ? 11.242 7.125 12.273 1 98.56 112 LEU B N 1
ATOM 2680 C CA . LEU B 1 112 ? 10.203 6.77 11.32 1 98.56 112 LEU B CA 1
ATOM 2681 C C . LEU B 1 112 ? 10.812 6.207 10.039 1 98.56 112 LEU B C 1
ATOM 2683 O O . LEU B 1 112 ? 10.242 5.301 9.422 1 98.56 112 LEU B O 1
ATOM 2687 N N . LEU B 1 113 ? 11.969 6.664 9.594 1 98.56 113 LEU B N 1
ATOM 2688 C CA . LEU B 1 113 ? 12.516 6.297 8.297 1 98.56 113 LEU B CA 1
ATOM 2689 C C . LEU B 1 113 ? 12.719 4.789 8.195 1 98.56 113 LEU B C 1
ATOM 2691 O O . LEU B 1 113 ? 12.25 4.152 7.254 1 98.56 113 LEU B O 1
ATOM 2695 N N . PRO B 1 114 ? 13.383 4.133 9.219 1 98.38 114 PRO B N 1
ATOM 2696 C CA . PRO B 1 114 ? 13.539 2.68 9.109 1 98.38 114 PRO B CA 1
ATOM 2697 C C . PRO B 1 114 ? 12.203 1.938 9.18 1 98.38 114 PRO B C 1
ATOM 2699 O O . PRO B 1 114 ? 12.047 0.878 8.562 1 98.38 114 PRO B O 1
ATOM 2702 N N . ARG B 1 115 ? 11.195 2.498 9.852 1 98.44 115 ARG B N 1
ATOM 2703 C CA . ARG B 1 115 ? 9.898 1.855 10.016 1 98.44 115 ARG B CA 1
ATOM 2704 C C . ARG B 1 115 ? 9.047 2.014 8.75 1 98.44 115 ARG B C 1
ATOM 2706 O O . ARG B 1 115 ? 8.305 1.103 8.383 1 98.44 115 ARG B O 1
ATOM 2713 N N . PHE B 1 116 ? 9.172 3.199 8.109 1 98.38 116 PHE B N 1
ATOM 2714 C CA . PHE B 1 116 ? 8.547 3.346 6.805 1 98.38 116 PHE B CA 1
ATOM 2715 C C . PHE B 1 116 ? 9.109 2.334 5.816 1 98.38 116 PHE B C 1
ATOM 2717 O O . PHE B 1 116 ? 8.359 1.692 5.078 1 98.38 116 PHE B O 1
ATOM 2724 N N . HIS B 1 117 ? 10.422 2.182 5.855 1 97.94 117 HIS B N 1
ATOM 2725 C CA . HIS B 1 117 ? 11.125 1.259 4.969 1 97.94 117 HIS B CA 1
ATOM 2726 C C . HIS B 1 117 ? 10.648 -0.175 5.18 1 97.94 117 HIS B C 1
ATOM 2728 O O . HIS B 1 117 ? 10.523 -0.938 4.219 1 97.94 117 HIS B O 1
ATOM 2734 N N . ALA B 1 118 ? 10.336 -0.5 6.406 1 96.44 118 ALA B N 1
ATOM 2735 C CA . ALA B 1 118 ? 9.961 -1.865 6.773 1 96.44 118 ALA B CA 1
ATOM 2736 C C . ALA B 1 118 ? 8.469 -2.102 6.562 1 96.44 118 ALA B C 1
ATOM 2738 O O . ALA B 1 118 ? 8.023 -3.248 6.449 1 96.44 118 ALA B O 1
ATOM 2739 N N . ALA B 1 119 ? 7.633 -1.052 6.551 1 96.94 119 ALA B N 1
ATOM 2740 C CA . ALA B 1 119 ? 6.184 -1.148 6.438 1 96.94 119 ALA B CA 1
ATOM 2741 C C . ALA B 1 119 ? 5.766 -1.511 5.016 1 96.94 119 ALA B C 1
ATOM 2743 O O . ALA B 1 119 ? 6.484 -1.211 4.055 1 96.94 119 ALA B O 1
ATOM 2744 N N . PRO B 1 120 ? 4.656 -2.23 4.906 1 96.25 120 PRO B N 1
ATOM 2745 C CA . PRO B 1 120 ? 4.164 -2.604 3.578 1 96.25 120 PRO B CA 1
ATOM 2746 C C . PRO B 1 120 ? 3.459 -1.452 2.863 1 96.25 120 PRO B C 1
ATOM 2748 O O . PRO B 1 120 ? 2.275 -1.558 2.533 1 96.25 120 PRO B O 1
ATOM 2751 N N . LEU B 1 121 ? 4.227 -0.461 2.514 1 98.12 121 LEU B N 1
ATOM 2752 C CA . LEU B 1 121 ? 3.695 0.712 1.828 1 98.12 121 LEU B CA 1
ATOM 2753 C C . LEU B 1 121 ? 3.865 0.583 0.318 1 98.12 121 LEU B C 1
ATOM 2755 O O . LEU B 1 121 ? 4.836 -0.014 -0.153 1 98.12 121 LEU B O 1
ATOM 2759 N N . PRO B 1 122 ? 2.965 1.176 -0.417 1 98.38 122 PRO B N 1
ATOM 2760 C CA . PRO B 1 122 ? 2.967 0.982 -1.868 1 98.38 122 PRO B CA 1
ATOM 2761 C C . PRO B 1 122 ? 4.25 1.483 -2.527 1 98.38 122 PRO B C 1
ATOM 2763 O O . PRO B 1 122 ? 4.738 0.872 -3.482 1 98.38 122 PRO B O 1
ATOM 2766 N N . GLU B 1 123 ? 4.812 2.537 -2.041 1 98.62 123 GLU B N 1
ATOM 2767 C CA . GLU B 1 123 ? 6 3.129 -2.65 1 98.62 123 GLU B CA 1
ATOM 2768 C C . GLU B 1 123 ? 7.227 2.244 -2.443 1 98.62 123 GLU B C 1
ATOM 2770 O O . GLU B 1 123 ? 8.273 2.473 -3.055 1 98.62 123 GLU B O 1
ATOM 2775 N N . PHE B 1 124 ? 7.066 1.148 -1.646 1 98.31 124 PHE B N 1
ATOM 2776 C CA . PHE B 1 124 ? 8.188 0.268 -1.339 1 98.31 124 PHE B CA 1
ATOM 2777 C C . PHE B 1 124 ? 7.898 -1.158 -1.791 1 98.31 124 PHE B C 1
ATOM 2779 O O . PHE B 1 124 ? 8.555 -2.102 -1.35 1 98.31 124 PHE B O 1
ATOM 2786 N N . THR B 1 125 ? 6.934 -1.323 -2.629 1 97.56 125 THR B N 1
ATOM 2787 C CA . THR B 1 125 ? 6.512 -2.646 -3.076 1 97.56 125 THR B CA 1
ATOM 2788 C C . THR B 1 125 ? 7.645 -3.355 -3.812 1 97.56 125 THR B C 1
ATOM 2790 O O . THR B 1 125 ? 7.809 -4.57 -3.689 1 97.56 125 THR B O 1
ATOM 2793 N N . LEU B 1 126 ? 8.484 -2.641 -4.586 1 98.31 126 LEU B N 1
ATOM 2794 C CA . LEU B 1 126 ? 9.578 -3.219 -5.355 1 98.31 126 LEU B CA 1
ATOM 2795 C C . LEU B 1 126 ? 10.898 -3.104 -4.594 1 98.31 126 LEU B C 1
ATOM 2797 O O . LEU B 1 126 ? 11.148 -2.102 -3.922 1 98.31 126 LEU B O 1
ATOM 2801 N N . LYS B 1 127 ? 11.695 -4.031 -4.75 1 98.06 127 LYS B N 1
ATOM 2802 C CA . LYS B 1 127 ? 13.008 -4.051 -4.102 1 98.06 127 LYS B CA 1
ATOM 2803 C C . LYS B 1 127 ? 13.828 -2.824 -4.488 1 98.06 127 LYS B C 1
ATOM 2805 O O . LYS B 1 127 ? 14.516 -2.242 -3.646 1 98.06 127 LYS B O 1
ATOM 2810 N N . GLU B 1 128 ? 13.758 -2.506 -5.738 1 98.25 128 GLU B N 1
ATOM 2811 C CA . GLU B 1 128 ? 14.492 -1.337 -6.211 1 98.25 128 GLU B CA 1
ATOM 2812 C C . GLU B 1 128 ? 14.102 -0.084 -5.438 1 98.25 128 GLU B C 1
ATOM 2814 O O . GLU B 1 128 ? 14.945 0.762 -5.141 1 98.25 128 GLU B O 1
ATOM 2819 N N . SER B 1 129 ? 12.836 0.052 -5.129 1 98.69 129 SER B N 1
ATOM 2820 C CA . SER B 1 129 ? 12.328 1.182 -4.355 1 98.69 129 SER B CA 1
ATOM 2821 C C . SER B 1 129 ? 12.898 1.182 -2.941 1 98.69 129 SER B C 1
ATOM 2823 O O . SER B 1 129 ? 13.328 2.225 -2.439 1 98.69 129 SER B O 1
ATOM 2825 N N . ARG B 1 130 ? 12.859 0.029 -2.312 1 98.44 130 ARG B N 1
ATOM 2826 C CA . ARG B 1 130 ? 13.391 -0.088 -0.958 1 98.44 130 ARG B CA 1
ATOM 2827 C C . ARG B 1 130 ? 14.875 0.248 -0.919 1 98.44 130 ARG B C 1
ATOM 2829 O O . ARG B 1 130 ? 15.328 0.987 -0.043 1 98.44 130 ARG B O 1
ATOM 2836 N N . ASP B 1 131 ? 15.633 -0.25 -1.848 1 98.44 131 ASP B N 1
ATOM 2837 C CA . ASP B 1 131 ? 17.062 0.029 -1.918 1 98.44 131 ASP B CA 1
ATOM 2838 C C . ASP B 1 131 ? 17.328 1.515 -2.162 1 98.44 131 ASP B C 1
ATOM 2840 O O . ASP B 1 131 ? 18.188 2.111 -1.526 1 98.44 131 ASP B O 1
ATOM 2844 N N . TYR B 1 132 ? 16.547 2.059 -3.092 1 98.56 132 TYR B N 1
ATOM 2845 C CA . TYR B 1 132 ? 16.672 3.475 -3.416 1 98.56 132 TYR B CA 1
ATOM 2846 C C . TYR B 1 132 ? 16.469 4.34 -2.178 1 98.56 132 TYR B C 1
ATOM 2848 O O . TYR B 1 132 ? 17.281 5.211 -1.878 1 98.56 132 TYR B O 1
ATOM 2856 N N . PHE B 1 133 ? 15.461 4.086 -1.479 1 98.75 133 PHE B N 1
ATOM 2857 C CA . PHE B 1 133 ? 15.094 4.844 -0.29 1 98.75 133 PHE B CA 1
ATOM 2858 C C . PHE B 1 133 ? 16.156 4.684 0.8 1 98.75 133 PHE B C 1
ATOM 2860 O O . PHE B 1 133 ? 16.641 5.676 1.352 1 98.75 133 PHE B O 1
ATOM 2867 N N . LYS B 1 134 ? 16.5 3.51 1.121 1 98.56 134 LYS B N 1
ATOM 2868 C CA . LYS B 1 134 ? 17.453 3.213 2.18 1 98.56 134 LYS B CA 1
ATOM 2869 C C . LYS B 1 134 ? 18.812 3.863 1.896 1 98.56 134 LYS B C 1
ATOM 2871 O O . LYS B 1 134 ? 19.375 4.52 2.768 1 98.56 134 LYS B O 1
ATOM 2876 N N . ASN B 1 135 ? 19.297 3.691 0.693 1 98.31 135 ASN B N 1
ATOM 2877 C CA . ASN B 1 135 ? 20.594 4.254 0.326 1 98.31 135 ASN B CA 1
ATOM 2878 C C . ASN B 1 135 ? 20.609 5.773 0.469 1 98.31 135 ASN B C 1
ATOM 2880 O O . ASN B 1 135 ? 21.547 6.34 1.024 1 98.31 135 ASN B O 1
ATOM 2884 N N . LYS B 1 136 ? 19.578 6.344 0.002 1 97.81 136 LYS B N 1
ATOM 2885 C CA . LYS B 1 136 ? 19.5 7.801 0.061 1 97.81 136 LYS B CA 1
ATOM 2886 C C . LYS B 1 136 ? 19.359 8.289 1.501 1 97.81 136 LYS B C 1
ATOM 2888 O O . LYS B 1 136 ? 20.078 9.188 1.932 1 97.81 136 LYS B O 1
ATOM 2893 N N . LYS B 1 137 ? 18.5 7.703 2.279 1 98.38 137 LYS B N 1
ATOM 2894 C CA . LYS B 1 137 ? 18.172 8.203 3.607 1 98.38 137 LYS B CA 1
ATOM 2895 C C . LYS B 1 137 ? 19.266 7.879 4.613 1 98.38 137 LYS B C 1
ATOM 2897 O O . LYS B 1 137 ? 19.547 8.672 5.52 1 98.38 137 LYS B O 1
ATOM 2902 N N . GLU B 1 138 ? 19.906 6.746 4.457 1 98.38 138 GLU B N 1
ATOM 2903 C CA . GLU B 1 138 ? 20.969 6.402 5.387 1 98.38 138 GLU B CA 1
ATOM 2904 C C . GLU B 1 138 ? 22.172 7.332 5.219 1 98.38 138 GLU B C 1
ATOM 2906 O O . GLU B 1 138 ? 22.891 7.602 6.18 1 98.38 138 GLU B O 1
ATOM 2911 N N . LYS B 1 139 ? 22.375 7.836 4.043 1 97.88 139 LYS B N 1
ATOM 2912 C CA . LYS B 1 139 ? 23.453 8.797 3.801 1 97.88 139 LYS B CA 1
ATOM 2913 C C . LYS B 1 139 ? 23.219 10.086 4.582 1 97.88 139 LYS B C 1
ATOM 2915 O O . LYS B 1 139 ? 24.156 10.688 5.094 1 97.88 139 LYS B O 1
ATOM 2920 N N . SER B 1 140 ? 21.984 10.414 4.727 1 97.19 140 SER B N 1
ATOM 2921 C CA . SER B 1 140 ? 21.641 11.703 5.316 1 97.19 140 SER B CA 1
ATOM 2922 C C . SER B 1 140 ? 21.344 11.562 6.805 1 97.19 140 SER B C 1
ATOM 2924 O O . SER B 1 140 ? 21.578 12.492 7.578 1 97.19 140 SER B O 1
ATOM 2926 N N . PHE B 1 141 ? 20.844 10.391 7.262 1 97.69 141 PHE B N 1
ATOM 2927 C CA . PHE B 1 141 ? 20.281 10.336 8.602 1 97.69 141 PHE B CA 1
ATOM 2928 C C . PHE B 1 141 ? 20.859 9.172 9.391 1 97.69 141 PHE B C 1
ATOM 2930 O O . PHE B 1 141 ? 20.422 8.875 10.5 1 97.69 141 PHE B O 1
ATOM 2937 N N . GLY B 1 142 ? 21.859 8.484 8.836 1 96.88 142 GLY B N 1
ATOM 2938 C CA . GLY B 1 142 ? 22.531 7.391 9.531 1 96.88 142 GLY B CA 1
ATOM 2939 C C . GLY B 1 142 ? 21.906 6.039 9.242 1 96.88 142 GLY B C 1
ATOM 2940 O O . GLY B 1 142 ? 20.828 5.957 8.656 1 96.88 142 GLY B O 1
ATOM 2941 N N . SER B 1 143 ? 22.562 5.047 9.742 1 97.75 143 SER B N 1
ATOM 2942 C CA . SER B 1 143 ? 22.156 3.664 9.516 1 97.75 143 SER B CA 1
ATOM 2943 C C . SER B 1 143 ? 20.797 3.375 10.133 1 97.75 143 SER B C 1
ATOM 2945 O O . SER B 1 143 ? 20.531 3.732 11.289 1 97.75 143 SER B O 1
ATOM 2947 N N . PHE B 1 144 ? 19.953 2.707 9.336 1 98 144 PHE B N 1
ATOM 2948 C CA . PHE B 1 144 ? 18.641 2.334 9.836 1 98 144 PHE B CA 1
ATOM 2949 C C . PHE B 1 144 ? 18.766 1.406 11.039 1 98 144 PHE B C 1
ATOM 2951 O O . PHE B 1 144 ? 18.016 1.539 12.008 1 98 144 PHE B O 1
ATOM 2958 N N . SER B 1 145 ? 19.688 0.494 11 1 97.62 145 SER B N 1
ATOM 2959 C CA . SER B 1 145 ? 19.891 -0.438 12.102 1 97.62 145 SER B CA 1
ATOM 2960 C C . SER B 1 145 ? 20.312 0.293 13.375 1 97.62 145 SER B C 1
ATOM 2962 O O . SER B 1 145 ? 19.844 -0.031 14.469 1 97.62 145 SER B O 1
ATOM 2964 N N . GLU B 1 146 ? 21.156 1.262 13.281 1 97.69 146 GLU B N 1
ATOM 2965 C CA . GLU B 1 146 ? 21.578 2.047 14.438 1 97.69 146 GLU B CA 1
ATOM 2966 C C . GLU B 1 146 ? 20.438 2.879 14.992 1 97.69 146 GLU B C 1
ATOM 2968 O O . GLU B 1 146 ? 20.266 2.982 16.219 1 97.69 146 GLU B O 1
ATOM 2973 N N . ASN B 1 147 ? 19.719 3.424 14.078 1 97.88 147 ASN B N 1
ATOM 2974 C CA . ASN B 1 147 ? 18.562 4.215 14.508 1 97.88 147 ASN B CA 1
ATOM 2975 C C . ASN B 1 147 ? 17.531 3.359 15.25 1 97.88 147 ASN B C 1
ATOM 2977 O O . ASN B 1 147 ? 16.984 3.783 16.266 1 97.88 147 ASN B O 1
ATOM 2981 N N . LEU B 1 148 ? 17.281 2.156 14.781 1 97.75 148 LEU B N 1
ATOM 2982 C CA . LEU B 1 148 ? 16.359 1.239 15.43 1 97.75 148 LEU B CA 1
ATOM 2983 C C . LEU B 1 148 ? 16.875 0.85 16.812 1 97.75 148 LEU B C 1
ATOM 2985 O O . LEU B 1 148 ? 16.094 0.761 17.766 1 97.75 148 LEU B O 1
ATOM 2989 N N . ALA B 1 149 ? 18.172 0.667 16.922 1 97.44 149 ALA B N 1
ATOM 2990 C CA . ALA B 1 149 ? 18.766 0.28 18.203 1 97.44 149 ALA B CA 1
ATOM 2991 C C . ALA B 1 149 ? 18.594 1.385 19.234 1 97.44 149 ALA B C 1
ATOM 2993 O O . ALA B 1 149 ? 18.5 1.108 20.438 1 97.44 149 ALA B O 1
ATOM 2994 N N . LYS B 1 150 ? 18.484 2.594 18.859 1 96.94 150 LYS B N 1
ATOM 2995 C CA . LYS B 1 150 ? 18.391 3.744 19.75 1 96.94 150 LYS B CA 1
ATOM 2996 C C . LYS B 1 150 ? 16.922 4.082 20.047 1 96.94 150 LYS B C 1
ATOM 2998 O O . LYS B 1 150 ? 16.641 5.051 20.75 1 96.94 150 LYS B O 1
ATOM 3003 N N . SER B 1 151 ? 16 3.307 19.547 1 97.75 151 SER B N 1
ATOM 3004 C CA . SER B 1 151 ? 14.578 3.602 19.594 1 97.75 151 SER B CA 1
ATOM 3005 C C . SER B 1 151 ? 14.094 3.771 21.031 1 97.75 151 SER B C 1
ATOM 3007 O O . SER B 1 151 ? 13.312 4.68 21.328 1 97.75 151 SER B O 1
ATOM 3009 N N . PRO B 1 152 ? 14.562 2.939 21.984 1 97.62 152 PRO B N 1
ATOM 3010 C CA . PRO B 1 152 ? 14.016 3.086 23.328 1 97.62 152 PRO B CA 1
ATOM 3011 C C . PRO B 1 152 ? 14.219 4.488 23.906 1 97.62 152 PRO B C 1
ATOM 3013 O O . PRO B 1 152 ? 13.297 5.059 24.5 1 97.62 152 PRO B O 1
ATOM 3016 N N . GLU B 1 153 ? 15.32 5.031 23.688 1 97.94 153 GLU B N 1
ATOM 3017 C CA . GLU B 1 153 ? 15.602 6.371 24.188 1 97.94 153 GLU B CA 1
ATOM 3018 C C . GLU B 1 153 ? 14.781 7.426 23.453 1 97.94 153 GLU B C 1
ATOM 3020 O O . GLU B 1 153 ? 14.188 8.312 24.078 1 97.94 153 GLU B O 1
ATOM 3025 N N . SER B 1 154 ? 14.773 7.316 22.109 1 98.19 154 SER B N 1
ATOM 3026 C CA . SER B 1 154 ? 14.023 8.266 21.297 1 98.19 154 SER B CA 1
ATOM 3027 C C . SER B 1 154 ? 12.531 8.203 21.625 1 98.19 154 SER B C 1
ATOM 3029 O O . SER B 1 154 ? 11.859 9.234 21.688 1 98.19 154 SER B O 1
ATOM 3031 N N . VAL B 1 155 ? 12.016 7.02 21.828 1 98.69 155 VAL B N 1
ATOM 3032 C CA . VAL B 1 155 ? 10.594 6.828 22.109 1 98.69 155 VAL B CA 1
ATOM 3033 C C . VAL B 1 155 ? 10.242 7.457 23.453 1 98.69 155 VAL B C 1
ATOM 3035 O O . VAL B 1 155 ? 9.195 8.094 23.594 1 98.69 155 VAL B O 1
ATOM 3038 N N . LYS B 1 156 ? 11.141 7.289 24.406 1 98.62 156 LYS B N 1
ATOM 3039 C CA . LYS B 1 156 ? 10.93 7.918 25.703 1 98.62 156 LYS B CA 1
ATOM 3040 C C . LYS B 1 156 ? 10.805 9.43 25.562 1 98.62 156 LYS B C 1
ATOM 3042 O O . LYS B 1 156 ? 9.914 10.047 26.156 1 98.62 156 LYS B O 1
ATOM 3047 N N . GLN B 1 157 ? 11.68 9.977 24.797 1 98.75 157 GLN B N 1
ATOM 3048 C CA . GLN B 1 157 ? 11.664 11.422 24.594 1 98.75 157 GLN B CA 1
ATOM 3049 C C . GLN B 1 157 ? 10.406 11.852 23.844 1 98.75 157 GLN B C 1
ATOM 3051 O O . GLN B 1 157 ? 9.773 12.844 24.203 1 98.75 157 GLN B O 1
ATOM 3056 N N . VAL B 1 158 ? 10.039 11.125 22.844 1 98.88 158 VAL B N 1
ATOM 3057 C CA . VAL B 1 158 ? 8.859 11.438 22.047 1 98.88 158 VAL B CA 1
ATOM 3058 C C . VAL B 1 158 ? 7.609 11.344 22.922 1 98.88 158 VAL B C 1
ATOM 3060 O O . VAL B 1 158 ? 6.719 12.195 22.844 1 98.88 158 VAL B O 1
ATOM 3063 N N . ASN B 1 159 ? 7.578 10.344 23.781 1 98.88 159 ASN B N 1
ATOM 3064 C CA . ASN B 1 159 ? 6.441 10.195 24.672 1 98.88 159 ASN B CA 1
ATOM 3065 C C . ASN B 1 159 ? 6.289 11.398 25.609 1 98.88 159 ASN B C 1
ATOM 3067 O O . ASN B 1 159 ? 5.172 11.859 25.859 1 98.88 159 ASN B O 1
ATOM 3071 N N . GLN B 1 160 ? 7.395 11.891 26.062 1 98.81 160 GLN B N 1
ATOM 3072 C CA . GLN B 1 160 ? 7.348 13.102 26.875 1 98.81 160 GLN B CA 1
ATOM 3073 C C . GLN B 1 160 ? 6.848 14.297 26.078 1 98.81 160 GLN B C 1
ATOM 3075 O O . GLN B 1 160 ? 6.035 15.086 26.562 1 98.81 160 GLN B O 1
ATOM 3080 N N . LEU B 1 161 ? 7.297 14.391 24.891 1 98.88 161 LEU B N 1
ATOM 3081 C CA . LEU B 1 161 ? 6.887 15.492 24.031 1 98.88 161 LEU B CA 1
ATOM 3082 C C . LEU B 1 161 ? 5.406 15.391 23.672 1 98.88 161 LEU B C 1
ATOM 3084 O O . LEU B 1 161 ? 4.723 16.406 23.547 1 98.88 161 LEU B O 1
ATOM 3088 N N . LEU B 1 162 ? 4.898 14.195 23.516 1 98.94 162 LEU B N 1
ATOM 3089 C CA . LEU B 1 162 ? 3.475 14 23.25 1 98.94 162 LEU B CA 1
ATOM 3090 C C . LEU B 1 162 ? 2.641 14.484 24.438 1 98.94 162 LEU B C 1
ATOM 3092 O O . LEU B 1 162 ? 1.577 15.086 24.25 1 98.94 162 LEU B O 1
ATOM 3096 N N . LYS B 1 163 ? 3.115 14.219 25.609 1 98.81 163 LYS B N 1
ATOM 3097 C CA . LYS B 1 163 ? 2.438 14.727 26.797 1 98.81 163 LYS B CA 1
ATOM 3098 C C . LYS B 1 163 ? 2.402 16.25 26.812 1 98.81 163 LYS B C 1
ATOM 3100 O O . LYS B 1 163 ? 1.397 16.859 27.188 1 98.81 163 LYS B O 1
ATOM 3105 N N . GLU B 1 164 ? 3.473 16.812 26.391 1 98.81 164 GLU B N 1
ATOM 3106 C CA . GLU B 1 164 ? 3.559 18.266 26.328 1 98.81 164 GLU B CA 1
ATOM 3107 C C . GLU B 1 164 ? 2.646 18.828 25.25 1 98.81 164 GLU B C 1
ATOM 3109 O O . GLU B 1 164 ? 2.15 19.953 25.375 1 98.81 164 GLU B O 1
ATOM 3114 N N . LEU B 1 165 ? 2.414 18.094 24.203 1 98.88 165 LEU B N 1
ATOM 3115 C CA . LEU B 1 165 ? 1.597 18.516 23.062 1 98.88 165 LEU B CA 1
ATOM 3116 C C . LEU B 1 165 ? 0.122 18.578 23.453 1 98.88 165 LEU B C 1
ATOM 3118 O O . LEU B 1 165 ? -0.618 19.438 22.969 1 98.88 165 LEU B O 1
ATOM 3122 N N . GLU B 1 166 ? -0.301 17.688 24.266 1 98.75 166 GLU B N 1
ATOM 3123 C CA . GLU B 1 166 ? -1.719 17.484 24.547 1 98.75 166 GLU B CA 1
ATOM 3124 C C . GLU B 1 166 ? -2.395 18.781 24.953 1 98.75 166 GLU B C 1
ATOM 3126 O O . GLU B 1 166 ? -3.41 19.172 24.375 1 98.75 166 GLU B O 1
ATOM 3131 N N . PRO B 1 167 ? -1.836 19.531 25.953 1 98.38 167 PRO B N 1
ATOM 3132 C CA . PRO B 1 167 ? -2.51 20.766 26.344 1 98.38 167 PRO B CA 1
ATOM 3133 C C . PRO B 1 167 ? -2.393 21.859 25.297 1 98.38 167 PRO B C 1
ATOM 3135 O O . PRO B 1 167 ? -3.082 22.891 25.375 1 98.38 167 PRO B O 1
ATOM 3138 N N . MET B 1 168 ? -1.519 21.719 24.281 1 98.44 168 MET B N 1
ATOM 3139 C CA . MET B 1 168 ? -1.383 22.703 23.219 1 98.44 168 MET B CA 1
ATOM 3140 C C . MET B 1 168 ? -2.568 22.656 22.266 1 98.44 168 MET B C 1
ATOM 3142 O O . MET B 1 168 ? -2.836 23.625 21.547 1 98.44 168 MET B O 1
ATOM 3146 N N . LEU B 1 169 ? -3.213 21.516 22.141 1 98.75 169 LEU B N 1
ATOM 3147 C CA . LEU B 1 169 ? -4.367 21.375 21.25 1 98.75 169 LEU B CA 1
ATOM 3148 C C . LEU B 1 169 ? -5.586 22.078 21.828 1 98.75 169 LEU B C 1
ATOM 3150 O O . LEU B 1 169 ? -5.828 22.031 23.047 1 98.75 169 LEU B O 1
ATOM 3154 N N . HIS B 1 170 ? -6.348 22.688 21.016 1 98.62 170 HIS B N 1
ATOM 3155 C CA . HIS B 1 170 ? -7.605 23.297 21.438 1 98.62 170 HIS B CA 1
ATOM 3156 C C . HIS B 1 170 ? -8.625 22.234 21.828 1 98.62 170 HIS B C 1
ATOM 3158 O O . HIS B 1 170 ? -9.328 22.375 22.828 1 98.62 170 HIS B O 1
ATOM 3164 N N . SER B 1 171 ? -8.672 21.141 21.016 1 98.38 171 SER B N 1
ATOM 3165 C CA . SER B 1 171 ? -9.586 20.031 21.25 1 98.38 171 SER B CA 1
ATOM 3166 C C . SER B 1 171 ? -9.055 18.734 20.641 1 98.38 171 SER B C 1
ATOM 3168 O O . SER B 1 171 ? -7.961 18.719 20.062 1 98.38 171 SER B O 1
ATOM 3170 N N . SER B 1 172 ? -9.836 17.703 20.75 1 98.31 172 SER B N 1
ATOM 3171 C CA . SER B 1 172 ? -9.508 16.438 20.109 1 98.31 172 SER B CA 1
ATOM 3172 C C . SER B 1 172 ? -9.758 16.484 18.609 1 98.31 172 SER B C 1
ATOM 3174 O O . SER B 1 172 ? -9.508 15.5 17.906 1 98.31 172 SER B O 1
ATOM 3176 N N . HIS B 1 173 ? -10.18 17.703 18.141 1 98.44 173 HIS B N 1
ATOM 3177 C CA . HIS B 1 173 ? -10.539 17.781 16.734 1 98.44 173 HIS B CA 1
ATOM 3178 C C . HIS B 1 173 ? -9.859 18.969 16.062 1 98.44 173 HIS B C 1
ATOM 3180 O O . HIS B 1 173 ? -10.109 19.25 14.891 1 98.44 173 HIS B O 1
ATOM 3186 N N . SER B 1 174 ? -9.031 19.641 16.906 1 98.44 174 SER B N 1
ATOM 3187 C CA . SER B 1 174 ? -8.43 20.812 16.281 1 98.44 174 SER B CA 1
ATOM 3188 C C . SER B 1 174 ? -7.238 21.312 17.094 1 98.44 174 SER B C 1
ATOM 3190 O O . SER B 1 174 ? -7.219 21.188 18.328 1 98.44 174 SER B O 1
ATOM 3192 N N . VAL B 1 175 ? -6.285 21.891 16.406 1 98.69 175 VAL B N 1
ATOM 3193 C CA . VAL B 1 175 ? -5.129 22.516 17.031 1 98.69 175 VAL B CA 1
ATOM 3194 C C . VAL B 1 175 ? -5.523 23.875 17.609 1 98.69 175 VAL B C 1
ATOM 3196 O O . VAL B 1 175 ? -5.125 24.219 18.719 1 98.69 175 VAL B O 1
ATOM 3199 N N . ASN B 1 176 ? -6.277 24.672 16.875 1 98.38 176 ASN B N 1
ATOM 3200 C CA . ASN B 1 176 ? -6.797 25.969 17.266 1 98.38 176 ASN B CA 1
ATOM 3201 C C . ASN B 1 176 ? -8.32 25.953 17.391 1 98.38 176 ASN B C 1
ATOM 3203 O O . ASN B 1 176 ? -8.945 24.906 17.219 1 98.38 176 ASN B O 1
ATOM 3207 N N . ALA B 1 177 ? -8.867 27.109 17.719 1 97.56 177 ALA B N 1
ATOM 3208 C CA . ALA B 1 177 ? -10.32 27.188 17.875 1 97.56 177 ALA B CA 1
ATOM 3209 C C . ALA B 1 177 ? -11.023 26.828 16.562 1 97.56 177 ALA B C 1
ATOM 3211 O O . ALA B 1 177 ? -12.078 26.188 16.578 1 97.56 177 ALA B O 1
ATOM 3212 N N . GLU B 1 178 ? -10.414 27.25 15.438 1 97.12 178 GLU B N 1
ATOM 3213 C CA . GLU B 1 178 ? -10.938 26.938 14.109 1 97.12 178 GLU B CA 1
ATOM 3214 C C . GLU B 1 178 ? -9.992 26 13.352 1 97.12 178 GLU B C 1
ATOM 3216 O O . GLU B 1 178 ? -8.781 26.031 13.562 1 97.12 178 GLU B O 1
ATOM 3221 N N . LEU B 1 179 ? -10.586 25.219 12.484 1 97.88 179 LEU B N 1
ATOM 3222 C CA . LEU B 1 179 ? -9.805 24.359 11.602 1 97.88 179 LEU B CA 1
ATOM 3223 C C . LEU B 1 179 ? -8.797 25.172 10.797 1 97.88 179 LEU B C 1
ATOM 3225 O O . LEU B 1 179 ? -9.141 26.234 10.266 1 97.88 179 LEU B O 1
ATOM 3229 N N . SER B 1 180 ? -7.543 24.734 10.742 1 98.38 180 SER B N 1
ATOM 3230 C CA . SER B 1 180 ? -6.488 25.5 10.086 1 98.38 180 SER B CA 1
ATOM 3231 C C . SER B 1 180 ? -5.43 24.594 9.484 1 98.38 180 SER B C 1
ATOM 3233 O O . SER B 1 180 ? -5.48 23.375 9.672 1 98.38 180 SER B O 1
ATOM 3235 N N . TYR B 1 181 ? -4.5 25.156 8.773 1 98.56 181 TYR B N 1
ATOM 3236 C CA . TYR B 1 181 ? -3.367 24.422 8.211 1 98.56 181 TYR B CA 1
ATOM 3237 C C . TYR B 1 181 ? -2.57 23.719 9.305 1 98.56 181 TYR B C 1
ATOM 3239 O O . TYR B 1 181 ? -1.942 22.688 9.055 1 98.56 181 TYR B O 1
ATOM 3247 N N . ASP B 1 182 ? -2.652 24.234 10.523 1 98.75 182 ASP B N 1
ATOM 3248 C CA . ASP B 1 182 ? -1.945 23.625 11.648 1 98.75 182 ASP B CA 1
ATOM 3249 C C . ASP B 1 182 ? -2.432 22.203 11.898 1 98.75 182 ASP B C 1
ATOM 3251 O O . ASP B 1 182 ? -1.65 21.344 12.289 1 98.75 182 ASP B O 1
ATOM 3255 N N . ASP B 1 183 ? -3.688 21.984 11.703 1 98.88 183 ASP B N 1
ATOM 3256 C CA . ASP B 1 183 ? -4.266 20.672 11.922 1 98.88 183 ASP B CA 1
ATOM 3257 C C . ASP B 1 183 ? -3.689 19.656 10.938 1 98.88 183 ASP B C 1
ATOM 3259 O O . ASP B 1 183 ? -3.303 18.547 11.336 1 98.88 183 ASP B O 1
ATOM 3263 N N . LEU B 1 184 ? -3.615 20.062 9.664 1 98.81 184 LEU B N 1
ATOM 3264 C CA . LEU B 1 184 ? -3.1 19.188 8.625 1 98.81 184 LEU B CA 1
ATOM 3265 C C . LEU B 1 184 ? -1.611 18.922 8.82 1 98.81 184 LEU B C 1
ATOM 3267 O O . LEU B 1 184 ? -1.144 17.797 8.625 1 98.81 184 LEU B O 1
ATOM 3271 N N . ASP B 1 185 ? -0.935 19.969 9.203 1 98.56 185 ASP B N 1
ATOM 3272 C CA . ASP B 1 185 ? 0.499 19.844 9.445 1 98.56 185 ASP B CA 1
ATOM 3273 C C . ASP B 1 185 ? 0.778 18.859 10.578 1 98.56 185 ASP B C 1
ATOM 3275 O O . ASP B 1 185 ? 1.575 17.922 10.43 1 98.56 185 ASP B O 1
ATOM 3279 N N . LEU B 1 186 ? 0.08 19.047 11.664 1 98.88 186 LEU B N 1
ATOM 3280 C CA . LEU B 1 186 ? 0.281 18.203 12.836 1 98.88 186 LEU B CA 1
ATOM 3281 C C . LEU B 1 186 ? -0.093 16.75 12.531 1 98.88 186 LEU B C 1
ATOM 3283 O O . LEU B 1 186 ? 0.662 15.828 12.852 1 98.88 186 LEU B O 1
ATOM 3287 N N . PHE B 1 187 ? -1.244 16.531 11.93 1 98.88 187 PHE B N 1
ATOM 3288 C CA . PHE B 1 187 ? -1.676 15.172 11.602 1 98.88 187 PHE B CA 1
ATOM 3289 C C . PHE B 1 187 ? -0.636 14.469 10.734 1 98.88 187 PHE B C 1
ATOM 3291 O O . PHE B 1 187 ? -0.244 13.336 11.023 1 98.88 187 PHE B O 1
ATOM 3298 N N . GLY B 1 188 ? -0.174 15.148 9.695 1 98.62 188 GLY B N 1
ATOM 3299 C CA . GLY B 1 188 ? 0.789 14.555 8.773 1 98.62 188 GLY B CA 1
ATOM 3300 C C . GLY B 1 188 ? 2.08 14.133 9.453 1 98.62 188 GLY B C 1
ATOM 3301 O O . GLY B 1 188 ? 2.646 13.094 9.125 1 98.62 188 GLY B O 1
ATOM 3302 N N . ARG B 1 189 ? 2.502 14.922 10.375 1 98.31 189 ARG B N 1
ATOM 3303 C CA . ARG B 1 189 ? 3.77 14.656 11.047 1 98.31 189 ARG B CA 1
ATOM 3304 C C . ARG B 1 189 ? 3.617 13.562 12.094 1 98.31 189 ARG B C 1
ATOM 3306 O O . ARG B 1 189 ? 4.555 12.797 12.336 1 98.31 189 ARG B O 1
ATOM 3313 N N . LEU B 1 190 ? 2.416 13.445 12.672 1 98.69 190 LEU B N 1
ATOM 3314 C CA . LEU B 1 190 ? 2.223 12.516 13.781 1 98.69 190 LEU B CA 1
ATOM 3315 C C . LEU B 1 190 ? 1.789 11.148 13.273 1 98.69 190 LEU B C 1
ATOM 3317 O O . LEU B 1 190 ? 1.924 10.148 13.984 1 98.69 190 LEU B O 1
ATOM 3321 N N . ARG B 1 191 ? 1.204 11.055 12.086 1 98.75 191 ARG B N 1
ATOM 3322 C CA . ARG B 1 191 ? 0.62 9.82 11.578 1 98.75 191 ARG B CA 1
ATOM 3323 C C . ARG B 1 191 ? 1.625 8.672 11.625 1 98.75 191 ARG B C 1
ATOM 3325 O O . ARG B 1 191 ? 1.29 7.566 12.047 1 98.75 191 ARG B O 1
ATOM 3332 N N . GLY B 1 192 ? 2.863 9 11.258 1 98.38 192 GLY B N 1
ATOM 3333 C CA . GLY B 1 192 ? 3.889 7.969 11.219 1 98.38 192 GLY B CA 1
ATOM 3334 C C . GLY B 1 192 ? 4.145 7.324 12.57 1 98.38 192 GLY B C 1
ATOM 3335 O O . GLY B 1 192 ? 4.543 6.16 12.641 1 98.38 192 GLY B O 1
ATOM 3336 N N . LEU B 1 193 ? 3.879 8.031 13.633 1 98.56 193 LEU B N 1
ATOM 3337 C CA . LEU B 1 193 ? 4.156 7.543 14.977 1 98.56 193 LEU B CA 1
ATOM 3338 C C . LEU B 1 193 ? 3.273 6.344 15.312 1 98.56 193 LEU B C 1
ATOM 3340 O O . LEU B 1 193 ? 3.557 5.605 16.25 1 98.56 193 LEU B O 1
ATOM 3344 N N . THR B 1 194 ? 2.25 6.148 14.602 1 98.38 194 THR B N 1
ATOM 3345 C CA . THR B 1 194 ? 1.39 5 14.859 1 98.38 194 THR B CA 1
ATOM 3346 C C . THR B 1 194 ? 2.076 3.703 14.438 1 98.38 194 THR B C 1
ATOM 3348 O O . THR B 1 194 ? 1.583 2.611 14.719 1 98.38 194 THR B O 1
ATOM 3351 N N . LEU B 1 195 ? 3.238 3.77 13.859 1 97.81 195 LEU B N 1
ATOM 3352 C CA . LEU B 1 195 ? 4.062 2.623 13.484 1 97.81 195 LEU B CA 1
ATOM 3353 C C . LEU B 1 195 ? 5.059 2.293 14.594 1 97.81 195 LEU B C 1
ATOM 3355 O O . LEU B 1 195 ? 5.73 1.26 14.539 1 97.81 195 LEU B O 1
ATOM 3359 N N . VAL B 1 196 ? 5.188 3.178 15.539 1 98.38 196 VAL B N 1
ATOM 3360 C CA . VAL B 1 196 ? 6.289 3.072 16.484 1 98.38 196 VAL B CA 1
ATOM 3361 C C . VAL B 1 196 ? 5.84 2.297 17.719 1 98.38 196 VAL B C 1
ATOM 3363 O O . VAL B 1 196 ? 4.93 2.729 18.438 1 98.38 196 VAL B O 1
ATOM 3366 N N . LYS B 1 197 ? 6.488 1.194 17.953 1 97.12 197 LYS B N 1
ATOM 3367 C CA . LYS B 1 197 ? 6.23 0.399 19.156 1 97.12 197 LYS B CA 1
ATOM 3368 C C . LYS B 1 197 ? 6.59 1.177 20.422 1 97.12 197 LYS B C 1
ATOM 3370 O O . LYS B 1 197 ? 7.641 1.817 20.484 1 97.12 197 LYS B O 1
ATOM 3375 N N . GLY B 1 198 ? 5.715 1.159 21.375 1 97.56 198 GLY B N 1
ATOM 3376 C CA . GLY B 1 198 ? 6.023 1.775 22.656 1 97.56 198 GLY B CA 1
ATOM 3377 C C . GLY B 1 198 ? 5.535 3.207 22.766 1 97.56 198 GLY B C 1
ATOM 3378 O O . GLY B 1 198 ? 5.695 3.848 23.797 1 97.56 198 GLY B O 1
ATOM 3379 N N . THR B 1 199 ? 4.926 3.738 21.688 1 98.44 199 THR B N 1
ATOM 3380 C CA . THR B 1 199 ? 4.363 5.082 21.766 1 98.44 199 THR B CA 1
ATOM 3381 C C . THR B 1 199 ? 3.217 5.133 22.766 1 98.44 199 THR B C 1
ATOM 3383 O O . THR B 1 199 ? 2.312 4.297 22.734 1 98.44 199 THR B O 1
ATOM 3386 N N . GLU B 1 200 ? 3.289 6.055 23.625 1 98.56 200 GLU B N 1
ATOM 3387 C CA . GLU B 1 200 ? 2.238 6.305 24.609 1 98.56 200 GLU B CA 1
ATOM 3388 C C . GLU B 1 200 ? 1.413 7.535 24.234 1 98.56 200 GLU B C 1
ATOM 3390 O O . GLU B 1 200 ? 1.873 8.664 24.391 1 98.56 200 GLU B O 1
ATOM 3395 N N . TRP B 1 201 ? 0.211 7.305 23.875 1 98.75 201 TRP B N 1
ATOM 3396 C CA . TRP B 1 201 ? -0.621 8.375 23.328 1 98.75 201 TRP B CA 1
ATOM 3397 C C . TRP B 1 201 ? -1.433 9.047 24.438 1 98.75 201 TRP B C 1
ATOM 3399 O O . TRP B 1 201 ? -2.264 8.406 25.078 1 98.75 201 TRP B O 1
ATOM 3409 N N . PRO B 1 202 ? -1.187 10.312 24.625 1 98.81 202 PRO B N 1
ATOM 3410 C CA . PRO B 1 202 ? -2.203 11.023 25.406 1 98.81 202 PRO B CA 1
ATOM 3411 C C . PRO B 1 202 ? -3.582 10.984 24.75 1 98.81 202 PRO B C 1
ATOM 3413 O O . PRO B 1 202 ? -3.688 11.039 23.516 1 98.81 202 PRO B O 1
ATOM 3416 N N . THR B 1 203 ? -4.59 10.977 25.484 1 98.56 203 THR B N 1
ATOM 3417 C CA . THR B 1 203 ? -5.945 10.727 25.016 1 98.56 203 THR B CA 1
ATOM 3418 C C . THR B 1 203 ? -6.344 11.727 23.938 1 98.56 203 THR B C 1
ATOM 3420 O O . THR B 1 203 ? -6.777 11.336 22.844 1 98.56 203 THR B O 1
ATOM 3423 N N . LYS B 1 204 ? -6.168 13.016 24.172 1 98.62 204 LYS B N 1
ATOM 3424 C CA . LYS B 1 204 ? -6.594 14.062 23.25 1 98.62 204 LYS B CA 1
ATOM 3425 C C . LYS B 1 204 ? -5.816 13.977 21.938 1 98.62 204 LYS B C 1
ATOM 3427 O O . LYS B 1 204 ? -6.375 14.211 20.859 1 98.62 204 LYS B O 1
ATOM 3432 N N . VAL B 1 205 ? -4.582 13.602 22.016 1 98.88 205 VAL B N 1
ATOM 3433 C CA . VAL B 1 205 ? -3.732 13.516 20.828 1 98.88 205 VAL B CA 1
ATOM 3434 C C . VAL B 1 205 ? -4.16 12.328 19.969 1 98.88 205 VAL B C 1
ATOM 3436 O O . VAL B 1 205 ? -4.266 12.453 18.75 1 98.88 205 VAL B O 1
ATOM 3439 N N . ARG B 1 206 ? -4.406 11.211 20.625 1 98.88 206 ARG B N 1
ATOM 3440 C CA . ARG B 1 206 ? -4.852 10.031 19.891 1 98.88 206 ARG B CA 1
ATOM 3441 C C . ARG B 1 206 ? -6.203 10.273 19.219 1 98.88 206 ARG B C 1
ATOM 3443 O O . ARG B 1 206 ? -6.414 9.906 18.062 1 98.88 206 ARG B O 1
ATOM 3450 N N . GLU B 1 207 ? -7.094 10.898 19.906 1 98.88 207 GLU B N 1
ATOM 3451 C CA . GLU B 1 207 ? -8.406 11.227 19.359 1 98.88 207 GLU B CA 1
ATOM 3452 C C . GLU B 1 207 ? -8.281 12.172 18.172 1 98.88 207 GLU B C 1
ATOM 3454 O O . GLU B 1 207 ? -9.031 12.062 17.203 1 98.88 207 GLU B O 1
ATOM 3459 N N . PHE B 1 208 ? -7.332 13.109 18.297 1 98.94 208 PHE B N 1
ATOM 3460 C CA . PHE B 1 208 ? -7.047 14.031 17.203 1 98.94 208 PHE B CA 1
ATOM 3461 C C . PHE B 1 208 ? -6.625 13.266 15.953 1 98.94 208 PHE B C 1
ATOM 3463 O O . PHE B 1 208 ? -7.152 13.508 14.867 1 98.94 208 PHE B O 1
ATOM 3470 N N . LEU B 1 209 ? -5.727 12.25 16.125 1 98.88 209 LEU B N 1
ATOM 3471 C CA . LEU B 1 209 ? -5.281 11.43 15 1 98.88 209 LEU B CA 1
ATOM 3472 C C . LEU B 1 209 ? -6.449 10.656 14.398 1 98.88 209 LEU B C 1
ATOM 3474 O O . LEU B 1 209 ? -6.605 10.609 13.18 1 98.88 209 LEU B O 1
ATOM 3478 N N . GLU B 1 210 ? -7.258 10.086 15.203 1 98.81 210 GLU B N 1
ATOM 3479 C CA . GLU B 1 210 ? -8.391 9.281 14.742 1 98.81 210 GLU B CA 1
ATOM 3480 C C . GLU B 1 210 ? -9.406 10.141 14.008 1 98.81 210 GLU B C 1
ATOM 3482 O O . GLU B 1 210 ? -9.977 9.719 12.992 1 98.81 210 GLU B O 1
ATOM 3487 N N . TYR B 1 211 ? -9.625 11.312 14.539 1 98.81 211 TYR B N 1
ATOM 3488 C CA . TYR B 1 211 ? -10.57 12.234 13.922 1 98.81 211 TYR B CA 1
ATOM 3489 C C . TYR B 1 211 ? -10.141 12.594 12.5 1 98.81 211 TYR B C 1
ATOM 3491 O O . TYR B 1 211 ? -10.93 12.477 11.562 1 98.81 211 TYR B O 1
ATOM 3499 N N . PHE B 1 212 ? -8.906 12.977 12.312 1 98.81 212 PHE B N 1
ATOM 3500 C CA . PHE B 1 212 ? -8.453 13.422 11 1 98.81 212 PHE B CA 1
ATOM 3501 C C . PHE B 1 212 ? -8.234 12.242 10.062 1 98.81 212 PHE B C 1
ATOM 3503 O O . PHE B 1 212 ? -8.383 12.367 8.852 1 98.81 212 PHE B O 1
ATOM 3510 N N . SER B 1 213 ? -7.859 11.07 10.672 1 98.81 213 SER B N 1
ATOM 3511 C CA . SER B 1 213 ? -7.836 9.859 9.859 1 98.81 213 SER B CA 1
ATOM 3512 C C . SER B 1 213 ? -9.203 9.57 9.25 1 98.81 213 SER B C 1
ATOM 3514 O O . SER B 1 213 ? -9.312 9.312 8.055 1 98.81 213 SER B O 1
ATOM 3516 N N . GLU B 1 214 ? -10.195 9.688 10.039 1 98.5 214 GLU B N 1
ATOM 3517 C CA . GLU B 1 214 ? -11.555 9.391 9.602 1 98.5 214 GLU B CA 1
ATOM 3518 C C . GLU B 1 214 ? -12.086 10.469 8.664 1 98.5 214 GLU B C 1
ATOM 3520 O O . GLU B 1 214 ? -12.516 10.172 7.547 1 98.5 214 GLU B O 1
ATOM 3525 N N . THR B 1 215 ? -12.008 11.727 9.055 1 98.25 215 THR B N 1
ATOM 3526 C CA . THR B 1 215 ? -12.617 12.805 8.297 1 98.25 215 THR B CA 1
ATOM 3527 C C . THR B 1 215 ? -11.797 13.133 7.051 1 98.25 215 THR B C 1
ATOM 3529 O O . THR B 1 215 ? -12.344 13.578 6.039 1 98.25 215 THR B O 1
ATOM 3532 N N . GLY B 1 216 ? -10.492 12.906 7.121 1 98.56 216 GLY B N 1
ATOM 3533 C CA . GLY B 1 216 ? -9.609 13.148 5.992 1 98.56 216 GLY B CA 1
ATOM 3534 C C . GLY B 1 216 ? -9.477 11.953 5.074 1 98.56 216 GLY B C 1
ATOM 3535 O O . GLY B 1 216 ? -8.883 12.047 3.996 1 98.56 216 GLY B O 1
ATOM 3536 N N . ASP B 1 217 ? -9.953 10.797 5.574 1 98.5 217 ASP B N 1
ATOM 3537 C CA . ASP B 1 217 ? -9.883 9.547 4.824 1 98.5 217 ASP B CA 1
ATOM 3538 C C . ASP B 1 217 ? -8.43 9.156 4.551 1 98.5 217 ASP B C 1
ATOM 3540 O O . ASP B 1 217 ? -8.062 8.875 3.408 1 98.5 217 ASP B O 1
ATOM 3544 N N . VAL B 1 218 ? -7.625 9.211 5.516 1 98.69 218 VAL B N 1
ATOM 3545 C CA . VAL B 1 218 ? -6.23 8.789 5.488 1 98.69 218 VAL B CA 1
ATOM 3546 C C . VAL B 1 218 ? -5.977 7.766 6.598 1 98.69 218 VAL B C 1
ATOM 3548 O O . VAL B 1 218 ? -5.891 8.125 7.773 1 98.69 218 VAL B O 1
ATOM 3551 N N . PRO B 1 219 ? -5.793 6.523 6.266 1 98.25 219 PRO B N 1
ATOM 3552 C CA . PRO B 1 219 ? -5.633 5.504 7.305 1 98.25 219 PRO B CA 1
ATOM 3553 C C . PRO B 1 219 ? -4.371 5.703 8.141 1 98.25 219 PRO B C 1
ATOM 3555 O O . PRO B 1 219 ? -3.363 6.203 7.633 1 98.25 219 PRO B O 1
ATOM 3558 N N . LEU B 1 220 ? -4.516 5.332 9.406 1 98.44 220 LEU B N 1
ATOM 3559 C CA . LEU B 1 220 ? -3.332 5.23 10.258 1 98.44 220 LEU B CA 1
ATOM 3560 C C . LEU B 1 220 ? -2.582 3.932 9.992 1 98.44 220 LEU B C 1
ATOM 3562 O O . LEU B 1 220 ? -3.008 3.121 9.164 1 98.44 220 LEU B O 1
ATOM 3566 N N . PHE B 1 221 ? -1.423 3.723 10.617 1 97.94 221 PHE B N 1
ATOM 3567 C CA . PHE B 1 221 ? -0.601 2.547 10.359 1 97.94 221 PHE B CA 1
ATOM 3568 C C . PHE B 1 221 ? -0.763 1.516 11.469 1 97.94 221 PHE B C 1
ATOM 3570 O O . PHE B 1 221 ? 0.108 0.665 11.664 1 97.94 221 PHE B O 1
ATOM 3577 N N . ASP B 1 222 ? -1.908 1.557 12.188 1 96.56 222 ASP B N 1
ATOM 3578 C CA . ASP B 1 222 ? -2.129 0.691 13.344 1 96.56 222 ASP B CA 1
ATOM 3579 C C . ASP B 1 222 ? -2.158 -0.778 12.93 1 96.56 222 ASP B C 1
ATOM 3581 O O . ASP B 1 222 ? -1.832 -1.659 13.727 1 96.56 222 ASP B O 1
ATOM 3585 N N . ASN B 1 223 ? -2.506 -1.038 11.703 1 95.44 223 ASN B N 1
ATOM 3586 C CA . ASN B 1 223 ? -2.627 -2.416 11.234 1 95.44 223 ASN B CA 1
ATOM 3587 C C . ASN B 1 223 ? -1.323 -2.914 10.617 1 95.44 223 ASN B C 1
ATOM 3589 O O . ASN B 1 223 ? -1.312 -3.926 9.914 1 95.44 223 ASN B O 1
ATOM 3593 N N . VAL B 1 224 ? -0.262 -2.234 10.812 1 97.19 224 VAL B N 1
ATOM 3594 C CA . VAL B 1 224 ? 1.078 -2.635 10.398 1 97.19 224 VAL B CA 1
ATOM 3595 C C . VAL B 1 224 ? 1.868 -3.131 11.609 1 97.19 224 VAL B C 1
ATOM 3597 O O . VAL B 1 224 ? 1.809 -2.531 12.68 1 97.19 224 VAL B O 1
ATOM 3600 N N . VAL B 1 225 ? 2.58 -4.199 11.445 1 96.12 225 VAL B N 1
ATOM 3601 C CA . VAL B 1 225 ? 3.414 -4.727 12.523 1 96.12 225 VAL B CA 1
ATOM 3602 C C . VAL B 1 225 ? 4.438 -3.678 12.945 1 96.12 225 VAL B C 1
ATOM 3604 O O . VAL B 1 225 ? 5.113 -3.084 12.102 1 96.12 225 VAL B O 1
ATOM 3607 N N . LYS B 1 226 ? 4.516 -3.451 14.227 1 94.44 226 LYS B N 1
ATOM 3608 C CA . LYS B 1 226 ? 5.418 -2.436 14.758 1 94.44 226 LYS B CA 1
ATOM 3609 C C . LYS B 1 226 ? 6.781 -3.035 15.094 1 94.44 226 LYS B C 1
ATOM 3611 O O . LYS B 1 226 ? 6.863 -4.117 15.68 1 94.44 226 LYS B O 1
ATOM 3616 N N . VAL B 1 227 ? 7.77 -2.42 14.617 1 87.5 227 VAL B N 1
ATOM 3617 C CA . VAL B 1 227 ? 9.125 -2.873 14.922 1 87.5 227 VAL B CA 1
ATOM 3618 C C . VAL B 1 227 ? 9.805 -1.882 15.859 1 87.5 227 VAL B C 1
ATOM 3620 O O . VAL B 1 227 ? 9.461 -0.698 15.875 1 87.5 227 VAL B O 1
#

Secondary structure (DSSP, 8-state):
-------SS-EEEE-TT-HHHHHHHHHHHHTT---EEEEPPTT--HHHHHHHSSS-S-EEE-TTS--B--HHHHHHHHHHHSSSS---BPP---HHHHHHHHHHHHHHHHHHHHHHHHS--GGGSSHHHHHHHHHHHHHHH--HHHHHHTHHHHHHHHHHHHHHHGGGSSBTTBSSSS-BHHHHHHHHHHHGGGGSTT----HHHHHHHHHHHHHHT---STTBPP-/-------SS-EEEE-TT-HHHHHHHHHHHHTT---EEEEPPTT--HHHHHHHSSS-S-EEE-TTS--B--HHHHHHHHHHHSSSS---BPP---HHHHHHHHHHHHHHHHHHHHHHHHS--GGGSSHHHHHHHHHHHHHHH--HHHHHHTHHHHHHHHHHHHHHHGGGSSBTTBSSSS-BHHHHHHHHHHHGGGGSTT----HHHHHHHHHHHHHHT---STTBPP-

Solvent-accessible surface area (backbone atoms only — not comparable to full-atom values): 24199 Å² total; per-residue (Å²): 131,82,65,77,76,76,60,95,44,28,37,38,38,27,43,87,84,37,35,49,25,38,30,33,45,31,44,37,27,66,51,65,55,74,61,44,72,40,64,41,48,60,58,58,43,65,61,33,28,72,59,66,71,41,79,62,65,22,33,41,27,49,65,95,49,74,52,44,55,53,36,66,57,45,31,50,49,48,35,58,75,37,70,96,46,68,70,64,40,70,64,82,76,54,61,70,59,51,51,47,46,68,62,47,46,67,52,47,50,47,58,39,54,50,48,56,69,63,38,76,42,71,25,45,52,41,62,66,15,42,51,45,48,49,58,56,47,31,74,76,66,42,53,50,69,59,35,58,71,46,34,71,61,48,44,53,52,49,32,54,50,42,58,63,44,43,79,64,34,62,48,40,80,26,46,43,96,54,56,28,46,51,39,39,53,50,44,23,66,50,46,60,52,52,36,43,63,83,66,56,72,43,68,51,51,47,42,29,49,52,44,47,24,61,51,10,48,43,76,70,39,71,46,36,53,56,107,132,83,66,76,77,77,61,94,44,28,36,36,37,27,44,88,86,38,36,50,24,38,29,33,45,30,44,35,28,65,51,66,55,75,61,45,73,39,66,40,49,60,59,58,43,64,62,31,29,72,60,65,69,40,79,62,64,21,32,39,27,48,66,96,49,75,52,44,55,52,34,66,58,45,31,51,48,48,34,58,73,36,71,97,43,68,71,66,39,70,65,81,76,53,61,68,59,51,52,49,47,67,62,46,48,67,51,47,51,48,58,38,53,50,49,56,69,64,38,74,42,70,28,44,54,43,62,66,15,42,51,46,49,49,57,56,48,30,73,76,67,44,53,50,68,60,35,59,71,47,34,69,60,50,44,52,53,49,32,53,50,41,56,61,45,44,80,64,35,62,48,41,82,24,47,43,96,56,56,26,47,51,38,38,52,50,45,23,66,50,45,60,52,50,37,43,64,83,65,57,74,43,67,50,50,48,43,29,48,53,45,49,24,61,52,10,49,43,76,70,39,71,46,36,54,55,108

Organism: Phytophthora infestans (NCBI:txid4787)

Nearest PDB structures (foldseek):
  4kx4-assembly1_A  TM=9.692E-01  e=2.787E-20  Escherichia coli K-12
  7dkp-assembly2_B  TM=9.688E-01  e=7.440E-20  Escherichia coli
  3ir4-assembly1_A  TM=9.542E-01  e=1.151E-19  Salmonella enterica subsp. enterica serovar Typhimurium str. LT2
  4ksm-assembly1_A  TM=9.583E-01  e=9.151E-19  Escherichia coli K-12
  7tbs-assembly1_A  TM=8.786E-01  e=1.577E-13  Francisella tularensis subsp. tularensis SCHU S4

pLDDT: mean 96.21, std 9.67, range [23.55, 98.94]

Foldseek 3Di:
DPPPPQDPFKEKEAFLLFLLSLLLLLLCLLLVGDYHYHYAAQVDFPVVCVQENGRDDTWIGGRPDGIDHDSVVSSVCSQAPGHPHHQAAEDPPDPVVVVLCVVLVLLLLLQQQLLSLVWPTPNNVDVVSSVVSQVVSCVPNNHNVVSNVCLVVSLVVVLVSLVVQQVCAPFLAGNDPGHHSVLSSVLSSCLSVLQAPPHDHDPSPVSNNVNSCVSSVRDGCVVTHHD/DPDPPQDPFKEKEAFLLFLLSLLLLLLCLLLVGDYHYHYAAQVDFPVVCVQENGRDDTWIGGRPDGIDHDSVVSSVCSQAPGHPHHQAAEDPPDPVVVVLCVVLVLLLLLQQQLLSLVWPTPNNVDVVSSVVSQVVSCVPNNHNVVSNVCQVVSLVVNLVSLVVQQVCAPFLAGNDPGHHSVLSSLLSSCLSCLQAPPHDHDPSPVSNNVNSCVSSVRDGCVVTHHD

InterPro domains:
  IPR004045 Glutathione S-transferase, N-terminal [PF13417] (12-83)
  IPR004045 Glutathione S-transferase, N-terminal [PS50404] (8-86)
  IPR007494 Glutaredoxin 2, C-terminal [PF04399] (97-224)
  IPR007494 Glutaredoxin 2, C-terminal [cd03199] (94-221)
  IPR011767 Glutaredoxin active site [PS00195] (12-28)
  IPR011901 Glutaredoxin-2 [TIGR02182] (11-221)
  IPR036249 Thioredoxin-like superfamily [SSF52833] (10-86)
  IPR036282 Glutathione S-transferase, C-terminal domain superfamily [SSF47616] (93-224)

Radius of gyration: 22.88 Å; Cα contacts (8 Å, |Δi|>4): 762; chains: 2; bounding box: 46×65×59 Å

Sequence (454 aa):
MSTPAVSSQPQLYIYDHCPFCCRARVALGLKKVKYDVLFLASHDEATPVGLVGSKQAPIFVPVGEKPFPESWDIVKYVDEHYGDGAILKPTSGREDLAKWFDTVMPLLTVLLLPRFHAAPLPEFTLKESRDYFKNKKEKSFGSFSENLAKSPESVKQVNQLLKELEPMLHSSHSVNAELSYDDLDLFGRLRGLTLVKGTEWPTKVREFLEYFSETGDVPLFDNVVKVMSTPAVSSQPQLYIYDHCPFCCRARVALGLKKVKYDVLFLASHDEATPVGLVGSKQAPIFVPVGEKPFPESWDIVKYVDEHYGDGAILKPTSGREDLAKWFDTVMPLLTVLLLPRFHAAPLPEFTLKESRDYFKNKKEKSFGSFSENLAKSPESVKQVNQLLKELEPMLHSSHSVNAELSYDDLDLFGRLRGLTLVKGTEWPTKVREFLEYFSETGDVPLFDNVVKV